Protein AF-0000000070963366 (afdb_homodimer)

Foldseek 3Di:
DDDADDPVLDADFDPPDPLLVVLSVLLCVLVVVLVVLVVCCQPVQEPVSVLLNVLLVVLLVVQQVVQVVVVAPFQDDDPRCNPGRPAAPSSLLNLLLVLLLLLCCCVPQQVVQDPPDPVSVVVSVVVNVVSVVSSVSNLVSCVNSRGHPNVNSVRSNVSSNVSSVVSNCCCVPPVLVCVVVVCPDPVNVVSVHDYCRVPNDPVVVVVVVVVVVVVVVVVVVVVVVVD/DDDADDPVLDADFDPPDPLLVVLSVLLCVLVVVLVVLVVCCQPVQEPVSVLLNVLLVVLLVVQQVVQVVVVAPFQDDDPRCNPGRPAAPSSLLNLLLVLLLLLCCCVPQQVVQDPPDPVSVVVSVVVNVVSVVSSVSNLVSCVNSRGHPNVNSVRSNVNSNVSSVVSNCCCVPPVLVCVVVVCPDPVNVVSVHDYCRVPNDPPVVVVVVVVVVVVVVVVVVVVVVVD

Secondary structure (DSSP, 8-state):
--EEE-GGG--EEETT-HHHHHHHHHTTHHHHHHHHHHHHHHHT-BHHHHHHHHHHHHHHHHHHHHHHHH-PPPSS--TT-TT---SS-HHHHHHHHHHHHHHHIIIIIIHHHS---HHHHHHHHHHHHHHHHHHHHHHHHHHHTTSS-HHHHHHHHHHHHHHHHHHHHHIIIIIHHHHHHHHHSHHHHHTT-B--TT-S-HHHHHHHHHHHHHHHHHHHHHHHHH-/--EEE-GGG--EEETT-HHHHHHHHHTTHHHHHHHHHHHHHHHT-BHHHHHHHHHHHHHHHHHHHHHHHH-PPPSS--TT-TT---SS-HHHHHHHHHHHHHHHIIIIIITTTS---HHHHHHHHHHHHHHHHHHHHHHHHHHHTTSS-HHHHHHHHHHHHHHHHHHHHHIIIIIHHHHHHHHHSHHHHHTT-B--TT-S-HHHHHHHHHHHHHHHHHHHHHHHHH-

InterPro domains:
  IPR000326 Phosphatidic acid phosphatase type 2/haloperoxidase [PF01569] (50-170)
  IPR000326 Phosphatidic acid phosphatase type 2/haloperoxidase [SM00014] (49-168)
  IPR036938 Phosphatidic acid phosphatase type 2/haloperoxidase superfamily [SSF48317] (13-173)
  IPR039667 Dolichyldiphosphatase, PAP2 domain [cd03382] (6-168)

Radius of gyration: 23.88 Å; Cα contacts (8 Å, |Δi|>4): 614; chains: 2; bounding box: 53×69×52 Å

Structure (mmCIF, N/CA/C/O backbone):
data_AF-0000000070963366-model_v1
#
loop_
_entity.id
_entity.type
_entity.pdbx_description
1 polymer Dolichyldiphosphatase
#
loop_
_atom_site.group_PDB
_atom_site.id
_atom_site.type_symbol
_atom_site.label_atom_id
_atom_site.label_alt_id
_atom_site.label_comp_id
_atom_site.label_asym_id
_atom_site.label_entity_id
_atom_site.label_seq_id
_atom_site.pdbx_PDB_ins_code
_atom_site.Cartn_x
_atom_site.Cartn_y
_atom_site.Cartn_z
_atom_site.occupancy
_atom_site.B_iso_or_equiv
_atom_site.auth_seq_id
_atom_site.auth_comp_id
_atom_site.auth_asym_id
_atom_site.auth_atom_id
_atom_site.pdbx_PDB_model_num
ATOM 1 N N . MET A 1 1 ? 7.301 -35.5 -2.924 1 63.5 1 MET A N 1
ATOM 2 C CA . MET A 1 1 ? 6.277 -34.625 -2.35 1 63.5 1 MET A CA 1
ATOM 3 C C . MET A 1 1 ? 5.629 -33.781 -3.428 1 63.5 1 MET A C 1
ATOM 5 O O . MET A 1 1 ? 6.297 -33.344 -4.371 1 63.5 1 MET A O 1
ATOM 9 N N . ASP A 1 2 ? 4.336 -33.812 -3.506 1 85.75 2 ASP A N 1
ATOM 10 C CA . ASP A 1 2 ? 3.619 -33.094 -4.539 1 85.75 2 ASP A CA 1
ATOM 11 C C . ASP A 1 2 ? 3.621 -31.578 -4.25 1 85.75 2 ASP A C 1
ATOM 13 O O . ASP A 1 2 ? 3.379 -31.156 -3.115 1 85.75 2 ASP A O 1
ATOM 17 N N . TRP A 1 3 ? 4.203 -30.812 -5.086 1 88 3 TRP A N 1
ATOM 18 C CA . TRP A 1 3 ? 4.219 -29.359 -4.977 1 88 3 TRP A CA 1
ATOM 19 C C . TRP A 1 3 ? 2.945 -28.766 -5.562 1 88 3 TRP A C 1
ATOM 21 O O . TRP A 1 3 ? 2.506 -29.156 -6.645 1 88 3 TRP A O 1
ATOM 31 N N . VAL A 1 4 ? 2.33 -27.906 -4.793 1 87.94 4 VAL A N 1
ATOM 32 C CA . VAL A 1 4 ? 1.105 -27.266 -5.25 1 87.94 4 VAL A CA 1
ATOM 33 C C . VAL A 1 4 ? 1.281 -25.75 -5.219 1 87.94 4 VAL A C 1
ATOM 35 O O . VAL A 1 4 ? 1.989 -25.219 -4.359 1 87.94 4 VAL A O 1
ATOM 38 N N . PRO A 1 5 ? 0.656 -25.062 -6.141 1 88.81 5 PRO A N 1
ATOM 39 C CA . PRO A 1 5 ? 0.739 -23.594 -6.137 1 88.81 5 PRO A CA 1
ATOM 40 C C . PRO A 1 5 ? -0.104 -22.969 -5.035 1 88.81 5 PRO A C 1
ATOM 42 O O . PRO A 1 5 ? -1.105 -23.547 -4.605 1 88.81 5 PRO A O 1
ATOM 45 N N . LEU A 1 6 ? 0.429 -21.891 -4.586 1 88.44 6 LEU A N 1
ATOM 46 C CA . LEU A 1 6 ? -0.371 -21.078 -3.672 1 88.44 6 LEU A CA 1
ATOM 47 C C . LEU A 1 6 ? -1.602 -20.516 -4.375 1 88.44 6 LEU A C 1
ATOM 49 O O . LEU A 1 6 ? -1.479 -19.734 -5.32 1 88.44 6 LEU A O 1
ATOM 53 N N . SER A 1 7 ? -2.752 -20.812 -3.896 1 84.62 7 SER A N 1
ATOM 54 C CA . SER A 1 7 ? -4.012 -20.484 -4.559 1 84.62 7 SER A CA 1
ATOM 55 C C . SER A 1 7 ? -4.277 -18.984 -4.516 1 84.62 7 SER A C 1
ATOM 57 O O . SER A 1 7 ? -4.902 -18.438 -5.426 1 84.62 7 SER A O 1
ATOM 59 N N . LEU A 1 8 ? -3.795 -18.328 -3.586 1 83.31 8 LEU A N 1
ATOM 60 C CA . LEU A 1 8 ? -4.055 -16.922 -3.33 1 83.31 8 LEU A CA 1
ATOM 61 C C . LEU A 1 8 ? -3.607 -16.062 -4.512 1 83.31 8 LEU A C 1
ATOM 63 O O . LEU A 1 8 ? -4.258 -15.062 -4.844 1 83.31 8 LEU A O 1
ATOM 67 N N . THR A 1 9 ? -2.553 -16.516 -5.184 1 88.44 9 THR A N 1
ATOM 68 C CA . THR A 1 9 ? -1.991 -15.656 -6.219 1 88.44 9 THR A CA 1
ATOM 69 C C . THR A 1 9 ? -1.853 -16.422 -7.535 1 88.44 9 THR A C 1
ATOM 71 O O . THR A 1 9 ? -1.181 -15.953 -8.461 1 88.44 9 THR A O 1
ATOM 74 N N . LEU A 1 10 ? -2.441 -17.516 -7.586 1 87.69 10 LEU A N 1
ATOM 75 C CA . LEU A 1 10 ? -2.357 -18.297 -8.812 1 87.69 10 LEU A CA 1
ATOM 76 C C . LEU A 1 10 ? -3.283 -17.75 -9.883 1 87.69 10 LEU A C 1
ATOM 78 O O . LEU A 1 10 ? -4.496 -17.656 -9.68 1 87.69 10 LEU A O 1
ATOM 82 N N . VAL A 1 11 ? -2.707 -17.297 -10.93 1 90.5 11 VAL A N 1
ATOM 83 C CA . VAL A 1 11 ? -3.471 -16.844 -12.086 1 90.5 11 VAL A CA 1
ATOM 84 C C . VAL A 1 11 ? -2.828 -17.375 -13.367 1 90.5 11 VAL A C 1
ATOM 86 O O . VAL A 1 11 ? -1.633 -17.188 -13.594 1 90.5 11 VAL A O 1
ATOM 89 N N . GLU A 1 12 ? -3.604 -18.031 -14.156 1 91.69 12 GLU A N 1
ATOM 90 C CA . GLU A 1 12 ? -3.123 -18.609 -15.406 1 91.69 12 GLU A CA 1
ATOM 91 C C . GLU A 1 12 ? -3.686 -17.859 -16.609 1 91.69 12 GLU A C 1
ATOM 93 O O . GLU A 1 12 ? -4.758 -17.25 -16.531 1 91.69 12 GLU A O 1
ATOM 98 N N . TYR A 1 13 ? -2.922 -17.828 -17.641 1 91.94 13 TYR A N 1
ATOM 99 C CA . TYR A 1 13 ? -3.328 -17.219 -18.906 1 91.94 13 TYR A CA 1
ATOM 100 C C . TYR A 1 13 ? -2.816 -18.047 -20.094 1 91.94 13 TYR A C 1
ATOM 102 O O . TYR A 1 13 ? -1.893 -18.844 -19.938 1 91.94 13 TYR A O 1
ATOM 110 N N . PRO A 1 14 ? -3.502 -17.953 -21.25 1 90.69 14 PRO A N 1
ATOM 111 C CA . PRO A 1 14 ? -3.033 -18.703 -22.422 1 90.69 14 PRO A CA 1
ATOM 112 C C . PRO A 1 14 ? -1.645 -18.281 -22.875 1 90.69 14 PRO A C 1
ATOM 114 O O . PRO A 1 14 ? -1.366 -17.078 -22.969 1 90.69 14 PRO A O 1
ATOM 117 N N . GLN A 1 15 ? -0.875 -19.25 -23.156 1 90.88 15 GLN A N 1
ATOM 118 C CA . GLN A 1 15 ? 0.496 -18.984 -23.578 1 90.88 15 GLN A CA 1
ATOM 119 C C . GLN A 1 15 ? 0.525 -18.125 -24.844 1 90.88 15 GLN A C 1
ATOM 121 O O . GLN A 1 15 ? -0.202 -18.406 -25.797 1 90.88 15 GLN A O 1
ATOM 126 N N . GLY A 1 16 ? 1.321 -17.078 -24.812 1 91.56 16 GLY A N 1
ATOM 127 C CA . GLY A 1 16 ? 1.478 -16.234 -25.984 1 91.56 16 GLY A CA 1
ATOM 128 C C . GLY A 1 16 ? 0.436 -15.133 -26.062 1 91.56 16 GLY A C 1
ATOM 129 O O . GLY A 1 16 ? 0.505 -14.266 -26.938 1 91.56 16 GLY A O 1
ATOM 130 N N . ASP A 1 17 ? -0.573 -15.133 -25.25 1 94.62 17 ASP A N 1
ATOM 131 C CA . ASP A 1 17 ? -1.642 -14.133 -25.234 1 94.62 17 ASP A CA 1
ATOM 132 C C . ASP A 1 17 ? -1.254 -12.922 -24.391 1 94.62 17 ASP A C 1
ATOM 134 O O . ASP A 1 17 ? -1.397 -12.938 -23.156 1 94.62 17 ASP A O 1
ATOM 138 N N . TRP A 1 18 ? -0.921 -11.891 -25.047 1 95.5 18 TRP A N 1
ATOM 139 C CA . TRP A 1 18 ? -0.463 -10.703 -24.328 1 95.5 18 TRP A CA 1
ATOM 140 C C . TRP A 1 18 ? -1.617 -10.031 -23.594 1 95.5 18 TRP A C 1
ATOM 142 O O . TRP A 1 18 ? -1.427 -9.477 -22.516 1 95.5 18 TRP A O 1
ATOM 152 N N . ILE A 1 19 ? -2.748 -10.062 -24.156 1 96.56 19 ILE A N 1
ATOM 153 C CA . ILE A 1 19 ? -3.918 -9.492 -23.5 1 96.56 19 ILE A CA 1
ATOM 154 C C . ILE A 1 19 ? -4.234 -10.297 -22.234 1 96.56 19 ILE A C 1
ATOM 156 O O . ILE A 1 19 ? -4.496 -9.719 -21.172 1 96.56 19 ILE A O 1
ATOM 160 N N . GLY A 1 20 ? -4.133 -11.594 -22.375 1 96.12 20 GLY A N 1
ATOM 161 C CA . GLY A 1 20 ? -4.336 -12.445 -21.219 1 96.12 20 GLY A CA 1
ATOM 162 C C . GLY A 1 20 ? -3.346 -12.188 -20.109 1 96.12 20 GLY A C 1
ATOM 163 O O . GLY A 1 20 ? -3.711 -12.203 -18.922 1 96.12 20 GLY A O 1
ATOM 164 N N . LYS A 1 21 ? -2.191 -12.008 -20.531 1 95.81 21 LYS A N 1
ATOM 165 C CA . LYS A 1 21 ? -1.158 -11.719 -19.547 1 95.81 21 LYS A CA 1
ATOM 166 C C . LYS A 1 21 ? -1.458 -10.422 -18.797 1 95.81 21 LYS A C 1
ATOM 168 O O . LYS A 1 21 ? -1.336 -10.359 -17.578 1 95.81 21 LYS A O 1
ATOM 173 N N . LEU A 1 22 ? -1.857 -9.414 -19.5 1 96.69 22 LEU A N 1
ATOM 174 C CA . LEU A 1 22 ? -2.203 -8.133 -18.891 1 96.69 22 LEU A CA 1
ATOM 175 C C . LEU A 1 22 ? -3.41 -8.281 -17.969 1 96.69 22 LEU A C 1
ATOM 177 O O . LEU A 1 22 ? -3.441 -7.691 -16.891 1 96.69 22 LEU A O 1
ATOM 181 N N . LEU A 1 23 ? -4.301 -9.023 -18.391 1 97.38 23 LEU A N 1
ATOM 182 C CA . LEU A 1 23 ? -5.5 -9.242 -17.578 1 97.38 23 LEU A CA 1
ATOM 183 C C . LEU A 1 23 ? -5.18 -10.062 -16.344 1 97.38 23 LEU A C 1
ATOM 185 O O . LEU A 1 23 ? -5.781 -9.852 -15.281 1 97.38 23 LEU A O 1
ATOM 189 N N . ALA A 1 24 ? -4.254 -10.961 -16.484 1 96.12 24 ALA A N 1
ATOM 190 C CA . ALA A 1 24 ? -3.797 -11.719 -15.328 1 96.12 24 ALA A CA 1
ATOM 191 C C . ALA A 1 24 ? -3.158 -10.797 -14.289 1 96.12 24 ALA A C 1
ATOM 193 O O . ALA A 1 24 ? -3.41 -10.938 -13.086 1 96.12 24 ALA A O 1
ATOM 194 N N . ILE A 1 25 ? -2.457 -9.867 -14.742 1 96.19 25 ILE A N 1
ATOM 195 C CA . ILE A 1 25 ? -1.84 -8.891 -13.852 1 96.19 25 ILE A CA 1
ATOM 196 C C . ILE A 1 25 ? -2.922 -8.039 -13.195 1 96.19 25 ILE A C 1
ATOM 198 O O . ILE A 1 25 ? -2.869 -7.781 -11.984 1 96.19 25 ILE A O 1
ATOM 202 N N . ALA A 1 26 ? -3.875 -7.699 -13.945 1 96.81 26 ALA A N 1
ATOM 203 C CA . ALA A 1 26 ? -4.965 -6.879 -13.43 1 96.81 26 ALA A CA 1
ATOM 204 C C . ALA A 1 26 ? -5.742 -7.621 -12.344 1 96.81 26 ALA A C 1
ATOM 206 O O . ALA A 1 26 ? -6.273 -7 -11.422 1 96.81 26 ALA A O 1
ATOM 207 N N . SER A 1 27 ? -5.715 -8.898 -12.43 1 95.75 27 SER A N 1
ATOM 208 C CA . SER A 1 27 ? -6.453 -9.703 -11.461 1 95.75 27 SER A CA 1
ATOM 209 C C . SER A 1 27 ? -5.793 -9.656 -10.094 1 95.75 27 SER A C 1
ATOM 211 O O . SER A 1 27 ? -6.391 -10.07 -9.094 1 95.75 27 SER A O 1
ATOM 213 N N . LEU A 1 28 ? -4.602 -9.102 -10.016 1 96.19 28 LEU A N 1
ATOM 214 C CA . LEU A 1 28 ? -3.885 -9.016 -8.75 1 96.19 28 LEU A CA 1
ATOM 215 C C . LEU A 1 28 ? -4.203 -7.707 -8.031 1 96.19 28 LEU A C 1
ATOM 217 O O . LEU A 1 28 ? -3.754 -7.484 -6.902 1 96.19 28 LEU A O 1
ATOM 221 N N . LEU A 1 29 ? -5.066 -6.906 -8.586 1 97.31 29 LEU A N 1
ATOM 222 C CA . LEU A 1 29 ? -5.363 -5.574 -8.07 1 97.31 29 LEU A CA 1
ATOM 223 C C . LEU A 1 29 ? -5.969 -5.652 -6.672 1 97.31 29 LEU A C 1
ATOM 225 O O . LEU A 1 29 ? -5.629 -4.852 -5.793 1 97.31 29 LEU A O 1
ATOM 229 N N . PRO A 1 30 ? -6.824 -6.641 -6.367 1 97.38 30 PRO A N 1
ATOM 230 C CA . PRO A 1 30 ? -7.352 -6.719 -5 1 97.38 30 PRO A CA 1
ATOM 231 C C . PRO A 1 30 ? -6.254 -6.883 -3.953 1 97.38 30 PRO A C 1
ATOM 233 O O . PRO A 1 30 ? -6.289 -6.223 -2.91 1 97.38 30 PRO A O 1
ATOM 236 N N . LEU A 1 31 ? -5.301 -7.684 -4.281 1 96.31 31 LEU A N 1
ATOM 237 C CA . LEU A 1 31 ? -4.18 -7.863 -3.365 1 96.31 31 LEU A CA 1
ATOM 238 C C . LEU A 1 31 ? -3.385 -6.57 -3.217 1 96.31 31 LEU A C 1
ATOM 240 O O . LEU A 1 31 ? -2.969 -6.215 -2.113 1 96.31 31 LEU A O 1
ATOM 244 N N . GLY A 1 32 ? -3.189 -5.902 -4.309 1 97.19 32 GLY A N 1
ATOM 245 C CA . GLY A 1 32 ? -2.527 -4.605 -4.27 1 97.19 32 GLY A CA 1
ATOM 246 C C . GLY A 1 32 ? -3.268 -3.584 -3.426 1 97.19 32 GLY A C 1
ATOM 247 O O . GLY A 1 32 ? -2.652 -2.85 -2.65 1 97.19 32 GLY A O 1
ATOM 248 N N . ILE A 1 33 ? -4.531 -3.576 -3.537 1 98 33 ILE A N 1
ATOM 249 C CA . ILE A 1 33 ? -5.355 -2.619 -2.807 1 98 33 ILE A CA 1
ATOM 250 C C . ILE A 1 33 ? -5.305 -2.93 -1.312 1 98 33 ILE A C 1
ATOM 252 O O . ILE A 1 33 ? -5.172 -2.021 -0.489 1 98 33 ILE A O 1
ATOM 256 N N . ILE A 1 34 ? -5.34 -4.172 -0.972 1 97.94 34 ILE A N 1
ATOM 257 C CA . ILE A 1 34 ? -5.277 -4.574 0.429 1 97.94 34 ILE A CA 1
ATOM 258 C C . ILE A 1 34 ? -3.941 -4.141 1.031 1 97.94 34 ILE A C 1
ATOM 260 O O . ILE A 1 34 ? -3.9 -3.592 2.135 1 97.94 34 ILE A O 1
ATOM 264 N N . SER A 1 35 ? -2.891 -4.387 0.312 1 97.44 35 SER A N 1
ATOM 265 C CA . SER A 1 35 ? -1.571 -3.961 0.77 1 97.44 35 SER A CA 1
ATOM 266 C C . SER A 1 35 ? -1.498 -2.445 0.913 1 97.44 35 SER A C 1
ATOM 268 O O . SER A 1 35 ? -0.88 -1.934 1.85 1 97.44 35 SER A O 1
ATOM 270 N N . GLY A 1 36 ? -2.096 -1.78 -0.022 1 97.88 36 GLY A N 1
ATOM 271 C CA . GLY A 1 36 ? -2.18 -0.332 0.077 1 97.88 36 GLY A CA 1
ATOM 272 C C . GLY A 1 36 ? -2.912 0.14 1.318 1 97.88 36 GLY A C 1
ATOM 273 O O . GLY A 1 36 ? -2.482 1.091 1.976 1 97.88 36 GLY A O 1
ATOM 274 N N . PHE A 1 37 ? -3.965 -0.547 1.66 1 98.31 37 PHE A N 1
ATOM 275 C CA . PHE A 1 37 ? -4.707 -0.23 2.875 1 98.31 37 PHE A CA 1
ATOM 276 C C . PHE A 1 37 ? -3.824 -0.382 4.105 1 98.31 37 PHE A C 1
ATOM 278 O O . PHE A 1 37 ? -3.822 0.482 4.984 1 98.31 37 PHE A O 1
ATOM 285 N N . VAL A 1 38 ? -3.115 -1.435 4.113 1 97.44 38 VAL A N 1
ATOM 286 C CA . VAL A 1 38 ? -2.264 -1.7 5.266 1 97.44 38 VAL A CA 1
ATOM 287 C C . VAL A 1 38 ? -1.22 -0.594 5.406 1 97.44 38 VAL A C 1
ATOM 289 O O . VAL A 1 38 ? -0.999 -0.074 6.504 1 97.44 38 VAL A O 1
ATOM 292 N N . ALA A 1 39 ? -0.668 -0.222 4.305 1 97.5 39 ALA A N 1
ATOM 293 C CA . ALA A 1 39 ? 0.324 0.85 4.32 1 97.5 39 ALA A CA 1
ATOM 294 C C . ALA A 1 39 ? -0.293 2.164 4.793 1 97.5 39 ALA A C 1
ATOM 296 O O . ALA A 1 39 ? 0.287 2.865 5.621 1 97.5 39 ALA A O 1
ATOM 297 N N . LEU A 1 40 ? -1.443 2.459 4.316 1 97.56 40 LEU A N 1
ATOM 298 C CA . LEU A 1 40 ? -2.086 3.719 4.668 1 97.56 40 LEU A CA 1
ATOM 299 C C . LEU A 1 40 ? -2.494 3.729 6.141 1 97.56 40 LEU A C 1
ATOM 301 O O . LEU A 1 40 ? -2.414 4.766 6.805 1 97.56 40 LEU A O 1
ATOM 305 N N . ILE A 1 41 ? -2.916 2.611 6.59 1 97.5 41 ILE A N 1
ATOM 306 C CA . ILE A 1 41 ? -3.301 2.523 7.996 1 97.5 41 ILE A CA 1
ATOM 307 C C . ILE A 1 41 ? -2.072 2.729 8.883 1 97.5 41 ILE A C 1
ATOM 309 O O . ILE A 1 41 ? -2.143 3.422 9.898 1 97.5 41 ILE A O 1
ATOM 313 N N . LEU A 1 42 ? -0.974 2.223 8.477 1 93.75 42 LEU A N 1
ATOM 314 C CA . LEU A 1 42 ? 0.244 2.311 9.273 1 93.75 42 LEU A CA 1
ATOM 315 C C . LEU A 1 42 ? 0.82 3.723 9.227 1 93.75 42 LEU A C 1
ATOM 317 O O . LEU A 1 42 ? 1.379 4.199 10.219 1 93.75 42 LEU A O 1
ATOM 321 N N . PHE A 1 43 ? 0.545 4.445 8.109 1 94.19 43 PHE A N 1
ATOM 322 C CA . PHE A 1 43 ? 1.337 5.656 7.938 1 94.19 43 PHE A CA 1
ATOM 323 C C . PHE A 1 43 ? 0.444 6.891 7.945 1 94.19 43 PHE A C 1
ATOM 325 O O . PHE A 1 43 ? 0.93 8.016 8.094 1 94.19 43 PHE A O 1
ATOM 332 N N . ARG A 1 44 ? -0.833 6.699 7.695 1 94.62 44 ARG A N 1
ATOM 333 C CA . ARG A 1 44 ? -1.748 7.832 7.789 1 94.62 44 ARG A CA 1
ATOM 334 C C . ARG A 1 44 ? -2.604 7.742 9.047 1 94.62 44 ARG A C 1
ATOM 336 O O . ARG A 1 44 ? -2.959 8.766 9.633 1 94.62 44 ARG A O 1
ATOM 343 N N . ARG A 1 45 ? -3.008 6.539 9.422 1 96.31 45 ARG A N 1
ATOM 344 C CA . ARG A 1 45 ? -3.732 6.242 10.656 1 96.31 45 ARG A CA 1
ATOM 345 C C . ARG A 1 45 ? -5.016 7.062 10.742 1 96.31 45 ARG A C 1
ATOM 347 O O . ARG A 1 45 ? -5.312 7.648 11.789 1 96.31 45 ARG A O 1
ATOM 354 N N . ASP A 1 46 ? -5.75 7.148 9.695 1 96.44 46 ASP A N 1
ATOM 355 C CA . ASP A 1 46 ? -7.031 7.84 9.586 1 96.44 46 ASP A CA 1
ATOM 356 C C . ASP A 1 46 ? -8.195 6.883 9.82 1 96.44 46 ASP A C 1
ATOM 358 O O . ASP A 1 46 ? -8.203 5.766 9.297 1 96.44 46 ASP A O 1
ATOM 362 N N . LEU A 1 47 ? -9.156 7.316 10.531 1 97.62 47 LEU A N 1
ATOM 363 C CA . LEU A 1 47 ? -10.266 6.461 10.93 1 97.62 47 LEU A CA 1
ATOM 364 C C . LEU A 1 47 ? -11.125 6.09 9.727 1 97.62 47 LEU A C 1
ATOM 366 O O . LEU A 1 47 ? -11.68 4.988 9.664 1 97.62 47 LEU A O 1
ATOM 370 N N . HIS A 1 48 ? -11.266 6.988 8.797 1 96.69 48 HIS A N 1
ATOM 371 C CA . HIS A 1 48 ? -12.031 6.68 7.598 1 96.69 48 HIS A CA 1
ATOM 372 C C . HIS A 1 48 ? -11.398 5.535 6.816 1 96.69 48 HIS A C 1
ATOM 374 O O . HIS A 1 48 ? -12.102 4.645 6.328 1 96.69 48 HIS A O 1
ATOM 380 N N . THR A 1 49 ? -10.07 5.547 6.684 1 97.62 49 THR A N 1
ATOM 381 C CA . THR A 1 49 ? -9.352 4.48 5.996 1 97.62 49 THR A CA 1
ATOM 382 C C . THR A 1 49 ? -9.5 3.156 6.746 1 97.62 49 THR A C 1
ATOM 384 O O . THR A 1 49 ? -9.695 2.107 6.129 1 97.62 49 THR A O 1
ATOM 387 N N . ILE A 1 50 ? -9.453 3.229 8.008 1 98.31 50 ILE A N 1
ATOM 388 C CA . ILE A 1 50 ? -9.586 2.033 8.828 1 98.31 50 ILE A CA 1
ATOM 389 C C . ILE A 1 50 ? -10.992 1.449 8.664 1 98.31 50 ILE A C 1
ATOM 391 O O . ILE A 1 50 ? -11.148 0.238 8.5 1 98.31 50 ILE A O 1
ATOM 395 N N . SER A 1 51 ? -11.992 2.295 8.727 1 98.25 51 SER A N 1
ATOM 396 C CA . SER A 1 51 ? -13.359 1.841 8.516 1 98.25 51 SER A CA 1
ATOM 397 C C . SER A 1 51 ? -13.531 1.218 7.133 1 98.25 51 SER A C 1
ATOM 399 O O . SER A 1 51 ? -14.188 0.182 6.988 1 98.25 51 SER A O 1
ATOM 401 N N . PHE A 1 52 ? -12.953 1.87 6.16 1 98.38 52 PHE A N 1
ATOM 402 C CA . PHE A 1 52 ? -13.008 1.37 4.793 1 98.38 52 PHE A CA 1
ATOM 403 C C . PHE A 1 52 ? -12.383 -0.017 4.695 1 98.38 52 PHE A C 1
ATOM 405 O O . PHE A 1 52 ? -12.945 -0.915 4.066 1 98.38 52 PHE A O 1
ATOM 412 N N . PHE A 1 53 ? -11.289 -0.222 5.332 1 98.75 53 PHE A N 1
ATOM 413 C CA . PHE A 1 53 ? -10.594 -1.507 5.336 1 98.75 53 PHE A CA 1
ATOM 414 C C . PHE A 1 53 ? -11.438 -2.57 6.027 1 98.75 53 PHE A C 1
ATOM 416 O O . PHE A 1 53 ? -11.539 -3.703 5.551 1 98.75 53 PHE A O 1
ATOM 423 N N . PHE A 1 54 ? -11.977 -2.197 7.105 1 98.44 54 PHE A N 1
ATOM 424 C CA . PHE A 1 54 ? -12.844 -3.127 7.812 1 98.44 54 PHE A CA 1
ATOM 425 C C . PHE A 1 54 ? -14.031 -3.525 6.945 1 98.44 54 PHE A C 1
ATOM 427 O O . PHE A 1 54 ? -14.43 -4.691 6.93 1 98.44 54 PHE A O 1
ATOM 434 N N . GLY A 1 55 ? -14.594 -2.568 6.25 1 98.62 55 GLY A N 1
ATOM 435 C CA . GLY A 1 55 ? -15.664 -2.869 5.309 1 98.62 55 GLY A CA 1
ATOM 436 C C . GLY A 1 55 ? -15.242 -3.842 4.223 1 98.62 55 GLY A C 1
ATOM 437 O O . GLY A 1 55 ? -16.016 -4.723 3.836 1 98.62 55 GLY A O 1
ATOM 438 N N . THR A 1 56 ? -14.047 -3.654 3.748 1 98.31 56 THR A N 1
ATOM 439 C CA . THR A 1 56 ? -13.508 -4.551 2.732 1 98.31 56 THR A CA 1
ATOM 440 C C . THR A 1 56 ? -13.398 -5.977 3.27 1 98.31 56 THR A C 1
ATOM 442 O O . THR A 1 56 ? -13.727 -6.934 2.568 1 98.31 56 THR A O 1
ATOM 445 N N . THR A 1 57 ? -12.977 -6.117 4.527 1 97.88 57 THR A N 1
ATOM 446 C CA . THR A 1 57 ? -12.844 -7.426 5.164 1 97.88 57 THR A CA 1
ATOM 447 C C . THR A 1 57 ? -14.211 -8.07 5.363 1 97.88 57 THR A C 1
ATOM 449 O O . THR A 1 57 ? -14.383 -9.266 5.109 1 97.88 57 THR A O 1
ATOM 452 N N . MET A 1 58 ? -15.156 -7.281 5.73 1 98.31 58 MET A N 1
ATOM 453 C CA . MET A 1 58 ? -16.516 -7.781 5.887 1 98.31 58 MET A CA 1
ATOM 454 C C . MET A 1 58 ? -17.094 -8.211 4.543 1 98.31 58 MET A C 1
ATOM 456 O O . MET A 1 58 ? -17.859 -9.172 4.473 1 98.31 58 MET A O 1
ATOM 460 N N . ASN A 1 59 ? -16.766 -7.434 3.541 1 98.31 59 ASN A N 1
ATOM 461 C CA . ASN A 1 59 ? -17.203 -7.785 2.193 1 98.31 59 ASN A CA 1
ATOM 462 C C . ASN A 1 59 ? -16.656 -9.141 1.765 1 98.31 59 ASN A C 1
ATOM 464 O O . ASN A 1 59 ? -17.359 -9.93 1.139 1 98.31 59 ASN A O 1
ATOM 468 N N . GLU A 1 60 ? -15.414 -9.438 2.088 1 96.56 60 GLU A N 1
ATOM 469 C CA . GLU A 1 60 ? -14.82 -10.734 1.791 1 96.56 60 GLU A CA 1
ATOM 470 C C . GLU A 1 60 ? -15.492 -11.852 2.582 1 96.56 60 GLU A C 1
ATOM 472 O O . GLU A 1 60 ? -15.711 -12.953 2.059 1 96.56 60 GLU A O 1
ATOM 477 N N . LEU A 1 61 ? -15.805 -11.555 3.789 1 96.31 61 LEU A N 1
ATOM 478 C CA . LEU A 1 61 ? -16.5 -12.523 4.617 1 96.31 61 LEU A CA 1
ATOM 479 C C . LEU A 1 61 ? -17.891 -12.836 4.035 1 96.31 61 LEU A C 1
ATOM 481 O O . LEU A 1 61 ? -18.297 -14 3.99 1 96.31 61 LEU A O 1
ATOM 485 N N . LEU A 1 62 ? -18.531 -11.805 3.633 1 97.06 62 LEU A N 1
ATOM 486 C CA . LEU A 1 62 ? -19.828 -11.984 2.99 1 97.06 62 LEU A CA 1
ATOM 487 C C . LEU A 1 62 ? -19.703 -12.875 1.758 1 97.06 62 LEU A C 1
ATOM 489 O O . LEU A 1 62 ? -20.547 -13.742 1.522 1 97.06 62 LEU A O 1
ATOM 493 N N . ASN A 1 63 ? -18.672 -12.703 0.972 1 96.25 63 ASN A N 1
ATOM 494 C CA . ASN A 1 63 ? -18.453 -13.516 -0.217 1 96.25 63 ASN A CA 1
ATOM 495 C C . ASN A 1 63 ? -18.281 -14.992 0.14 1 96.25 63 ASN A C 1
ATOM 497 O O . ASN A 1 63 ? -18.844 -15.867 -0.526 1 96.25 63 ASN A O 1
ATOM 501 N N . VAL A 1 64 ? -17.531 -15.258 1.18 1 93.5 64 VAL A N 1
ATOM 502 C CA . VAL A 1 64 ? -17.297 -16.625 1.621 1 93.5 64 VAL A CA 1
ATOM 503 C C . VAL A 1 64 ? -18.625 -17.281 2.01 1 93.5 64 VAL A C 1
ATOM 505 O O . VAL A 1 64 ? -18.891 -18.422 1.639 1 93.5 64 VAL A O 1
ATOM 508 N N . ILE A 1 65 ? -19.406 -16.547 2.668 1 94.38 65 ILE A N 1
ATOM 509 C CA . ILE A 1 65 ? -20.703 -17.047 3.113 1 94.38 65 ILE A CA 1
ATOM 510 C C . ILE A 1 65 ? -21.594 -17.328 1.904 1 94.38 65 ILE A C 1
ATOM 512 O O . ILE A 1 65 ? -22.219 -18.406 1.813 1 94.38 65 ILE A O 1
ATOM 516 N N . LEU A 1 66 ? -21.625 -16.422 0.949 1 93.12 66 LEU A N 1
ATOM 517 C CA . LEU A 1 66 ? -22.484 -16.562 -0.228 1 93.12 66 LEU A CA 1
ATOM 518 C C . LEU A 1 66 ? -22.016 -17.719 -1.102 1 93.12 66 LEU A C 1
ATOM 520 O O . LEU A 1 66 ? -22.844 -18.453 -1.644 1 93.12 66 LEU A O 1
ATOM 524 N N . LYS A 1 67 ? -20.734 -17.906 -1.224 1 89.5 67 LYS A N 1
ATOM 525 C CA . LYS A 1 67 ? -20.203 -19 -2.031 1 89.5 67 LYS A CA 1
ATOM 526 C C . LYS A 1 67 ? -20.594 -20.344 -1.449 1 89.5 67 LYS A C 1
ATOM 528 O O . LYS A 1 67 ? -20.828 -21.297 -2.191 1 89.5 67 LYS A O 1
ATOM 533 N N . HIS A 1 68 ? -20.672 -20.359 -0.182 1 89.56 68 HIS A N 1
ATOM 534 C CA . HIS A 1 68 ? -21.016 -21.609 0.474 1 89.56 68 HIS A CA 1
ATOM 535 C C . HIS A 1 68 ? -22.531 -21.812 0.514 1 89.56 68 HIS A C 1
ATOM 537 O O . HIS A 1 68 ? -23.016 -22.891 0.857 1 89.56 68 HIS A O 1
ATOM 543 N N . THR A 1 69 ? -23.25 -20.844 0.176 1 86.75 69 THR A N 1
ATOM 544 C CA . THR A 1 69 ? -24.703 -20.953 0.098 1 86.75 69 THR A CA 1
ATOM 545 C C . THR A 1 69 ? -25.141 -21.344 -1.306 1 86.75 69 THR A C 1
ATOM 547 O O . THR A 1 69 ? -26 -22.219 -1.465 1 86.75 69 THR A O 1
ATOM 550 N N . PHE A 1 70 ? -24.516 -20.766 -2.338 1 84.44 70 PHE A N 1
ATOM 551 C CA . PHE A 1 70 ? -24.922 -21.016 -3.711 1 84.44 70 PHE A CA 1
ATOM 552 C C . PHE A 1 70 ? -24.234 -22.266 -4.258 1 84.44 70 PHE A C 1
ATOM 554 O O . PHE A 1 70 ? -24.828 -23 -5.051 1 84.44 70 PHE A O 1
ATOM 561 N N . CYS A 1 71 ? -22.922 -22.516 -3.898 1 79.19 71 CYS A N 1
ATOM 562 C CA . CYS A 1 71 ? -22.125 -23.688 -4.211 1 79.19 71 CYS A CA 1
ATOM 563 C C . CYS A 1 71 ? -22.078 -23.938 -5.715 1 79.19 71 CYS A C 1
ATOM 565 O O . CYS A 1 71 ? -22.203 -25.078 -6.168 1 79.19 71 CYS A O 1
ATOM 567 N N . GLU A 1 72 ? -22.078 -22.812 -6.43 1 81 72 GLU A N 1
ATOM 568 C CA . GLU A 1 72 ? -21.969 -22.953 -7.879 1 81 72 GLU A CA 1
ATOM 569 C C . GLU A 1 72 ? -20.516 -23.219 -8.297 1 81 72 GLU A C 1
ATOM 571 O O . GLU A 1 72 ? -19.594 -22.594 -7.766 1 81 72 GLU A O 1
ATOM 576 N N . ALA A 1 73 ? -20.375 -24.125 -9.242 1 79.94 73 ALA A N 1
ATOM 577 C CA . ALA A 1 73 ? -19.047 -24.5 -9.711 1 79.94 73 ALA A CA 1
ATOM 578 C C . ALA A 1 73 ? -18.484 -23.453 -10.656 1 79.94 73 ALA A C 1
ATOM 580 O O . ALA A 1 73 ? -19.219 -22.688 -11.266 1 79.94 73 ALA A O 1
ATOM 581 N N . ARG A 1 74 ? -17.141 -23.484 -10.805 1 82.94 74 ARG A N 1
ATOM 582 C CA . ARG A 1 74 ? -16.438 -22.641 -11.766 1 82.94 74 ARG A CA 1
ATOM 583 C C . ARG A 1 74 ? -16.516 -23.234 -13.172 1 82.94 74 ARG A C 1
ATOM 585 O O . ARG A 1 74 ? -16.7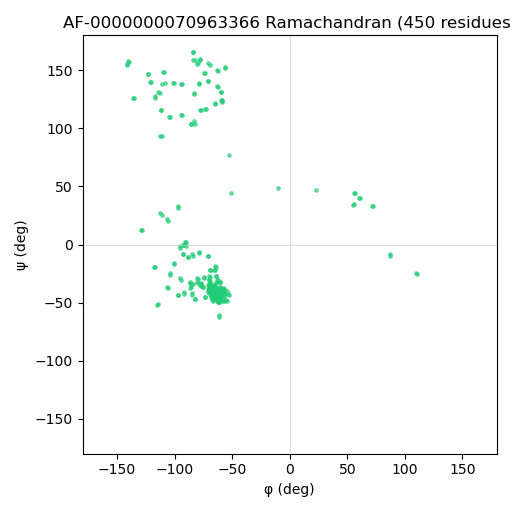66 -24.422 -13.328 1 82.94 74 ARG A O 1
ATOM 592 N N . PRO A 1 75 ? -16.391 -22.406 -14.141 1 78.88 75 PRO A N 1
ATOM 593 C CA . PRO A 1 75 ? -16.453 -22.938 -15.508 1 78.88 75 PRO A CA 1
ATOM 594 C C . PRO A 1 75 ? -15.32 -23.906 -15.82 1 78.88 75 PRO A C 1
ATOM 596 O O . PRO A 1 75 ? -15.547 -24.938 -16.469 1 78.88 75 PRO A O 1
ATOM 599 N N . MET A 1 76 ? -14.125 -23.5 -15.477 1 71.75 76 MET A N 1
ATOM 600 C CA . MET A 1 76 ? -12.977 -24.359 -15.727 1 71.75 76 MET A CA 1
ATOM 601 C C . MET A 1 76 ? -12.367 -24.859 -14.422 1 71.75 76 MET A C 1
ATOM 603 O O . MET A 1 76 ? -12.141 -24.062 -13.5 1 71.75 76 MET A O 1
ATOM 607 N N . GLN A 1 77 ? -12.195 -26.188 -14.484 1 66.44 77 GLN A N 1
ATOM 608 C CA . GLN A 1 77 ? -11.531 -26.766 -13.32 1 66.44 77 GLN A CA 1
ATOM 609 C C . GLN A 1 77 ? -10.016 -26.641 -13.43 1 66.44 77 GLN A C 1
ATOM 611 O O . GLN A 1 77 ? -9.438 -26.969 -14.469 1 66.44 77 GLN A O 1
ATOM 616 N N . ARG A 1 78 ? -9.531 -25.797 -12.695 1 66.88 78 ARG A N 1
ATOM 617 C CA . ARG A 1 78 ? -8.078 -25.641 -12.695 1 66.88 78 ARG A CA 1
ATOM 618 C C . ARG A 1 78 ? -7.453 -26.312 -11.484 1 66.88 78 ARG A C 1
ATOM 620 O O . ARG A 1 78 ? -8.062 -26.359 -10.414 1 66.88 78 ARG A O 1
ATOM 627 N N . ALA A 1 79 ? -6.359 -26.922 -11.812 1 60.56 79 ALA A N 1
ATOM 628 C CA . ALA A 1 79 ? -5.617 -27.594 -10.75 1 60.56 79 ALA A CA 1
ATOM 629 C C . ALA A 1 79 ? -5.203 -26.609 -9.656 1 60.56 79 ALA A C 1
ATOM 631 O O . ALA A 1 79 ? -4.871 -25.453 -9.945 1 60.56 79 ALA A O 1
ATOM 632 N N . GLY A 1 80 ? -5.59 -26.859 -8.438 1 57.41 80 GLY A N 1
ATOM 633 C CA . GLY A 1 80 ? -5.148 -26.047 -7.316 1 57.41 80 GLY A CA 1
ATOM 634 C C . GLY A 1 80 ? -6.254 -25.203 -6.723 1 57.41 80 GLY A C 1
ATOM 635 O O . GLY A 1 80 ? -6.094 -24.641 -5.637 1 57.41 80 GLY A O 1
ATOM 636 N N . LEU A 1 81 ? -7.301 -24.922 -7.688 1 56.5 81 LEU A N 1
ATOM 637 C CA . LEU A 1 81 ? -8.453 -24.188 -7.176 1 56.5 81 LEU A CA 1
ATOM 638 C C . LEU A 1 81 ? -9.586 -25.141 -6.824 1 56.5 81 LEU A C 1
ATOM 640 O O . LEU A 1 81 ? -10.766 -24.812 -6.988 1 56.5 81 LEU A O 1
ATOM 644 N N . TYR A 1 82 ? -9.289 -26.312 -6.422 1 52.56 82 TYR A N 1
ATOM 645 C CA . TYR A 1 82 ? -10.242 -27.422 -6.352 1 52.56 82 TYR A CA 1
ATOM 646 C C . TYR A 1 82 ? -11.461 -27.031 -5.523 1 52.56 82 TYR A C 1
ATOM 648 O O . TYR A 1 82 ? -12.594 -27.406 -5.855 1 52.56 82 TYR A O 1
ATOM 656 N N . THR A 1 83 ? -11.25 -26.312 -4.43 1 56.59 83 THR A N 1
ATOM 657 C CA . THR A 1 83 ? -12.375 -26.328 -3.502 1 56.59 83 THR A CA 1
ATOM 658 C C . THR A 1 83 ? -13.055 -24.969 -3.43 1 56.59 83 THR A C 1
ATOM 660 O O . THR A 1 83 ? -13.883 -24.719 -2.555 1 56.59 83 THR A O 1
ATOM 663 N N . GLU A 1 84 ? -12.867 -24.234 -4.598 1 69.5 84 GLU A N 1
ATOM 664 C CA . GLU A 1 84 ? -13.477 -22.922 -4.359 1 69.5 84 GLU A CA 1
ATOM 665 C C . GLU A 1 84 ? -14.719 -22.719 -5.227 1 69.5 84 GLU A C 1
ATOM 667 O O . GLU A 1 84 ? -14.695 -23.016 -6.426 1 69.5 84 GLU A O 1
ATOM 672 N N . TYR A 1 85 ? -15.961 -22.578 -4.531 1 79.88 85 TYR A N 1
ATOM 673 C CA . TYR A 1 85 ? -17.188 -22.234 -5.25 1 79.88 85 TYR A CA 1
ATOM 674 C C . TYR A 1 85 ? -17.016 -20.938 -6.023 1 79.88 85 TYR A C 1
ATOM 676 O O . TYR A 1 85 ? -16.219 -20.078 -5.641 1 79.88 85 TYR A O 1
ATOM 684 N N . GLY A 1 86 ? -17.781 -20.844 -7.078 1 82.25 86 GLY A N 1
ATOM 685 C CA . GLY A 1 86 ? -17.5 -19.781 -8.031 1 82.25 86 GLY A CA 1
ATOM 686 C C . GLY A 1 86 ? -18.422 -18.594 -7.883 1 82.25 86 GLY A C 1
ATOM 687 O O . GLY A 1 86 ? -18.141 -17.516 -8.406 1 82.25 86 GLY A O 1
ATOM 688 N N . MET A 1 87 ? -19.562 -18.734 -7.203 1 84.62 87 MET A N 1
ATOM 689 C CA . MET A 1 87 ? -20.562 -17.656 -7.191 1 84.62 87 MET A CA 1
ATOM 690 C C . MET A 1 87 ? -20.766 -17.109 -5.781 1 84.62 87 MET A C 1
ATOM 692 O O . MET A 1 87 ? -21.078 -17.875 -4.859 1 84.62 87 MET A O 1
ATOM 696 N N . PRO A 1 88 ? -20.656 -15.82 -5.633 1 92.75 88 PRO A N 1
ATOM 697 C CA . PRO A 1 88 ? -20.25 -14.789 -6.59 1 92.75 88 PRO A CA 1
ATOM 698 C C . PRO A 1 88 ? -18.734 -14.664 -6.715 1 92.75 88 PRO A C 1
ATOM 700 O O . PRO A 1 88 ? -18 -15.133 -5.848 1 92.75 88 PRO A O 1
ATOM 703 N N . SER A 1 89 ? -18.328 -14.102 -7.82 1 94.06 89 SER A N 1
ATOM 704 C CA . SER A 1 89 ? -16.891 -13.828 -8 1 94.06 89 SER A CA 1
ATOM 705 C C . SER A 1 89 ? -16.375 -12.906 -6.91 1 94.06 89 SER A C 1
ATOM 707 O O . SER A 1 89 ? -16.875 -11.789 -6.73 1 94.06 89 SER A O 1
ATOM 709 N N . SER A 1 90 ? -15.367 -13.305 -6.203 1 95.06 90 SER A N 1
ATOM 710 C CA . SER A 1 90 ? -14.797 -12.516 -5.113 1 95.06 90 SER A CA 1
ATOM 711 C C . SER A 1 90 ? -14.078 -11.281 -5.637 1 95.06 90 SER A C 1
ATOM 713 O O . SER A 1 90 ? -14.18 -10.203 -5.055 1 95.06 90 SER A O 1
ATOM 715 N N . HIS A 1 91 ? -13.367 -11.406 -6.766 1 96.94 91 HIS A N 1
ATOM 716 C CA . HIS A 1 91 ? -12.641 -10.281 -7.344 1 96.94 91 HIS A CA 1
ATOM 717 C C . HIS A 1 91 ? -13.602 -9.188 -7.809 1 96.94 91 HIS A C 1
ATOM 719 O O . HIS A 1 91 ? -13.383 -8.008 -7.523 1 96.94 91 HIS A O 1
ATOM 725 N N . SER A 1 92 ? -14.609 -9.68 -8.461 1 97.5 92 SER A N 1
ATOM 726 C CA . SER A 1 92 ? -15.594 -8.711 -8.914 1 97.5 92 SER A CA 1
ATOM 727 C C . SER A 1 92 ? -16.297 -8.031 -7.742 1 97.5 92 SER A C 1
ATOM 729 O O . SER A 1 92 ? -16.422 -6.809 -7.715 1 97.5 92 SER A O 1
ATOM 731 N N . GLN A 1 93 ? -16.688 -8.82 -6.809 1 98.38 93 GLN A N 1
ATOM 732 C CA . GLN A 1 93 ? -17.344 -8.273 -5.617 1 98.38 93 GLN A CA 1
ATOM 733 C C . GLN A 1 93 ? -16.438 -7.273 -4.906 1 98.38 93 GLN A C 1
ATOM 735 O O . GLN A 1 93 ? -16.875 -6.191 -4.523 1 98.38 93 GLN A O 1
ATOM 740 N N . PHE A 1 94 ? -15.203 -7.602 -4.777 1 98.62 94 PHE A N 1
ATOM 741 C CA . PHE A 1 94 ? -14.219 -6.758 -4.109 1 98.62 94 PHE A CA 1
ATOM 742 C C . PHE A 1 94 ? -14.07 -5.426 -4.836 1 98.62 94 PHE A C 1
ATOM 744 O O . PHE A 1 94 ? -14.164 -4.363 -4.223 1 98.62 94 PHE A O 1
ATOM 751 N N . MET A 1 95 ? -13.898 -5.473 -6.121 1 98.81 95 MET A N 1
ATOM 752 C CA . MET A 1 95 ? -13.586 -4.277 -6.902 1 98.81 95 MET A CA 1
ATOM 753 C C . MET A 1 95 ? -14.789 -3.344 -6.961 1 98.81 95 MET A C 1
ATOM 755 O O . MET A 1 95 ? -14.641 -2.123 -6.906 1 98.81 95 MET A O 1
ATOM 759 N N . TRP A 1 96 ? -15.906 -3.92 -7.031 1 98.81 96 TRP A N 1
ATOM 760 C CA . TRP A 1 96 ? -17.094 -3.074 -7.129 1 98.81 96 TRP A CA 1
ATOM 761 C C . TRP A 1 96 ? -17.5 -2.543 -5.758 1 98.81 96 TRP A C 1
ATOM 763 O O . TRP A 1 96 ? -18.047 -1.448 -5.648 1 98.81 96 TRP A O 1
ATOM 773 N N . PHE A 1 97 ? -17.266 -3.311 -4.711 1 98.88 97 PHE A N 1
ATOM 774 C CA . PHE A 1 97 ? -17.375 -2.748 -3.371 1 98.88 97 PHE A CA 1
ATOM 775 C C . PHE A 1 97 ? -16.484 -1.528 -3.215 1 98.88 97 PHE A C 1
ATOM 777 O O . PHE A 1 97 ? -16.938 -0.469 -2.773 1 98.88 97 PHE A O 1
ATOM 784 N N . PHE A 1 98 ? -15.25 -1.691 -3.639 1 98.88 98 PHE A N 1
ATOM 785 C CA . PHE A 1 98 ? -14.25 -0.642 -3.523 1 98.88 98 PHE A CA 1
ATOM 786 C C . PHE A 1 98 ? -14.648 0.584 -4.336 1 98.88 98 PHE A C 1
ATOM 788 O O . PHE A 1 98 ? -14.656 1.704 -3.816 1 98.88 98 PHE A O 1
ATOM 795 N N . ALA A 1 99 ? -15.008 0.362 -5.566 1 98.69 99 ALA A N 1
ATOM 796 C CA . ALA A 1 99 ? -15.383 1.458 -6.457 1 98.69 99 ALA A CA 1
ATOM 797 C C . ALA A 1 99 ? -16.609 2.203 -5.926 1 98.69 99 ALA A C 1
ATOM 799 O O . ALA A 1 99 ? -16.625 3.436 -5.895 1 98.69 99 ALA A O 1
ATOM 800 N N . THR A 1 100 ? -17.578 1.471 -5.496 1 98.56 100 THR A N 1
ATOM 801 C CA . THR A 1 100 ? -18.812 2.068 -4.988 1 98.56 100 THR A CA 1
ATOM 802 C C . THR A 1 100 ? -18.531 2.936 -3.766 1 98.56 100 THR A C 1
ATOM 804 O O . THR A 1 100 ? -18.984 4.074 -3.688 1 98.56 100 THR A O 1
ATOM 807 N N . TYR A 1 101 ? -17.75 2.395 -2.922 1 98.38 101 TYR A N 1
ATOM 808 C CA . TYR A 1 101 ? -17.422 3.131 -1.708 1 98.38 101 TYR A CA 1
ATOM 809 C C . TYR A 1 101 ? -16.688 4.422 -2.039 1 98.38 101 TYR A C 1
ATOM 811 O O . TYR A 1 101 ? -17.016 5.488 -1.512 1 98.38 101 TYR A O 1
ATOM 819 N N . VAL A 1 102 ? -15.734 4.363 -2.932 1 97.25 102 VAL A N 1
ATOM 820 C CA . VAL A 1 102 ? -14.93 5.527 -3.291 1 97.25 102 VAL A CA 1
ATOM 821 C C . VAL A 1 102 ? -15.812 6.574 -3.965 1 97.25 102 VAL A C 1
ATOM 823 O O . VAL A 1 102 ? -15.68 7.773 -3.703 1 97.25 102 VAL A O 1
ATOM 826 N N . ILE A 1 103 ? -16.688 6.105 -4.781 1 96.44 103 ILE A N 1
ATOM 827 C CA . ILE A 1 103 ? -17.594 7.02 -5.469 1 96.44 103 ILE A CA 1
ATOM 828 C C . ILE A 1 103 ? -18.422 7.793 -4.449 1 96.44 103 ILE A C 1
ATOM 830 O O . ILE A 1 103 ? -18.5 9.023 -4.508 1 96.44 103 ILE A O 1
ATOM 834 N N . TYR A 1 104 ? -18.984 7.09 -3.48 1 96 104 TYR A N 1
ATOM 835 C CA . TYR A 1 104 ? -19.781 7.738 -2.439 1 96 104 TYR A CA 1
ATOM 836 C C . TYR A 1 104 ? -18.906 8.672 -1.602 1 96 104 TYR A C 1
ATOM 838 O O . TYR A 1 104 ? -19.328 9.773 -1.257 1 96 104 TYR A O 1
ATOM 846 N N . PHE A 1 105 ? -17.766 8.25 -1.334 1 93.69 105 PHE A N 1
ATOM 847 C CA . PHE A 1 105 ? -16.859 9.039 -0.51 1 93.69 105 PHE A CA 1
ATOM 848 C C . PHE A 1 105 ? -16.5 10.352 -1.199 1 93.69 105 PHE A C 1
ATOM 850 O O . PHE A 1 105 ? -16.547 11.422 -0.577 1 93.69 105 PHE A O 1
ATOM 857 N N . VAL A 1 106 ? -16.203 10.281 -2.453 1 90.31 106 VAL A N 1
ATOM 858 C CA . VAL A 1 106 ? -15.805 11.461 -3.215 1 90.31 106 VAL A CA 1
ATOM 859 C C . VAL A 1 106 ? -17 12.398 -3.389 1 90.31 106 VAL A C 1
ATOM 861 O O . VAL A 1 106 ? -16.875 13.609 -3.195 1 90.31 106 VAL A O 1
ATOM 864 N N . PHE A 1 107 ? -18.156 11.93 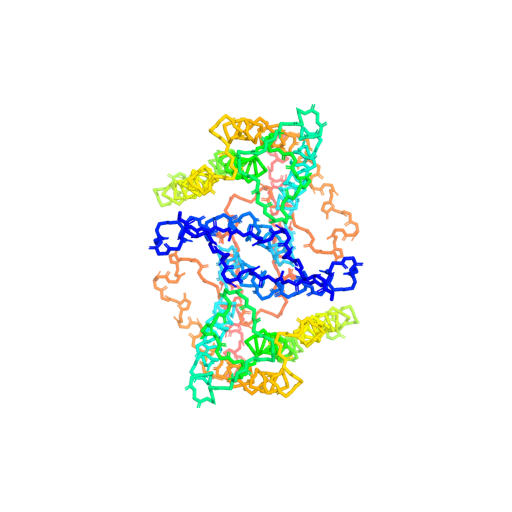-3.631 1 87.69 107 PHE A N 1
ATOM 865 C CA . PHE A 1 107 ? -19.312 12.75 -3.922 1 87.69 107 PHE A CA 1
ATOM 866 C C . PHE A 1 107 ? -19.891 13.352 -2.641 1 87.69 107 PHE A C 1
ATOM 868 O O . PHE A 1 107 ? -20.359 14.492 -2.635 1 87.69 107 PHE A O 1
ATOM 875 N N . ILE A 1 108 ? -19.828 12.648 -1.641 1 86.31 108 ILE A N 1
ATOM 876 C CA . ILE A 1 108 ? -20.516 13.102 -0.435 1 86.31 108 ILE A CA 1
ATOM 877 C C . ILE A 1 108 ? -19.516 13.812 0.485 1 86.31 108 ILE A C 1
ATOM 879 O O . ILE A 1 108 ? -19.797 14.914 0.969 1 86.31 108 ILE A O 1
ATOM 883 N N . ARG A 1 109 ? -18.422 13.289 0.631 1 77.75 109 ARG A N 1
ATOM 884 C CA . ARG A 1 109 ? -17.484 13.859 1.585 1 77.75 109 ARG A CA 1
ATOM 885 C C . ARG A 1 109 ? -16.688 15 0.955 1 77.75 109 ARG A C 1
ATOM 887 O O . ARG A 1 109 ? -16.516 16.062 1.566 1 77.75 109 ARG A O 1
ATOM 894 N N . LEU A 1 110 ? -16.219 14.844 -0.256 1 71.88 110 LEU A N 1
ATOM 895 C CA . LEU A 1 110 ? -15.359 15.852 -0.859 1 71.88 110 LEU A CA 1
ATOM 896 C C . LEU A 1 110 ? -16.188 16.969 -1.496 1 71.88 110 LEU A C 1
ATOM 898 O O . LEU A 1 110 ? -15.727 18.094 -1.628 1 71.88 110 LEU A O 1
ATOM 902 N N . HIS A 1 111 ? -17.328 16.734 -2.055 1 61.59 111 HIS A N 1
ATOM 903 C CA . HIS A 1 111 ? -18.172 17.734 -2.689 1 61.59 111 HIS A CA 1
ATOM 904 C C . HIS A 1 111 ? -18.688 18.75 -1.669 1 61.59 111 HIS A C 1
ATOM 906 O O . HIS A 1 111 ? -18.797 19.938 -1.966 1 61.59 111 HIS A O 1
ATOM 912 N N . HIS A 1 112 ? -18.969 18.281 -0.58 1 54.53 112 HIS A N 1
ATOM 913 C CA . HIS A 1 112 ? -19.531 19.203 0.401 1 54.53 112 HIS A CA 1
ATOM 914 C C . HIS A 1 112 ? -18.484 20.203 0.868 1 54.53 112 HIS A C 1
ATOM 916 O O . HIS A 1 112 ? -18.828 21.312 1.285 1 54.53 112 HIS A O 1
ATOM 922 N N . MET A 1 113 ? -17.203 19.859 0.724 1 50.84 113 MET A N 1
ATOM 923 C CA . MET A 1 113 ? -16.25 20.688 1.477 1 50.84 113 MET A CA 1
ATOM 924 C C . MET A 1 113 ? -15.523 21.656 0.559 1 50.84 113 MET A C 1
ATOM 926 O O . MET A 1 113 ? -14.938 22.641 1.024 1 50.84 113 MET A O 1
ATOM 930 N N . ASN A 1 114 ? -15.383 21.281 -0.812 1 56.81 114 ASN A N 1
ATOM 931 C CA . ASN A 1 114 ? -14.414 22.062 -1.57 1 56.81 114 ASN A CA 1
ATOM 932 C C . ASN A 1 114 ? -15.117 22.984 -2.568 1 56.81 114 ASN A C 1
ATOM 934 O O . ASN A 1 114 ? -16.25 22.719 -2.979 1 56.81 114 ASN A O 1
ATOM 938 N N . ASN A 1 115 ? -14.57 24.188 -2.637 1 57.47 115 ASN A N 1
ATOM 939 C CA . ASN A 1 115 ? -14.922 25.188 -3.625 1 57.47 115 ASN A CA 1
ATOM 940 C C . ASN A 1 115 ? -14.828 24.641 -5.047 1 57.47 115 ASN A C 1
ATOM 942 O O . ASN A 1 115 ? -13.828 24.031 -5.414 1 57.47 115 ASN A O 1
ATOM 946 N N . ASN A 1 116 ? -15.727 23.922 -5.441 1 63.62 116 ASN A N 1
ATOM 947 C CA . ASN A 1 116 ? -15.977 23.375 -6.77 1 63.62 116 ASN A CA 1
ATOM 948 C C . ASN A 1 116 ? -15.07 24 -7.82 1 63.62 116 ASN A C 1
ATOM 950 O O . ASN A 1 116 ? -15.547 24.594 -8.789 1 63.62 116 ASN A O 1
ATOM 954 N N . THR A 1 117 ? -13.664 24.062 -7.523 1 74.12 117 THR A N 1
ATOM 955 C CA . THR A 1 117 ? -12.781 24.531 -8.586 1 74.12 117 THR A CA 1
ATOM 956 C C . THR A 1 117 ? -12.664 23.484 -9.695 1 74.12 117 THR A C 1
ATOM 958 O O . THR A 1 117 ? -12.992 22.312 -9.484 1 74.12 117 THR A O 1
ATOM 961 N N . LEU A 1 118 ? -12.344 23.984 -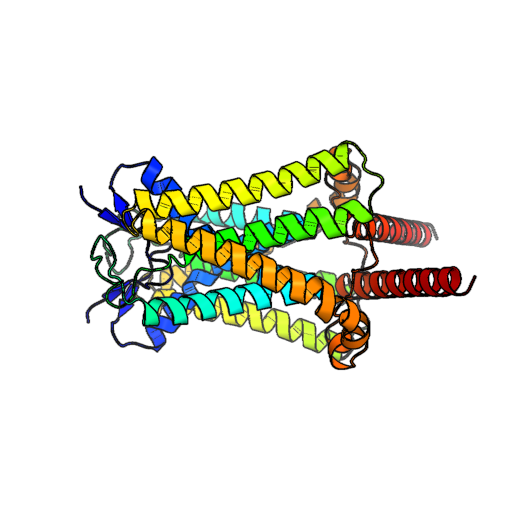10.797 1 79.5 118 LEU A N 1
ATOM 962 C CA . LEU A 1 118 ? -12.203 23.125 -11.969 1 79.5 118 LEU A CA 1
ATOM 963 C C . LEU A 1 118 ? -11.195 22.016 -11.703 1 79.5 118 LEU A C 1
ATOM 965 O O . LEU A 1 118 ? -11.43 20.859 -12.07 1 79.5 118 LEU A O 1
ATOM 969 N N . LEU A 1 119 ? -10.117 22.344 -11.094 1 78.56 119 LEU A N 1
ATOM 970 C CA . LEU A 1 119 ? -9.062 21.375 -10.828 1 78.56 119 LEU A CA 1
ATOM 971 C C . LEU A 1 119 ? -9.531 20.312 -9.844 1 78.56 119 LEU A C 1
ATOM 973 O O . LEU A 1 119 ? -9.211 19.125 -9.992 1 78.56 119 LEU A O 1
ATOM 977 N N . GLU A 1 120 ? -10.227 20.672 -8.898 1 80.38 120 GLU A N 1
ATOM 978 C CA . GLU A 1 120 ? -10.766 19.75 -7.914 1 80.38 120 GLU A CA 1
ATOM 979 C C . GLU A 1 120 ? -11.75 18.766 -8.555 1 80.38 120 GLU A C 1
ATOM 981 O O . GLU A 1 120 ? -11.742 17.578 -8.234 1 80.38 120 GLU A O 1
ATOM 986 N N . ASN A 1 121 ? -12.492 19.312 -9.461 1 84.31 121 ASN A N 1
ATOM 987 C CA . ASN A 1 121 ? -13.453 18.469 -10.156 1 84.31 121 ASN A CA 1
ATOM 988 C C . ASN A 1 121 ? -12.75 17.484 -11.086 1 84.31 121 ASN A C 1
ATOM 990 O O . ASN A 1 121 ? -13.195 16.344 -11.242 1 84.31 121 ASN A O 1
ATOM 994 N N . LEU A 1 122 ? -11.742 17.953 -11.641 1 86.75 122 LEU A N 1
ATOM 995 C CA . LEU A 1 122 ? -10.969 17.094 -12.516 1 86.75 122 LEU A CA 1
ATOM 996 C C . LEU A 1 122 ? -10.359 15.93 -11.734 1 86.75 122 LEU A C 1
ATOM 998 O O . LEU A 1 122 ? -10.375 14.789 -12.195 1 86.75 122 LEU A O 1
ATOM 1002 N N . TRP A 1 123 ? -9.875 16.266 -10.562 1 85.25 123 TRP A N 1
ATOM 1003 C CA . TRP A 1 123 ? -9.281 15.227 -9.734 1 85.25 123 TRP A CA 1
ATOM 1004 C C . TRP A 1 123 ? -10.336 14.234 -9.258 1 85.25 123 TRP A C 1
ATOM 1006 O O . TRP A 1 123 ? -10.086 13.023 -9.211 1 85.25 123 TRP A O 1
ATOM 1016 N N . LYS A 1 124 ? -11.461 14.688 -8.914 1 88.5 124 LYS A N 1
ATOM 1017 C CA . LYS A 1 124 ? -12.555 13.828 -8.484 1 88.5 124 LYS A CA 1
ATOM 1018 C C . LYS A 1 124 ? -12.984 12.875 -9.602 1 88.5 124 LYS A C 1
ATOM 1020 O O . LYS A 1 124 ? -13.164 11.68 -9.359 1 88.5 124 LYS A O 1
ATOM 1025 N N . THR A 1 125 ? -13.047 13.438 -10.797 1 91.94 125 THR A N 1
ATOM 1026 C CA . THR A 1 125 ? -13.438 12.633 -11.953 1 91.94 125 THR A CA 1
ATOM 1027 C C . THR A 1 125 ? -12.375 11.586 -12.258 1 91.94 125 THR A C 1
ATOM 1029 O O . THR A 1 125 ? -12.695 10.445 -12.602 1 91.94 125 THR A O 1
ATOM 1032 N N . ALA A 1 126 ? -11.156 11.984 -12.094 1 92.62 126 ALA A N 1
ATOM 1033 C CA . ALA A 1 126 ? -10.055 11.062 -12.367 1 92.62 126 ALA A CA 1
ATOM 1034 C C . ALA A 1 126 ? -10.062 9.891 -11.383 1 92.62 126 ALA A C 1
ATOM 1036 O O . ALA A 1 126 ? -9.867 8.742 -11.781 1 92.62 126 ALA A O 1
ATOM 1037 N N . ILE A 1 127 ? -10.352 10.195 -10.125 1 93.31 127 ILE A N 1
ATOM 1038 C CA . ILE A 1 127 ? -10.391 9.164 -9.094 1 93.31 127 ILE A CA 1
ATOM 1039 C C . ILE A 1 127 ? -11.531 8.195 -9.383 1 93.31 127 ILE A C 1
ATOM 1041 O O . ILE A 1 127 ? -11.328 6.977 -9.398 1 93.31 127 ILE A O 1
ATOM 1045 N N . ILE A 1 128 ? -12.648 8.703 -9.711 1 95.12 128 ILE A N 1
ATOM 1046 C CA . ILE A 1 128 ? -13.836 7.895 -9.945 1 95.12 128 ILE A CA 1
ATOM 1047 C C . ILE A 1 128 ? -13.648 7.051 -11.203 1 95.12 128 ILE A C 1
ATOM 1049 O O . ILE A 1 128 ? -13.883 5.844 -11.188 1 95.12 128 ILE A O 1
ATOM 1053 N N . SER A 1 129 ? -13.148 7.676 -12.25 1 97.25 129 SER A N 1
ATOM 1054 C CA . SER A 1 129 ? -12.953 6.973 -13.516 1 97.25 129 SER A CA 1
ATOM 1055 C C . SER A 1 129 ? -11.922 5.855 -13.375 1 97.25 129 SER A C 1
ATOM 1057 O O . SER A 1 129 ? -12.094 4.773 -13.938 1 97.25 129 SER A O 1
ATOM 1059 N N . SER A 1 130 ? -10.922 6.121 -12.633 1 97.12 130 SER A N 1
ATOM 1060 C CA . SER A 1 130 ? -9.891 5.105 -12.422 1 97.12 130 SER A CA 1
ATOM 1061 C C . SER A 1 130 ? -10.445 3.908 -11.656 1 97.12 130 SER A C 1
ATOM 1063 O O . SER A 1 130 ? -10.125 2.76 -11.984 1 97.12 130 SER A O 1
ATOM 1065 N N . CYS A 1 131 ? -11.25 4.145 -10.68 1 97.44 131 CYS A N 1
ATOM 1066 C CA . CYS A 1 131 ? -11.828 3.064 -9.891 1 97.44 131 CYS A CA 1
ATOM 1067 C C . CYS A 1 131 ? -12.789 2.229 -10.727 1 97.44 131 CYS A C 1
ATOM 1069 O O . CYS A 1 131 ? -12.773 0.999 -10.656 1 97.44 131 CYS A O 1
ATOM 1071 N N . ILE A 1 132 ? -13.578 2.904 -11.547 1 98.12 132 ILE A N 1
ATOM 1072 C CA . ILE A 1 132 ? -14.531 2.205 -12.406 1 98.12 132 ILE A CA 1
ATOM 1073 C C . ILE A 1 132 ? -13.773 1.392 -13.453 1 98.12 132 ILE A C 1
ATOM 1075 O O . ILE A 1 132 ? -14.109 0.235 -13.719 1 98.12 132 ILE A O 1
ATOM 1079 N N . LEU A 1 133 ? -12.766 1.989 -13.953 1 98.31 133 LEU A N 1
ATOM 1080 C CA . LEU A 1 133 ? -11.953 1.308 -14.953 1 98.31 133 LEU A CA 1
ATOM 1081 C C . LEU A 1 133 ? -11.297 0.063 -14.367 1 98.31 133 LEU A C 1
ATOM 1083 O O . LEU A 1 133 ? -11.344 -1.012 -14.969 1 98.31 133 LEU A O 1
ATOM 1087 N N . MET A 1 134 ? -10.75 0.187 -13.234 1 98.25 134 MET A N 1
ATOM 1088 C CA . MET A 1 134 ? -10.086 -0.943 -12.586 1 98.25 134 MET A CA 1
ATOM 1089 C C . MET A 1 134 ? -11.086 -2.053 -12.273 1 98.25 134 MET A C 1
ATOM 1091 O O . MET A 1 134 ? -10.797 -3.232 -12.484 1 98.25 134 MET A O 1
ATOM 1095 N N . ALA A 1 135 ? -12.227 -1.623 -11.789 1 98.62 135 ALA A N 1
ATOM 1096 C CA . ALA A 1 135 ? -13.25 -2.611 -11.477 1 98.62 135 ALA A CA 1
ATOM 1097 C C . ALA A 1 135 ? -13.703 -3.348 -12.734 1 98.62 135 ALA A C 1
ATOM 1099 O O . ALA A 1 135 ? -13.852 -4.574 -12.727 1 98.62 135 ALA A O 1
ATOM 1100 N N . THR A 1 136 ? -13.852 -2.656 -13.805 1 98.5 136 THR A N 1
ATOM 1101 C CA . THR A 1 136 ? -14.297 -3.232 -15.07 1 98.5 136 THR A CA 1
ATOM 1102 C C . THR A 1 136 ? -13.242 -4.168 -15.641 1 98.5 136 THR A C 1
ATOM 1104 O O . THR A 1 136 ? -13.547 -5.289 -16.047 1 98.5 136 THR A O 1
ATOM 1107 N N . VAL A 1 137 ? -12.023 -3.736 -15.586 1 98.5 137 VAL A N 1
ATOM 1108 C CA . VAL A 1 137 ? -10.922 -4.52 -16.141 1 98.5 137 VAL A CA 1
ATOM 1109 C C . VAL A 1 137 ? -10.781 -5.832 -15.383 1 98.5 137 VAL A C 1
ATOM 1111 O O . VAL A 1 137 ? -10.617 -6.895 -15.977 1 98.5 137 VAL A O 1
ATOM 1114 N N . VAL A 1 138 ? -10.859 -5.785 -14.062 1 98.38 138 VAL A N 1
ATOM 1115 C CA . VAL A 1 138 ? -10.734 -6.988 -13.258 1 98.38 138 VAL A CA 1
ATOM 1116 C C . VAL A 1 138 ? -11.922 -7.914 -13.516 1 98.38 138 VAL A C 1
ATOM 1118 O O . VAL A 1 138 ? -11.758 -9.133 -13.633 1 98.38 138 VAL A O 1
ATOM 1121 N N . THR A 1 139 ? -13.102 -7.355 -13.648 1 98 139 THR A N 1
ATOM 1122 C CA . THR A 1 139 ? -14.297 -8.141 -13.945 1 98 139 THR A CA 1
ATOM 1123 C C . THR A 1 139 ? -14.148 -8.859 -15.289 1 98 139 THR A C 1
ATOM 1125 O O . THR A 1 139 ? -14.398 -10.062 -15.383 1 98 139 THR A O 1
ATOM 1128 N N . ILE A 1 140 ? -13.688 -8.188 -16.25 1 97.69 140 ILE A N 1
ATOM 1129 C CA . ILE A 1 140 ? -13.484 -8.75 -17.578 1 97.69 140 ILE A CA 1
ATOM 1130 C C . ILE A 1 140 ? -12.391 -9.82 -17.531 1 97.69 140 ILE A C 1
ATOM 1132 O O . ILE A 1 140 ? -12.484 -10.844 -18.203 1 97.69 140 ILE A O 1
ATOM 1136 N N . SER A 1 141 ? -11.406 -9.578 -16.734 1 97.12 141 SER A N 1
ATOM 1137 C CA . SER A 1 141 ? -10.289 -10.508 -16.625 1 97.12 141 SER A CA 1
ATOM 1138 C C . SER A 1 141 ? -10.75 -11.875 -16.141 1 97.12 141 SER A C 1
ATOM 1140 O O . SER A 1 141 ? -10.297 -12.906 -16.641 1 97.12 141 SER A O 1
ATOM 1142 N N . ARG A 1 142 ? -11.703 -11.883 -15.266 1 95.44 142 ARG A N 1
ATOM 1143 C CA . ARG A 1 142 ? -12.164 -13.133 -14.68 1 95.44 142 ARG A CA 1
ATOM 1144 C C . ARG A 1 142 ? -12.906 -13.984 -15.711 1 95.44 142 ARG A C 1
ATOM 1146 O O . ARG A 1 142 ? -12.852 -15.211 -15.672 1 95.44 142 ARG A O 1
ATOM 1153 N N . VAL A 1 143 ? -13.555 -13.344 -16.609 1 95.5 143 VAL A N 1
ATOM 1154 C CA . VAL A 1 143 ? -14.297 -14.047 -17.641 1 95.5 143 VAL A CA 1
ATOM 1155 C C . VAL A 1 143 ? -13.352 -14.453 -18.766 1 95.5 143 VAL A C 1
ATOM 1157 O O . VAL A 1 143 ? -13.359 -15.602 -19.203 1 95.5 143 VAL A O 1
ATOM 1160 N N . TYR A 1 144 ? -12.539 -13.477 -19.172 1 95.31 144 TYR A N 1
ATOM 1161 C CA . TYR A 1 144 ? -11.602 -13.719 -20.25 1 95.31 144 TYR A CA 1
ATOM 1162 C C . TYR A 1 144 ? -10.68 -14.891 -19.922 1 95.31 144 TYR A C 1
ATOM 1164 O O . TYR A 1 144 ? -10.391 -15.719 -20.797 1 95.31 144 TYR A O 1
ATOM 1172 N N . LEU A 1 145 ? -10.281 -15.008 -18.719 1 93.94 145 LEU A N 1
ATOM 1173 C CA . LEU A 1 145 ? -9.352 -16.062 -18.297 1 93.94 145 LEU A CA 1
ATOM 1174 C C . LEU A 1 145 ? -10.109 -17.297 -17.844 1 93.94 145 LEU A C 1
ATOM 1176 O O . LEU A 1 145 ? -9.5 -18.234 -17.312 1 93.94 145 LEU A O 1
ATOM 1180 N N . GLN A 1 146 ? -11.398 -17.297 -17.875 1 91.81 146 GLN A N 1
ATOM 1181 C CA . GLN A 1 146 ? -12.281 -18.453 -17.703 1 91.81 146 GLN A CA 1
ATOM 1182 C C . GLN A 1 146 ? -12.289 -18.922 -16.25 1 91.81 146 GLN A C 1
ATOM 1184 O O . GLN A 1 146 ? -12.383 -20.109 -15.977 1 91.81 146 GLN A O 1
ATOM 1189 N N . TYR A 1 147 ? -12.156 -17.969 -15.453 1 91.12 147 TYR A N 1
ATOM 1190 C CA . TYR A 1 147 ? -12.258 -18.312 -14.039 1 91.12 147 TYR A CA 1
ATOM 1191 C C . TYR A 1 147 ? -13.703 -18.281 -13.57 1 91.12 147 TYR A C 1
ATOM 1193 O O . TYR A 1 147 ? -14.078 -19 -12.648 1 91.12 147 TYR A O 1
ATOM 1201 N N . HIS A 1 148 ? -14.438 -17.391 -14.195 1 93.25 148 HIS A N 1
ATOM 1202 C CA . HIS A 1 148 ? -15.836 -17.219 -13.836 1 93.25 148 HIS A CA 1
ATOM 1203 C C . HIS A 1 148 ? -16.703 -17 -15.07 1 93.25 148 HIS A C 1
ATOM 1205 O O . HIS A 1 148 ? -16.188 -16.625 -16.125 1 93.25 148 HIS A O 1
ATOM 1211 N N . THR A 1 149 ? -17.953 -17.281 -14.906 1 93.94 149 THR A N 1
ATOM 1212 C CA . THR A 1 149 ? -18.922 -16.969 -15.938 1 93.94 149 THR A CA 1
ATOM 1213 C C . THR A 1 149 ? -19.391 -15.523 -15.82 1 93.94 149 THR A C 1
ATOM 1215 O O . THR A 1 149 ? -19.125 -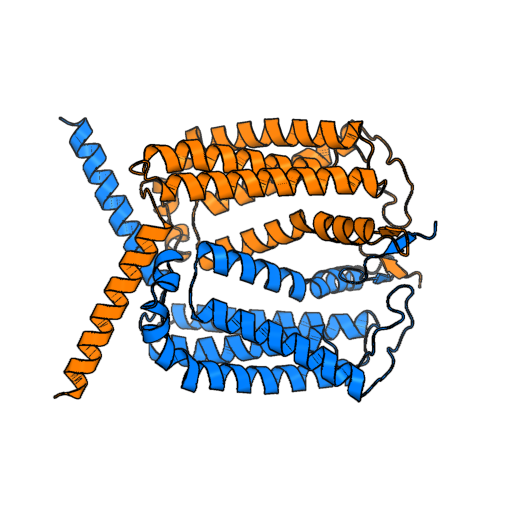14.859 -14.812 1 93.94 149 THR A O 1
ATOM 1218 N N . LEU A 1 150 ? -20.031 -15.102 -16.891 1 95.19 150 LEU A N 1
ATOM 1219 C CA . LEU A 1 150 ? -20.562 -13.75 -16.875 1 95.19 150 LEU A CA 1
ATOM 1220 C C . LEU A 1 150 ? -21.562 -13.562 -15.742 1 95.19 150 LEU A C 1
ATOM 1222 O O . LEU A 1 150 ? -21.562 -12.531 -15.062 1 95.19 150 LEU A O 1
ATOM 1226 N N . LYS A 1 151 ? -22.328 -14.531 -15.492 1 94.62 151 LYS A N 1
ATOM 1227 C CA . LYS A 1 151 ? -23.328 -14.477 -14.43 1 94.62 151 LYS A CA 1
ATOM 1228 C C . LYS A 1 151 ? -22.656 -14.352 -13.062 1 94.62 151 LYS A C 1
ATOM 1230 O O . LYS A 1 151 ? -23.125 -13.586 -12.211 1 94.62 151 LYS A O 1
ATOM 1235 N N . GLN A 1 152 ? -21.625 -15.016 -12.883 1 94.62 152 GLN A N 1
ATOM 1236 C CA . GLN A 1 152 ? -20.938 -15.031 -11.594 1 94.62 152 GLN A CA 1
ATOM 1237 C C . GLN A 1 152 ? -20.281 -13.68 -11.305 1 94.62 152 GLN A C 1
ATOM 1239 O O . GLN A 1 152 ? -20.281 -13.211 -10.172 1 94.62 152 GLN A O 1
ATOM 1244 N N . VAL A 1 153 ? -19.734 -13.047 -12.352 1 96.75 153 VAL A N 1
ATOM 1245 C CA . VAL A 1 153 ? -19.062 -11.773 -12.133 1 96.75 153 VAL A CA 1
ATOM 1246 C C . VAL A 1 153 ? -20.094 -10.664 -11.969 1 96.75 153 VAL A C 1
ATOM 1248 O O . VAL A 1 153 ? -19.906 -9.727 -11.195 1 96.75 153 VAL A O 1
ATOM 1251 N N . LEU A 1 154 ? -21.203 -10.789 -12.664 1 97.25 154 LEU A N 1
ATOM 1252 C CA . LEU A 1 154 ? -22.25 -9.797 -12.516 1 97.25 154 LEU A CA 1
ATOM 1253 C C . LEU A 1 154 ? -22.906 -9.898 -11.141 1 97.25 154 LEU A C 1
ATOM 1255 O O . LEU A 1 154 ? -23.266 -8.883 -10.539 1 97.25 154 LEU A O 1
ATOM 1259 N N . SER A 1 155 ? -23.062 -11.086 -10.719 1 96.75 155 SER A N 1
ATOM 1260 C CA . SER A 1 155 ? -23.562 -11.281 -9.359 1 96.75 155 SER A CA 1
ATOM 1261 C C . SER A 1 155 ? -22.609 -10.688 -8.328 1 96.75 155 SER A C 1
ATOM 1263 O O . SER A 1 155 ? -23.047 -10.047 -7.371 1 96.75 155 SER A O 1
ATOM 1265 N N . GLY A 1 156 ? -21.328 -10.844 -8.539 1 97.81 156 GLY A N 1
ATOM 1266 C CA . GLY A 1 156 ? -20.344 -10.227 -7.676 1 97.81 156 GLY A CA 1
ATOM 1267 C C . GLY A 1 156 ? -20.406 -8.711 -7.688 1 97.81 156 GLY A C 1
ATOM 1268 O O . GLY A 1 156 ? -20.344 -8.07 -6.633 1 97.81 156 GLY A O 1
ATOM 1269 N N . ALA A 1 157 ? -20.531 -8.234 -8.875 1 98.44 157 ALA A N 1
ATOM 1270 C CA . ALA A 1 157 ? -20.625 -6.785 -9.016 1 98.44 157 ALA A CA 1
ATOM 1271 C C . ALA A 1 157 ? -21.844 -6.242 -8.273 1 98.44 157 ALA A C 1
ATOM 1273 O O . ALA A 1 157 ? -21.766 -5.215 -7.598 1 98.44 157 ALA A O 1
ATOM 1274 N N . LEU A 1 158 ? -22.906 -6.965 -8.367 1 98.31 158 LEU A N 1
ATOM 1275 C CA . LEU A 1 158 ? -24.141 -6.547 -7.711 1 98.31 158 LEU A CA 1
ATOM 1276 C C . LEU A 1 158 ? -24 -6.605 -6.195 1 98.31 158 LEU A C 1
ATOM 1278 O O . LEU A 1 158 ? -24.359 -5.656 -5.5 1 98.31 158 LEU A O 1
ATOM 1282 N N . VAL A 1 159 ? -23.484 -7.672 -5.715 1 98.25 159 VAL A N 1
ATOM 1283 C CA . VAL A 1 159 ? -23.281 -7.816 -4.277 1 98.25 159 VAL A CA 1
ATOM 1284 C C . VAL A 1 159 ? -22.328 -6.738 -3.775 1 98.25 159 VAL A C 1
ATOM 1286 O O . VAL A 1 159 ? -22.562 -6.125 -2.732 1 98.25 159 VAL A O 1
ATOM 1289 N N . GLY A 1 160 ? -21.234 -6.512 -4.52 1 98.75 160 GLY A N 1
ATOM 1290 C CA . GLY A 1 160 ? -20.297 -5.461 -4.168 1 98.75 160 GLY A CA 1
ATOM 1291 C C . GLY A 1 160 ? -20.922 -4.082 -4.109 1 98.75 160 GLY A C 1
ATOM 1292 O O . GLY A 1 160 ? -20.656 -3.309 -3.188 1 98.75 160 GLY A O 1
ATOM 1293 N N . PHE A 1 161 ? -21.75 -3.861 -5.062 1 98.69 161 PHE A N 1
ATOM 1294 C CA . PHE A 1 161 ? -22.438 -2.574 -5.121 1 98.69 161 PHE A CA 1
ATOM 1295 C C . PHE A 1 161 ? -23.375 -2.398 -3.928 1 98.69 161 PHE A C 1
ATOM 1297 O O . PHE A 1 161 ? -23.344 -1.365 -3.256 1 98.69 161 PHE A O 1
ATOM 1304 N N . ILE A 1 162 ? -24.156 -3.387 -3.609 1 98.75 162 ILE A N 1
ATOM 1305 C CA . ILE A 1 162 ? -25.125 -3.32 -2.531 1 98.75 162 ILE A CA 1
ATOM 1306 C C . ILE A 1 162 ? -24.406 -3.207 -1.188 1 98.75 162 ILE A C 1
ATOM 1308 O O . ILE A 1 162 ? -24.734 -2.328 -0.381 1 98.75 162 ILE A O 1
ATOM 1312 N N . PHE A 1 163 ? -23.469 -4.035 -1.003 1 98.75 163 PHE A N 1
ATOM 1313 C CA . PHE A 1 163 ? -22.766 -4.027 0.277 1 98.75 163 PHE A CA 1
ATOM 1314 C C . PHE A 1 163 ? -21.922 -2.764 0.427 1 98.75 163 PHE A C 1
ATOM 1316 O O . PHE A 1 163 ? -21.781 -2.232 1.531 1 98.75 163 PHE A O 1
ATOM 1323 N N . GLY A 1 164 ? -21.266 -2.324 -0.71 1 98.69 164 GLY A N 1
ATOM 1324 C CA . GLY A 1 164 ? -20.562 -1.054 -0.67 1 98.69 164 GLY A CA 1
ATOM 1325 C C . GLY A 1 164 ? -21.453 0.113 -0.283 1 98.69 164 GLY A C 1
ATOM 1326 O O . GLY A 1 164 ? -21.031 0.98 0.493 1 98.69 164 GLY A O 1
ATOM 1327 N N . SER A 1 165 ? -22.641 0.087 -0.764 1 98.56 165 SER A N 1
ATOM 1328 C CA . SER A 1 165 ? -23.609 1.13 -0.434 1 98.56 165 SER A CA 1
ATOM 1329 C C . SER A 1 165 ? -24.031 1.053 1.03 1 98.56 165 SER A C 1
ATOM 1331 O O . SER A 1 165 ? -24.062 2.07 1.725 1 98.56 165 SER A O 1
ATOM 1333 N N . LEU A 1 166 ? -24.266 -0.128 1.488 1 98.69 166 LEU A N 1
ATOM 1334 C CA . LEU A 1 166 ? -24.688 -0.324 2.871 1 98.69 166 LEU A CA 1
ATOM 1335 C C . LEU A 1 166 ? -23.562 0.058 3.838 1 98.69 166 LEU A C 1
ATOM 1337 O O . LEU A 1 166 ? -23.812 0.73 4.844 1 98.69 166 LEU A O 1
ATOM 1341 N N . TRP A 1 167 ? -22.375 -0.382 3.51 1 98.69 167 TRP A N 1
ATOM 1342 C CA . TRP A 1 167 ? -21.25 -0.092 4.398 1 98.69 167 TRP A CA 1
ATOM 1343 C C . TRP A 1 167 ? -20.969 1.405 4.441 1 98.69 167 TRP A C 1
ATOM 1345 O O . TRP A 1 167 ? -20.641 1.955 5.496 1 98.69 167 TRP A O 1
ATOM 1355 N N . PHE A 1 168 ? -21.031 2.016 3.303 1 98.31 168 PHE A N 1
ATOM 1356 C CA . PHE A 1 168 ? -20.812 3.459 3.291 1 98.31 168 PHE A CA 1
ATOM 1357 C C . PHE A 1 168 ? -21.891 4.168 4.117 1 98.31 168 PHE A C 1
ATOM 1359 O O . PHE A 1 168 ? -21.578 5.086 4.883 1 98.31 168 PHE A O 1
ATOM 1366 N N . ALA A 1 169 ? -23.125 3.752 3.961 1 97.94 169 ALA A N 1
ATOM 1367 C CA . ALA A 1 169 ? -24.203 4.34 4.742 1 97.94 169 ALA A CA 1
ATOM 1368 C C . ALA A 1 169 ? -23.969 4.148 6.238 1 97.94 169 ALA A C 1
ATOM 1370 O O . ALA A 1 169 ? -24.156 5.078 7.027 1 97.94 169 ALA A O 1
ATOM 1371 N N . LEU A 1 170 ? -23.562 2.986 6.559 1 98.31 170 LEU A N 1
ATOM 1372 C CA . LEU A 1 170 ? -23.25 2.689 7.953 1 98.31 170 LEU A CA 1
ATOM 1373 C C . LEU A 1 170 ? -22.125 3.578 8.461 1 98.31 170 LEU A C 1
ATOM 1375 O O . LEU A 1 170 ? -22.219 4.148 9.547 1 98.31 170 LEU A O 1
ATOM 1379 N N . THR A 1 171 ? -21.062 3.721 7.664 1 97.62 171 THR A N 1
ATOM 1380 C CA . THR A 1 171 ? -19.922 4.547 8.039 1 97.62 171 THR A CA 1
ATOM 1381 C C . THR A 1 171 ? -20.328 6.016 8.141 1 97.62 171 THR A C 1
ATOM 1383 O O . THR A 1 171 ? -20 6.684 9.125 1 97.62 171 THR A O 1
ATOM 1386 N N . TYR A 1 172 ? -21.078 6.438 7.199 1 95.69 172 TYR A N 1
ATOM 1387 C CA . TYR A 1 172 ? -21.469 7.844 7.117 1 95.69 172 TYR A CA 1
ATOM 1388 C C . TYR A 1 172 ? -22.453 8.203 8.227 1 95.69 172 TYR A C 1
ATOM 1390 O O . TYR A 1 172 ? -22.312 9.242 8.875 1 95.69 172 TYR A O 1
ATOM 1398 N N . LEU A 1 173 ? -23.391 7.367 8.547 1 96.62 173 LEU A N 1
ATOM 1399 C CA . LEU A 1 173 ? -24.5 7.715 9.438 1 96.62 173 LEU A CA 1
ATOM 1400 C C . LEU A 1 173 ? -24.188 7.312 10.875 1 96.62 173 LEU A C 1
ATOM 1402 O O . LEU A 1 173 ? -24.656 7.957 11.812 1 96.62 173 LEU A O 1
ATOM 1406 N N . ILE A 1 174 ? -23.422 6.277 11.031 1 97.56 174 ILE A N 1
ATOM 1407 C CA . ILE A 1 174 ? -23.266 5.738 12.375 1 97.56 174 ILE A CA 1
ATOM 1408 C C . ILE A 1 174 ? -21.812 5.914 12.836 1 97.56 174 ILE A C 1
ATOM 1410 O O . ILE A 1 174 ? -21.562 6.52 13.875 1 97.56 174 ILE A O 1
ATOM 1414 N N . PHE A 1 175 ? -20.859 5.477 12.023 1 97.62 175 PHE A N 1
ATOM 1415 C CA . PHE A 1 175 ? -19.469 5.477 12.469 1 97.62 175 PHE A CA 1
ATOM 1416 C C . PHE A 1 175 ? -18.906 6.895 12.484 1 97.62 175 PHE A C 1
ATOM 1418 O O . PHE A 1 175 ? -18.219 7.285 13.438 1 97.62 175 PHE A O 1
ATOM 1425 N N . THR A 1 176 ? -19.141 7.633 11.484 1 95.75 176 THR A N 1
ATOM 1426 C CA . THR A 1 176 ? -18.547 8.961 11.344 1 95.75 176 THR A CA 1
ATOM 1427 C C . THR A 1 176 ? -18.922 9.836 12.539 1 95.75 176 THR A C 1
ATOM 1429 O O . THR A 1 176 ? -18.047 10.461 13.148 1 95.75 176 THR A O 1
ATOM 1432 N N . PRO A 1 177 ? -20.156 9.867 13.008 1 95.12 177 PRO A N 1
ATOM 1433 C CA . PRO A 1 177 ? -20.484 10.656 14.195 1 95.12 177 PRO A CA 1
ATOM 1434 C C . PRO A 1 177 ? -19.797 10.141 15.453 1 95.12 177 PRO A C 1
ATOM 1436 O O . PRO A 1 177 ? -19.656 10.875 16.438 1 95.12 177 PRO A O 1
ATOM 1439 N N . MET A 1 178 ? -19.344 8.938 15.43 1 97.06 178 MET A N 1
ATOM 1440 C CA . MET A 1 178 ? -18.688 8.336 16.594 1 97.06 178 MET A CA 1
ATOM 1441 C C . MET A 1 178 ? -17.172 8.531 16.531 1 97.06 178 MET A C 1
ATOM 1443 O O . MET A 1 178 ? -16.469 8.25 17.484 1 97.06 178 MET A O 1
ATOM 1447 N N . PHE A 1 179 ? -16.609 9.031 15.43 1 96.81 179 PHE A N 1
ATOM 1448 C CA . PHE A 1 179 ? -15.172 9.117 15.227 1 96.81 179 PHE A CA 1
ATOM 1449 C C . PHE A 1 179 ? -14.531 10.047 16.25 1 96.81 179 PHE A C 1
ATOM 1451 O O . PHE A 1 179 ? -13.445 9.758 16.766 1 96.81 179 PHE A O 1
ATOM 1458 N N . PRO A 1 180 ? -15.203 11.203 16.531 1 94.81 180 PRO A N 1
ATOM 1459 C CA . PRO A 1 180 ? -14.594 12.055 17.547 1 94.81 180 PRO A CA 1
ATOM 1460 C C . PRO A 1 180 ? -14.453 11.352 18.906 1 94.81 180 PRO A C 1
ATOM 1462 O O . PRO A 1 180 ? -13.438 11.516 19.578 1 94.81 180 PRO A O 1
ATOM 1465 N N . LEU A 1 181 ? -15.438 10.602 19.219 1 95.75 181 LEU A N 1
ATOM 1466 C CA . LEU A 1 181 ? -15.383 9.828 20.453 1 95.75 181 LEU A CA 1
ATOM 1467 C C . LEU A 1 181 ? -14.273 8.781 20.391 1 95.75 181 LEU A C 1
ATOM 1469 O O . LEU A 1 181 ? -13.492 8.633 21.328 1 95.75 181 LEU A O 1
ATOM 1473 N N . ILE A 1 182 ? -14.164 8.086 19.328 1 97 182 ILE A N 1
ATOM 1474 C CA . ILE A 1 182 ? -13.164 7.035 19.125 1 97 182 ILE A CA 1
ATOM 1475 C C . ILE A 1 182 ? -11.766 7.645 19.156 1 97 182 ILE A C 1
ATOM 1477 O O . ILE A 1 182 ? -10.844 7.082 19.75 1 97 182 ILE A O 1
ATOM 1481 N N . ALA A 1 183 ? -11.617 8.742 18.547 1 95.62 183 ALA A N 1
ATOM 1482 C CA . ALA A 1 183 ? -10.328 9.422 18.469 1 95.62 183 ALA A CA 1
ATOM 1483 C C . ALA A 1 183 ? -9.875 9.891 19.859 1 95.62 183 ALA A C 1
ATOM 1485 O O . ALA A 1 183 ? -8.68 10.102 20.078 1 95.62 183 ALA A O 1
ATOM 1486 N N . SER A 1 184 ? -10.781 10.047 20.797 1 94.38 184 SER A N 1
ATOM 1487 C CA . SER A 1 184 ? -10.469 10.57 22.125 1 94.38 184 SER A CA 1
ATOM 1488 C C . SER A 1 184 ? -10.055 9.453 23.078 1 94.38 184 SER A C 1
ATOM 1490 O O . SER A 1 184 ? -9.539 9.727 24.156 1 94.38 184 SER A O 1
ATOM 1492 N N . TRP A 1 185 ? -10.258 8.211 22.641 1 96.62 185 TRP A N 1
ATOM 1493 C CA . TRP A 1 185 ? -9.844 7.09 23.469 1 96.62 185 TRP A CA 1
ATOM 1494 C C . TRP A 1 185 ? -8.328 7.105 23.688 1 96.62 185 TRP A C 1
ATOM 1496 O O . TRP A 1 185 ? -7.578 7.52 22.812 1 96.62 185 TRP A O 1
ATOM 1506 N N . ARG A 1 186 ? -7.883 6.602 24.828 1 95.19 186 ARG A N 1
ATOM 1507 C CA . ARG A 1 186 ? -6.461 6.562 25.172 1 95.19 186 ARG A CA 1
ATOM 1508 C C . ARG A 1 186 ? -5.684 5.73 24.156 1 95.19 186 ARG A C 1
ATOM 1510 O O . ARG A 1 186 ? -4.59 6.117 23.734 1 95.19 186 ARG A O 1
ATOM 1517 N N . ILE A 1 187 ? -6.223 4.676 23.734 1 95 187 ILE A N 1
ATOM 1518 C CA . ILE A 1 187 ? -5.551 3.801 22.781 1 95 187 ILE A CA 1
ATOM 1519 C C . ILE A 1 187 ? -5.418 4.508 21.438 1 95 187 ILE A C 1
ATOM 1521 O O . ILE A 1 187 ? -4.418 4.34 20.734 1 95 187 ILE A O 1
ATOM 1525 N N . SER A 1 188 ? -6.406 5.27 21.062 1 95.94 188 SER A N 1
ATOM 1526 C CA . SER A 1 188 ? -6.355 6.012 19.797 1 95.94 188 SER A CA 1
ATOM 1527 C C . SER A 1 188 ? -5.262 7.074 19.828 1 95.94 188 SER A C 1
ATOM 1529 O O . SER A 1 188 ? -4.582 7.301 18.828 1 95.94 188 SER A O 1
ATOM 1531 N N . GLU A 1 189 ? -5.105 7.637 21 1 93.5 189 GLU A N 1
ATOM 1532 C CA . GLU A 1 189 ? -4.051 8.633 21.172 1 93.5 189 GLU A CA 1
ATOM 1533 C C . GLU A 1 189 ? -2.67 7.98 21.109 1 93.5 189 GLU A C 1
ATOM 1535 O O . GLU A 1 189 ? -1.752 8.516 20.484 1 93.5 189 GLU A O 1
ATOM 1540 N N . LEU A 1 190 ? -2.611 6.871 21.734 1 89.81 190 LEU A N 1
ATOM 1541 C CA . LEU A 1 190 ? -1.344 6.148 21.734 1 89.81 190 LEU A CA 1
ATOM 1542 C C . LEU A 1 190 ? -0.962 5.723 20.328 1 89.81 190 LEU A C 1
ATOM 1544 O O . LEU A 1 190 ? 0.219 5.715 19.969 1 89.81 190 LEU A O 1
ATOM 1548 N N . LEU A 1 191 ? -1.978 5.465 19.5 1 92.88 191 LEU A N 1
ATOM 1549 C CA . LEU A 1 191 ? -1.741 5.004 18.141 1 92.88 191 LEU A CA 1
ATOM 1550 C C . LEU A 1 191 ? -1.759 6.168 17.156 1 92.88 191 LEU A C 1
ATOM 1552 O O . LEU A 1 191 ? -1.571 5.977 15.953 1 92.88 191 LEU A O 1
ATOM 1556 N N . LEU A 1 192 ? -2.006 7.352 17.656 1 94.75 192 LEU A N 1
ATOM 1557 C CA . LEU A 1 192 ? -2.025 8.586 16.875 1 94.75 192 LEU A CA 1
ATOM 1558 C C . LEU A 1 192 ? -3.082 8.516 15.773 1 94.75 192 LEU A C 1
ATOM 1560 O O . LEU A 1 192 ? -2.826 8.914 14.633 1 94.75 192 LEU A O 1
ATOM 1564 N N . LEU A 1 193 ? -4.262 7.934 16.109 1 96.31 193 LEU A N 1
ATOM 1565 C CA . LEU A 1 193 ? -5.375 7.875 15.164 1 96.31 193 LEU A CA 1
ATOM 1566 C C . LEU A 1 193 ? -5.984 9.258 14.953 1 96.31 193 LEU A C 1
ATOM 1568 O O . LEU A 1 193 ? -6.141 10.023 15.914 1 96.31 193 LEU A O 1
ATOM 1572 N N . ARG A 1 194 ? -6.363 9.539 13.664 1 95.5 194 ARG A N 1
ATOM 1573 C CA . ARG A 1 194 ? -6.871 10.859 13.312 1 95.5 194 ARG A CA 1
ATOM 1574 C C . ARG A 1 194 ? -8.289 10.766 12.75 1 95.5 194 ARG A C 1
ATOM 1576 O O . ARG A 1 194 ? -8.609 9.828 12.016 1 95.5 194 ARG A O 1
ATOM 1583 N N . ASP A 1 195 ? -9.039 11.695 13.156 1 95.44 195 ASP A N 1
ATOM 1584 C CA . ASP A 1 195 ? -10.344 11.938 12.539 1 95.44 195 ASP A CA 1
ATOM 1585 C C . ASP A 1 195 ? -10.305 13.172 11.641 1 95.44 195 ASP A C 1
ATOM 1587 O O . ASP A 1 195 ? -10.266 14.305 12.125 1 95.44 195 ASP A O 1
ATOM 1591 N N . THR A 1 196 ? -10.391 12.961 10.367 1 92.19 196 THR A N 1
ATOM 1592 C CA . THR A 1 196 ? -10.266 14.062 9.414 1 92.19 196 THR A CA 1
ATOM 1593 C C . THR A 1 196 ? -11.625 14.422 8.82 1 92.19 196 THR A C 1
ATOM 1595 O O . THR A 1 196 ? -11.703 15.055 7.77 1 92.19 196 THR A O 1
ATOM 1598 N N . THR A 1 197 ? -12.68 14.07 9.453 1 92.12 197 THR A N 1
ATOM 1599 C CA . THR A 1 197 ? -14.039 14.242 8.945 1 92.12 197 THR A CA 1
ATOM 1600 C C . THR A 1 197 ? -14.312 15.703 8.617 1 92.12 197 THR A C 1
ATOM 1602 O O . THR A 1 197 ? -14.867 16.016 7.562 1 92.12 197 THR A O 1
ATOM 1605 N N . LEU A 1 198 ? -13.852 16.594 9.461 1 89.44 198 LEU A N 1
ATOM 1606 C CA . LEU A 1 198 ? -14.219 18 9.336 1 89.44 198 LEU A CA 1
ATOM 1607 C C . LEU A 1 198 ? -13.203 18.766 8.484 1 89.44 198 LEU A C 1
ATOM 1609 O O . LEU A 1 198 ? -13.375 19.953 8.219 1 89.44 198 LEU A O 1
ATOM 1613 N N . ILE A 1 199 ? -12.203 18.078 8.023 1 88 199 ILE A N 1
ATOM 1614 C CA . ILE A 1 199 ? -11.188 18.703 7.191 1 88 199 ILE A CA 1
ATOM 1615 C C . ILE A 1 199 ? -11.531 18.516 5.715 1 88 199 ILE A C 1
ATOM 1617 O O . ILE A 1 199 ? -11.492 17.391 5.207 1 88 199 ILE A O 1
ATOM 1621 N N . PRO A 1 200 ? -11.844 19.484 5.082 1 80.38 200 PRO A N 1
ATOM 1622 C CA . PRO A 1 200 ? -12.344 19.344 3.713 1 80.38 200 PRO A CA 1
ATOM 1623 C C . PRO A 1 200 ? -11.312 18.719 2.773 1 80.38 200 PRO A C 1
ATOM 1625 O O . PRO A 1 200 ? -11.617 17.734 2.078 1 80.38 200 PRO A O 1
ATOM 1628 N N . ASN A 1 201 ? -10.141 19.266 2.492 1 85.25 201 ASN A N 1
ATOM 1629 C CA . ASN A 1 201 ? -9.055 18.734 1.668 1 85.25 201 ASN A CA 1
ATOM 1630 C C . ASN A 1 201 ? -7.836 18.375 2.51 1 85.25 201 ASN A C 1
ATOM 1632 O O . ASN A 1 201 ? -6.941 19.203 2.699 1 85.25 201 ASN A O 1
ATOM 1636 N N . VAL A 1 202 ? -7.977 17.141 2.789 1 89.12 202 VAL A N 1
ATOM 1637 C CA . VAL A 1 202 ? -6.957 16.672 3.725 1 89.12 202 VAL A CA 1
ATOM 1638 C C . VAL A 1 202 ? -5.574 16.766 3.078 1 89.12 202 VAL A C 1
ATOM 1640 O O . VAL A 1 202 ? -4.609 17.188 3.725 1 89.12 202 VAL A O 1
ATOM 1643 N N . LEU A 1 203 ? -5.48 16.422 1.782 1 89.19 203 LEU A N 1
ATOM 1644 C CA . LEU A 1 203 ? -4.191 16.453 1.095 1 89.19 203 LEU A CA 1
ATOM 1645 C C . LEU A 1 203 ? -3.65 17.875 1.032 1 89.19 203 LEU A C 1
ATOM 1647 O O . LEU A 1 203 ? -2.463 18.109 1.277 1 89.19 203 LEU A O 1
ATOM 1651 N N . TRP A 1 204 ? -4.492 18.781 0.724 1 88.69 204 TRP A N 1
ATOM 1652 C CA . TRP A 1 204 ? -4.09 20.188 0.674 1 88.69 204 TRP A CA 1
ATOM 1653 C C . TRP A 1 204 ? -3.717 20.703 2.062 1 88.69 204 TRP A C 1
ATOM 1655 O O . TRP A 1 204 ? -2.719 21.406 2.223 1 88.69 204 TRP A O 1
ATOM 1665 N N . PHE A 1 205 ? -4.543 20.328 3.016 1 92.06 205 PHE A N 1
ATOM 1666 C CA . PHE A 1 205 ? -4.309 20.719 4.398 1 92.06 205 PHE A CA 1
ATOM 1667 C C . PHE A 1 205 ? -2.939 20.234 4.871 1 92.06 205 PHE A C 1
ATOM 1669 O O . PHE A 1 205 ? -2.17 21.016 5.445 1 92.06 205 PHE A O 1
ATOM 1676 N N . GLU A 1 206 ? -2.635 19.016 4.641 1 93.44 206 GLU A N 1
ATOM 1677 C CA . GLU A 1 206 ? -1.358 18.438 5.059 1 93.44 206 GLU A CA 1
ATOM 1678 C C . GLU A 1 206 ? -0.197 19.062 4.285 1 93.44 206 GLU A C 1
ATOM 1680 O O . GLU A 1 206 ? 0.865 19.328 4.855 1 93.44 206 GLU A O 1
ATOM 1685 N N . TYR A 1 207 ? -0.427 19.281 3.025 1 93.94 207 TYR A N 1
ATOM 1686 C CA . TYR A 1 207 ? 0.58 19.906 2.174 1 93.94 207 TYR A CA 1
ATOM 1687 C C . TYR A 1 207 ? 0.939 21.297 2.684 1 93.94 207 TYR A C 1
ATOM 1689 O O . TYR A 1 207 ? 2.117 21.609 2.869 1 93.94 207 TYR A O 1
ATOM 1697 N N . THR A 1 208 ? -0.039 22.109 2.984 1 94.12 208 THR A N 1
ATOM 1698 C CA . THR A 1 208 ? 0.191 23.484 3.404 1 94.12 208 THR A CA 1
ATOM 1699 C C . THR A 1 208 ? 0.852 23.531 4.781 1 94.12 208 THR A C 1
ATOM 1701 O O . THR A 1 208 ? 1.772 24.312 5.008 1 94.12 208 THR A O 1
ATOM 1704 N N . ASN A 1 209 ? 0.435 22.641 5.652 1 94.31 209 ASN A N 1
ATOM 1705 C CA . ASN A 1 209 ? 1.02 22.594 6.988 1 94.31 209 ASN A CA 1
ATOM 1706 C C . ASN A 1 209 ? 2.48 22.156 6.945 1 94.31 209 ASN A C 1
ATOM 1708 O O . ASN A 1 209 ? 3.322 22.719 7.652 1 94.31 209 ASN A O 1
ATOM 1712 N N . SER A 1 210 ? 2.727 21.188 6.16 1 94.06 210 SER A N 1
ATOM 1713 C CA . SER A 1 210 ? 4.094 20.703 6.047 1 94.06 210 SER A CA 1
ATOM 1714 C C . SER A 1 210 ? 5.008 21.75 5.418 1 94.06 210 SER A C 1
ATOM 1716 O O . SER A 1 210 ? 6.141 21.938 5.859 1 94.06 210 SER A O 1
ATOM 1718 N N . ARG A 1 211 ? 4.516 22.391 4.438 1 93.31 211 ARG A N 1
ATOM 1719 C CA . ARG A 1 211 ? 5.289 23.422 3.756 1 93.31 211 ARG A CA 1
ATOM 1720 C C . ARG A 1 211 ? 5.594 24.578 4.695 1 93.31 211 ARG A C 1
ATOM 1722 O O . ARG A 1 211 ? 6.719 25.094 4.723 1 93.31 211 ARG A O 1
ATOM 1729 N N . GLN A 1 212 ? 4.633 24.984 5.441 1 93.88 212 GLN A N 1
ATOM 1730 C CA . GLN A 1 212 ? 4.809 26.062 6.398 1 93.88 212 GLN A CA 1
ATOM 1731 C C . GLN A 1 212 ? 5.82 25.688 7.48 1 93.88 212 GLN A C 1
ATOM 1733 O O . GLN A 1 212 ? 6.695 26.484 7.824 1 93.88 212 GLN A O 1
ATOM 1738 N N . GLU A 1 213 ? 5.703 24.516 7.969 1 92.88 213 GLU A N 1
ATOM 1739 C CA . GLU A 1 213 ? 6.617 24.062 9.008 1 92.88 213 GLU A CA 1
ATOM 1740 C C . GLU A 1 213 ? 8.047 23.953 8.477 1 92.88 213 GLU A C 1
ATOM 1742 O O . GLU A 1 213 ? 8.992 24.359 9.156 1 92.88 213 GLU A O 1
ATOM 1747 N N . ALA A 1 214 ? 8.188 23.438 7.32 1 91.06 214 ALA A N 1
ATOM 1748 C CA . ALA A 1 214 ? 9.508 23.297 6.711 1 91.06 214 ALA A CA 1
ATOM 1749 C C . ALA A 1 214 ? 10.156 24.656 6.488 1 91.06 214 ALA A C 1
ATOM 1751 O O . ALA A 1 214 ? 11.352 24.828 6.738 1 91.06 214 ALA A O 1
ATOM 1752 N N . ARG A 1 215 ? 9.391 25.594 6.047 1 91.12 215 ARG A N 1
ATOM 1753 C CA . ARG A 1 215 ? 9.898 26.938 5.828 1 91.12 215 ARG A CA 1
ATOM 1754 C C . ARG A 1 215 ? 10.305 27.594 7.145 1 91.12 215 ARG A C 1
ATOM 1756 O O . ARG A 1 215 ? 11.336 28.266 7.219 1 91.12 215 ARG A O 1
ATOM 1763 N N . ALA A 1 216 ? 9.516 27.422 8.133 1 92.19 216 ALA A N 1
ATOM 1764 C CA . ALA A 1 216 ? 9.797 27.984 9.445 1 92.19 216 ALA A CA 1
ATOM 1765 C C . ALA A 1 216 ? 11.086 27.422 10.023 1 92.19 216 ALA A C 1
ATOM 1767 O O . ALA A 1 216 ? 11.906 28.172 10.57 1 92.19 216 ALA A O 1
ATOM 1768 N N . ARG A 1 217 ? 11.266 26.219 9.844 1 90.06 217 ARG A N 1
ATOM 1769 C CA . ARG A 1 217 ? 12.453 25.578 10.383 1 90.06 217 ARG A CA 1
ATOM 1770 C C . ARG A 1 217 ? 13.695 25.922 9.57 1 90.06 217 ARG A C 1
ATOM 1772 O O . ARG A 1 217 ? 14.797 26.031 10.117 1 90.06 217 ARG A O 1
ATOM 1779 N N . SER A 1 218 ? 13.523 26.031 8.312 1 88.5 218 SER A N 1
ATOM 1780 C CA . SER A 1 218 ? 14.625 26.453 7.449 1 88.5 218 SER A CA 1
ATOM 1781 C C . SER A 1 218 ? 15.102 27.844 7.809 1 88.5 218 SER A C 1
ATOM 1783 O O . SER A 1 218 ? 16.312 28.109 7.844 1 88.5 218 SER A O 1
ATOM 1785 N N . ARG A 1 219 ? 14.188 28.672 8.086 1 89.06 219 ARG A N 1
ATOM 1786 C CA . ARG A 1 219 ? 14.523 30.047 8.484 1 89.06 219 ARG A CA 1
ATOM 1787 C C . ARG A 1 219 ? 15.266 30.062 9.812 1 89.06 219 ARG A C 1
ATOM 1789 O O . ARG A 1 219 ? 16.219 30.828 9.992 1 89.06 219 ARG A O 1
ATOM 1796 N N . LYS A 1 220 ? 14.883 29.266 10.695 1 88.62 220 LYS A N 1
ATOM 1797 C CA . LYS A 1 220 ? 15.531 29.172 12 1 88.62 220 LYS A CA 1
ATOM 1798 C C . LYS A 1 220 ? 16.953 28.656 11.875 1 88.62 220 LYS A C 1
ATOM 1800 O O . LYS A 1 220 ? 17.859 29.109 12.57 1 88.62 220 LYS A O 1
ATOM 1805 N N . LEU A 1 221 ? 17.125 27.766 10.992 1 85.19 221 LEU A N 1
ATOM 1806 C CA . LEU A 1 221 ? 18.438 27.188 10.773 1 85.19 221 LEU A CA 1
ATOM 1807 C C . LEU A 1 221 ? 19.391 28.219 10.156 1 85.19 221 LEU A C 1
ATOM 1809 O O . LEU A 1 221 ? 20.562 28.297 10.531 1 85.19 221 LEU A O 1
ATOM 1813 N N . VAL A 1 222 ? 18.922 28.984 9.25 1 84.94 222 VAL A N 1
ATOM 1814 C CA . VAL A 1 222 ? 19.719 30 8.594 1 84.94 222 VAL A CA 1
ATOM 1815 C C . VAL A 1 222 ? 20.078 31.109 9.594 1 84.94 222 VAL A C 1
ATOM 1817 O O . VAL A 1 222 ? 21.203 31.609 9.602 1 84.94 222 VAL A O 1
ATOM 1820 N N . SER A 1 223 ? 19.156 31.375 10.453 1 87.62 223 SER A N 1
ATOM 1821 C CA . SER A 1 223 ? 19.391 32.406 11.469 1 87.62 223 SER A CA 1
ATOM 1822 C C . SER A 1 223 ? 20.422 31.938 12.492 1 87.62 223 SER A C 1
ATOM 1824 O O . SER A 1 223 ? 21.25 32.719 12.93 1 87.62 223 SER A O 1
ATOM 1826 N N . MET A 1 224 ? 20.422 30.797 12.82 1 85.94 224 MET A N 1
ATOM 1827 C CA . MET A 1 224 ? 21.359 30.25 13.789 1 85.94 224 MET A CA 1
ATOM 1828 C C . MET A 1 224 ? 22.766 30.203 13.211 1 85.94 224 MET A C 1
ATOM 1830 O O . MET A 1 224 ? 23.75 30.375 13.938 1 85.94 224 MET A O 1
ATOM 1834 N N . LYS A 1 225 ? 22.875 30.047 11.977 1 77.31 225 LYS A N 1
ATOM 1835 C CA . LYS A 1 225 ? 24.188 29.969 11.328 1 77.31 225 LYS A CA 1
ATOM 1836 C C . LYS A 1 225 ? 24.781 31.359 11.125 1 77.31 225 LYS A C 1
ATOM 1838 O O . LYS A 1 225 ? 26 31.5 11.07 1 77.31 225 LYS A O 1
ATOM 1843 N N . SER A 1 226 ? 23.969 32.25 10.992 1 78.38 226 SER A N 1
ATOM 1844 C CA . SER A 1 226 ? 24.438 33.625 10.797 1 78.38 226 SER A CA 1
ATOM 1845 C C . SER A 1 226 ? 24.859 34.25 12.117 1 78.38 226 SER A C 1
ATOM 1847 O O . SER A 1 226 ? 25.469 35.344 12.133 1 78.38 226 SER A O 1
ATOM 1849 N N . GLN A 1 227 ? 24.656 33.656 13.227 1 69.81 227 GLN A N 1
ATOM 1850 C CA . GLN A 1 227 ? 25.125 34.125 14.516 1 69.81 227 GLN A CA 1
ATOM 1851 C C . GLN A 1 227 ? 26.422 33.406 14.93 1 69.81 227 GLN A C 1
ATOM 1853 O O . GLN A 1 227 ? 26.609 32.25 14.617 1 69.81 227 GLN A O 1
ATOM 1858 N N . MET B 1 1 ? -5.246 -24.688 -26.094 1 63.78 1 MET B N 1
ATOM 1859 C CA . MET B 1 1 ? -4.285 -23.641 -25.75 1 63.78 1 MET B CA 1
ATOM 1860 C C . MET B 1 1 ? -3.65 -23.922 -24.391 1 63.78 1 MET B C 1
ATOM 1862 O O . MET B 1 1 ? -4.312 -24.438 -23.484 1 63.78 1 MET B O 1
ATOM 1866 N N . ASP B 1 2 ? -2.354 -23.953 -24.344 1 85.81 2 ASP B N 1
ATOM 1867 C CA . ASP B 1 2 ? -1.641 -24.266 -23.109 1 85.81 2 ASP B CA 1
ATOM 1868 C C . ASP B 1 2 ? -1.723 -23.109 -22.125 1 85.81 2 ASP B C 1
ATOM 1870 O O . ASP B 1 2 ? -1.522 -21.953 -22.484 1 85.81 2 ASP B O 1
ATOM 1874 N N . TRP B 1 3 ? -2.324 -23.312 -21.031 1 88.12 3 TRP B N 1
ATOM 1875 C CA . TRP B 1 3 ? -2.418 -22.328 -19.953 1 88.12 3 TRP B CA 1
ATOM 1876 C C . TRP B 1 3 ? -1.165 -22.359 -19.078 1 88.12 3 TRP B C 1
ATOM 1878 O O . TRP B 1 3 ? -0.685 -23.422 -18.703 1 88.12 3 TRP B O 1
ATOM 1888 N N . VAL B 1 4 ? -0.602 -21.188 -18.875 1 87.81 4 VAL B N 1
ATOM 1889 C CA . VAL B 1 4 ? 0.599 -21.094 -18.062 1 87.81 4 VAL B CA 1
ATOM 1890 C C . VAL B 1 4 ? 0.347 -20.125 -16.906 1 87.81 4 VAL B C 1
ATOM 1892 O O . VAL B 1 4 ? -0.403 -19.156 -17.031 1 87.81 4 VAL B O 1
ATOM 1895 N N . PRO B 1 5 ? 0.961 -20.406 -15.773 1 88.81 5 PRO B N 1
ATOM 1896 C CA . PRO B 1 5 ? 0.804 -19.5 -14.641 1 88.81 5 PRO B CA 1
ATOM 1897 C C . PRO B 1 5 ? 1.588 -18.188 -14.805 1 88.81 5 PRO B C 1
ATOM 1899 O O . PRO B 1 5 ? 2.605 -18.172 -15.5 1 88.81 5 PRO B O 1
ATOM 1902 N N . LEU B 1 6 ? 0.997 -17.203 -14.258 1 88.5 6 LEU B N 1
ATOM 1903 C CA . LEU B 1 6 ? 1.735 -15.945 -14.18 1 88.5 6 LEU B CA 1
ATOM 1904 C C . LEU B 1 6 ? 2.953 -16.094 -13.273 1 88.5 6 LEU B C 1
ATOM 1906 O O . LEU B 1 6 ? 2.814 -16.344 -12.07 1 88.5 6 LEU B O 1
ATOM 1910 N N . SER B 1 7 ? 4.105 -15.852 -13.789 1 84.75 7 SER B N 1
ATOM 1911 C CA . SER B 1 7 ? 5.359 -16.094 -13.086 1 84.75 7 SER B CA 1
ATOM 1912 C C . SER B 1 7 ? 5.551 -15.117 -11.93 1 84.75 7 SER B C 1
ATOM 1914 O O . SER B 1 7 ? 6.168 -15.453 -10.922 1 84.75 7 SER B O 1
ATOM 1916 N N . LEU B 1 8 ? 5.02 -14.008 -12.008 1 83.25 8 LEU B N 1
ATOM 1917 C CA . LEU B 1 8 ? 5.203 -12.914 -11.055 1 83.25 8 LEU B CA 1
ATOM 1918 C C . LEU B 1 8 ? 4.738 -13.328 -9.664 1 83.25 8 LEU B C 1
ATOM 1920 O O . LEU B 1 8 ? 5.344 -12.938 -8.664 1 83.25 8 LEU B O 1
ATOM 1924 N N . THR B 1 9 ? 3.729 -14.188 -9.625 1 88.5 9 THR B N 1
ATOM 1925 C CA . THR B 1 9 ? 3.143 -14.484 -8.32 1 88.5 9 THR B CA 1
ATOM 1926 C C . THR B 1 9 ? 3.07 -16 -8.102 1 88.5 9 THR B C 1
ATOM 1928 O O . THR B 1 9 ? 2.398 -16.469 -7.18 1 88.5 9 THR B O 1
ATOM 1931 N N . LEU B 1 10 ? 3.715 -16.688 -8.914 1 87.69 10 LEU B N 1
ATOM 1932 C CA . LEU B 1 10 ? 3.695 -18.141 -8.766 1 87.69 10 LEU B CA 1
ATOM 1933 C C . LEU B 1 10 ? 4.617 -18.594 -7.637 1 87.69 10 LEU B C 1
ATOM 1935 O O . LEU B 1 10 ? 5.82 -18.312 -7.664 1 87.69 10 LEU B O 1
ATOM 1939 N N . VAL B 1 11 ? 4.051 -19.156 -6.645 1 90.5 11 VAL B N 1
ATOM 1940 C CA . VAL B 1 11 ? 4.816 -19.75 -5.551 1 90.5 11 VAL B CA 1
ATOM 1941 C C . VAL B 1 11 ? 4.234 -21.109 -5.191 1 90.5 11 VAL B C 1
ATOM 1943 O O . VAL B 1 11 ? 3.035 -21.234 -4.926 1 90.5 11 VAL B O 1
ATOM 1946 N N . GLU B 1 12 ? 5.059 -22.094 -5.191 1 91.69 12 GLU B N 1
ATOM 1947 C CA . GLU B 1 12 ? 4.641 -23.453 -4.875 1 91.69 12 GLU B CA 1
ATOM 1948 C C . GLU B 1 12 ? 5.195 -23.906 -3.527 1 91.69 12 GLU B C 1
ATOM 1950 O O . GLU B 1 12 ? 6.238 -23.406 -3.084 1 91.69 12 GLU B O 1
ATOM 1955 N N . TYR B 1 13 ? 4.453 -24.734 -2.877 1 91.88 13 TYR B N 1
ATOM 1956 C CA . TYR B 1 13 ? 4.859 -25.328 -1.612 1 91.88 13 TYR B CA 1
ATOM 1957 C C . TYR B 1 13 ? 4.422 -26.781 -1.533 1 91.88 13 TYR B C 1
ATOM 1959 O O . TYR B 1 13 ? 3.533 -27.219 -2.275 1 91.88 13 TYR B O 1
ATOM 1967 N N . PRO B 1 14 ? 5.125 -27.609 -0.711 1 90.69 14 PRO B N 1
ATOM 1968 C CA . PRO B 1 14 ? 4.723 -29.016 -0.588 1 90.69 14 PRO B CA 1
ATOM 1969 C C . PRO B 1 14 ? 3.324 -29.172 0.004 1 90.69 14 PRO B C 1
ATOM 1971 O O . PRO B 1 14 ? 2.988 -28.516 0.992 1 90.69 14 PRO B O 1
ATOM 1974 N N . GLN B 1 15 ? 2.611 -30.047 -0.601 1 90.94 15 GLN B N 1
ATOM 1975 C CA . GLN B 1 15 ? 1.239 -30.281 -0.163 1 90.94 15 GLN B CA 1
ATOM 1976 C C . GLN B 1 15 ? 1.196 -30.734 1.291 1 90.94 15 GLN B C 1
ATOM 1978 O O . GLN B 1 15 ? 1.957 -31.625 1.69 1 90.94 15 GLN B O 1
ATOM 1983 N N . GLY B 1 16 ? 0.358 -30.109 2.061 1 91.62 16 GLY B N 1
ATOM 1984 C CA . GLY B 1 16 ? 0.188 -30.5 3.451 1 91.62 16 GLY B CA 1
ATOM 1985 C C . GLY B 1 16 ? 1.172 -29.828 4.387 1 91.62 16 GLY B C 1
ATOM 1986 O O . GLY B 1 16 ? 1.075 -29.969 5.605 1 91.62 16 GLY B O 1
ATOM 1987 N N . ASP B 1 17 ? 2.156 -29.125 3.906 1 94.69 17 ASP B N 1
ATOM 1988 C CA . ASP B 1 17 ? 3.17 -28.438 4.703 1 94.69 17 ASP B CA 1
ATOM 1989 C C . ASP B 1 17 ? 2.695 -27.047 5.117 1 94.69 17 ASP B C 1
ATOM 1991 O O . ASP B 1 17 ? 2.799 -26.094 4.344 1 94.69 17 ASP B O 1
ATOM 1995 N N . TRP B 1 18 ? 2.33 -26.953 6.328 1 95.5 18 TRP B N 1
ATOM 1996 C CA . TRP B 1 18 ? 1.794 -25.688 6.805 1 95.5 18 TRP B CA 1
ATOM 1997 C C . TRP B 1 18 ? 2.893 -24.625 6.895 1 95.5 18 TRP B C 1
ATOM 1999 O O . TRP B 1 18 ? 2.646 -23.453 6.648 1 95.5 18 TRP B O 1
ATOM 2009 N N . ILE B 1 19 ? 4.039 -25.016 7.258 1 96.62 19 ILE B N 1
ATOM 2010 C CA . ILE B 1 19 ? 5.164 -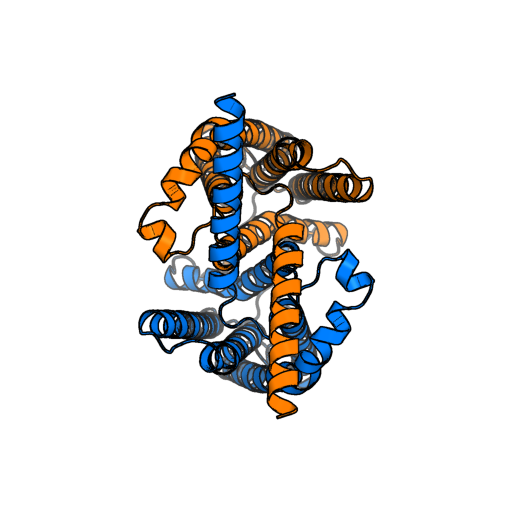24.078 7.316 1 96.62 19 ILE B CA 1
ATOM 2011 C C . ILE B 1 19 ? 5.488 -23.578 5.914 1 96.62 19 ILE B C 1
ATOM 2013 O O . ILE B 1 19 ? 5.699 -22.375 5.711 1 96.62 19 ILE B O 1
ATOM 2017 N N . GLY B 1 20 ? 5.457 -24.516 4.984 1 96.12 20 GLY B N 1
ATOM 2018 C CA . GLY B 1 20 ? 5.676 -24.125 3.598 1 96.12 20 GLY B CA 1
ATOM 2019 C C . GLY B 1 20 ? 4.645 -23.141 3.082 1 96.12 20 GLY B C 1
ATOM 2020 O O . GLY B 1 20 ? 4.98 -22.203 2.346 1 96.12 20 GLY B O 1
ATOM 2021 N N . LYS B 1 21 ? 3.492 -23.422 3.471 1 95.81 21 LYS B N 1
ATOM 2022 C CA . LYS B 1 21 ? 2.42 -22.531 3.055 1 95.81 21 LYS B CA 1
ATOM 2023 C C . LYS B 1 21 ? 2.637 -21.125 3.611 1 95.81 21 LYS B C 1
ATOM 2025 O O . LYS B 1 21 ? 2.48 -20.125 2.893 1 95.81 21 LYS B O 1
ATOM 2030 N N . LEU B 1 22 ? 3.002 -21.016 4.836 1 96.75 22 LEU B N 1
ATOM 2031 C CA . LEU B 1 22 ? 3.266 -19.734 5.469 1 96.75 22 LEU B CA 1
ATOM 2032 C C . LEU B 1 22 ? 4.457 -19.031 4.816 1 96.75 22 LEU B C 1
ATOM 2034 O O . LEU B 1 22 ? 4.43 -17.828 4.598 1 96.75 22 LEU B O 1
ATOM 2038 N N . LEU B 1 23 ? 5.395 -19.781 4.508 1 97.38 23 LEU B N 1
ATOM 2039 C CA . LEU B 1 23 ? 6.582 -19.219 3.865 1 97.38 23 LEU B CA 1
ATOM 2040 C C . LEU B 1 23 ? 6.273 -18.766 2.441 1 97.38 23 LEU B C 1
ATOM 2042 O O . LEU B 1 23 ? 6.84 -17.797 1.957 1 97.38 23 LEU B O 1
ATOM 2046 N N . ALA B 1 24 ? 5.398 -19.5 1.81 1 96.12 24 ALA B N 1
ATOM 2047 C CA . ALA B 1 24 ? 4.949 -19.078 0.482 1 96.12 24 ALA B CA 1
ATOM 2048 C C . ALA B 1 24 ? 4.242 -17.734 0.539 1 96.12 24 ALA B C 1
ATOM 2050 O O . ALA B 1 24 ? 4.469 -16.875 -0.311 1 96.12 24 ALA B O 1
ATOM 2051 N N . ILE B 1 25 ? 3.504 -17.547 1.536 1 96.19 25 ILE B N 1
ATOM 2052 C CA . ILE B 1 25 ? 2.814 -16.281 1.729 1 96.19 25 ILE B CA 1
ATOM 2053 C C . ILE B 1 25 ? 3.834 -15.18 2.012 1 96.19 25 ILE B C 1
ATOM 2055 O O . ILE B 1 25 ? 3.738 -14.078 1.459 1 96.19 25 ILE B O 1
ATOM 2059 N N . ALA B 1 26 ? 4.797 -15.508 2.771 1 96.69 26 ALA B N 1
ATOM 2060 C CA . ALA B 1 26 ? 5.832 -14.539 3.117 1 96.69 26 ALA B CA 1
ATOM 2061 C C . ALA B 1 26 ? 6.617 -14.109 1.881 1 96.69 26 ALA B C 1
ATOM 2063 O O . ALA B 1 26 ? 7.094 -12.977 1.802 1 96.69 26 ALA B O 1
ATOM 2064 N N . SER B 1 27 ? 6.652 -14.977 0.928 1 95.62 27 SER B N 1
ATOM 2065 C CA . SER B 1 27 ? 7.406 -14.68 -0.286 1 95.62 27 SER B CA 1
ATOM 2066 C C . SER B 1 27 ? 6.715 -13.609 -1.12 1 95.62 27 SER B C 1
ATOM 2068 O O . SER B 1 27 ? 7.309 -13.055 -2.045 1 95.62 27 SER B O 1
ATOM 2070 N N . LEU B 1 28 ? 5.488 -13.266 -0.767 1 96.06 28 LEU B N 1
ATOM 2071 C CA . LEU B 1 28 ? 4.734 -12.25 -1.504 1 96.06 28 LEU B CA 1
ATOM 2072 C C . LEU B 1 28 ? 4.973 -10.867 -0.918 1 96.06 28 LEU B C 1
ATOM 2074 O O . LEU B 1 28 ? 4.488 -9.867 -1.459 1 96.06 28 LEU B O 1
ATOM 2078 N N . LEU B 1 29 ? 5.805 -10.758 0.075 1 97.31 29 LEU B N 1
ATOM 2079 C CA . LEU B 1 29 ? 6.02 -9.516 0.804 1 97.31 29 LEU B CA 1
ATOM 2080 C C . LEU B 1 29 ? 6.598 -8.445 -0.111 1 97.31 29 LEU B C 1
ATOM 2082 O O . LEU B 1 29 ? 6.199 -7.277 -0.038 1 97.31 29 LEU B O 1
ATOM 2086 N N . PRO B 1 30 ? 7.496 -8.773 -1.048 1 97.38 30 PRO B N 1
ATOM 2087 C CA . PRO B 1 30 ? 7.992 -7.723 -1.943 1 97.38 30 PRO B CA 1
ATOM 2088 C C . PRO B 1 30 ? 6.879 -7.059 -2.75 1 97.38 30 PRO B C 1
ATOM 2090 O O . PRO B 1 30 ? 6.855 -5.832 -2.883 1 97.38 30 PRO B O 1
ATOM 2093 N N . LEU B 1 31 ? 5.977 -7.855 -3.211 1 96.31 31 LEU B N 1
ATOM 2094 C CA . LEU B 1 31 ? 4.844 -7.305 -3.949 1 96.31 31 LEU B CA 1
ATOM 2095 C C . LEU B 1 31 ? 3.98 -6.43 -3.047 1 96.31 31 LEU B C 1
ATOM 2097 O O . LEU B 1 31 ? 3.52 -5.363 -3.467 1 96.31 31 LEU B O 1
ATOM 2101 N N . GLY B 1 32 ? 3.779 -6.879 -1.845 1 97.12 32 GLY B N 1
ATOM 2102 C CA . GLY B 1 32 ? 3.055 -6.078 -0.871 1 97.12 32 GLY B CA 1
ATOM 2103 C C . GLY B 1 32 ? 3.721 -4.746 -0.577 1 97.12 32 GLY B C 1
ATOM 2104 O O . GLY B 1 32 ? 3.051 -3.717 -0.496 1 97.12 32 GLY B O 1
ATOM 2105 N N . ILE B 1 33 ? 4.98 -4.766 -0.474 1 97.94 33 ILE B N 1
ATOM 2106 C CA . ILE B 1 33 ? 5.738 -3.559 -0.161 1 97.94 33 ILE B CA 1
ATOM 2107 C C . ILE B 1 33 ? 5.664 -2.584 -1.334 1 97.94 33 ILE B C 1
ATOM 2109 O O . ILE B 1 33 ? 5.465 -1.383 -1.139 1 97.94 33 ILE B O 1
ATOM 2113 N N . ILE B 1 34 ? 5.75 -3.084 -2.514 1 97.94 34 ILE B N 1
ATOM 2114 C CA . ILE B 1 34 ? 5.672 -2.238 -3.701 1 97.94 34 ILE B CA 1
ATOM 2115 C C . ILE B 1 34 ? 4.305 -1.568 -3.77 1 97.94 34 ILE B C 1
ATOM 2117 O O . ILE B 1 34 ? 4.207 -0.366 -4.023 1 97.94 34 ILE B O 1
ATOM 2121 N N . SER B 1 35 ? 3.283 -2.336 -3.533 1 97.44 35 SER B N 1
ATOM 2122 C CA . SER B 1 35 ? 1.934 -1.779 -3.514 1 97.44 35 SER B CA 1
ATOM 2123 C C . SER B 1 35 ? 1.784 -0.731 -2.416 1 97.44 35 SER B C 1
ATOM 2125 O O . SER B 1 35 ? 1.121 0.289 -2.611 1 97.44 35 SER B O 1
ATOM 2127 N N . GLY B 1 36 ? 2.371 -1.02 -1.303 1 97.88 36 GLY B N 1
ATOM 2128 C CA . GLY B 1 36 ? 2.381 -0.041 -0.227 1 97.88 36 GLY B CA 1
ATOM 2129 C C . GLY B 1 36 ? 3.059 1.261 -0.612 1 97.88 36 GLY B C 1
ATOM 2130 O O . GLY B 1 36 ? 2.566 2.344 -0.284 1 97.88 36 GLY B O 1
ATOM 2131 N N . PHE B 1 37 ? 4.133 1.157 -1.34 1 98.31 37 PHE B N 1
ATOM 2132 C CA . PHE B 1 37 ? 4.828 2.342 -1.83 1 98.31 37 PHE B CA 1
ATOM 2133 C C . PHE B 1 37 ? 3.92 3.166 -2.736 1 98.31 37 PHE B C 1
ATOM 2135 O O . PHE B 1 37 ? 3.852 4.391 -2.605 1 98.31 37 PHE B O 1
ATOM 2142 N N . VAL B 1 38 ? 3.262 2.479 -3.58 1 97.5 38 VAL B N 1
ATOM 2143 C CA . VAL B 1 38 ? 2.395 3.172 -4.527 1 97.5 38 VAL B CA 1
ATOM 2144 C C . VAL B 1 38 ? 1.293 3.912 -3.771 1 97.5 38 VAL B C 1
ATOM 2146 O O . VAL B 1 38 ? 1.017 5.082 -4.055 1 97.5 38 VAL B O 1
ATOM 2149 N N . ALA B 1 39 ? 0.755 3.256 -2.807 1 97.5 39 ALA B N 1
ATOM 2150 C CA . ALA B 1 39 ? -0.292 3.881 -2 1 97.5 39 ALA B CA 1
ATOM 2151 C C . ALA B 1 39 ? 0.246 5.094 -1.249 1 97.5 39 ALA B C 1
ATOM 2153 O O . ALA B 1 39 ? -0.391 6.152 -1.229 1 97.5 39 ALA B O 1
ATOM 2154 N N . LEU B 1 40 ? 1.393 4.965 -0.698 1 97.56 40 LEU B N 1
ATOM 2155 C CA . LEU B 1 40 ? 1.96 6.059 0.085 1 97.56 40 LEU B CA 1
ATOM 2156 C C . LEU B 1 40 ? 2.33 7.234 -0.812 1 97.56 40 LEU B C 1
ATOM 2158 O O . LEU B 1 40 ? 2.184 8.391 -0.416 1 97.56 40 LEU B O 1
ATOM 2162 N N . ILE B 1 41 ? 2.791 6.922 -1.96 1 97.5 41 ILE B N 1
ATOM 2163 C CA . ILE B 1 41 ? 3.141 7.984 -2.893 1 97.5 41 ILE B CA 1
ATOM 2164 C C . ILE B 1 41 ? 1.881 8.742 -3.311 1 97.5 41 ILE B C 1
ATOM 2166 O O . ILE B 1 41 ? 1.889 9.969 -3.4 1 97.5 41 ILE B O 1
ATOM 2170 N N . LEU B 1 42 ? 0.821 8.055 -3.479 1 93.81 42 LEU B N 1
ATOM 2171 C CA . LEU B 1 42 ? -0.422 8.664 -3.934 1 93.81 42 LEU B CA 1
ATOM 2172 C C . LEU B 1 42 ? -1.068 9.477 -2.814 1 93.81 42 LEU B C 1
ATOM 2174 O O . LEU B 1 42 ? -1.676 10.516 -3.068 1 93.81 42 LEU B O 1
ATOM 2178 N N . PHE B 1 43 ? -0.802 9.055 -1.542 1 94.19 43 PHE B N 1
ATOM 2179 C CA . PHE B 1 43 ? -1.648 9.633 -0.504 1 94.19 43 PHE B CA 1
ATOM 2180 C C . PHE B 1 43 ? -0.819 10.453 0.477 1 94.19 43 PHE B C 1
ATOM 2182 O O . PHE B 1 43 ? -1.365 11.242 1.255 1 94.19 43 PHE B O 1
ATOM 2189 N N . ARG B 1 44 ? 0.476 10.211 0.505 1 94.62 44 ARG B N 1
ATOM 2190 C CA . ARG B 1 44 ? 1.329 11.031 1.358 1 94.62 44 ARG B CA 1
ATOM 2191 C C . ARG B 1 44 ? 2.158 12.008 0.528 1 94.62 44 ARG B C 1
ATOM 2193 O O . ARG B 1 44 ? 2.457 13.117 0.978 1 94.62 44 ARG B O 1
ATOM 2200 N N . ARG B 1 45 ? 2.605 11.578 -0.645 1 96.31 45 ARG B N 1
ATOM 2201 C CA . ARG B 1 45 ? 3.314 12.398 -1.622 1 96.31 45 ARG B CA 1
ATOM 2202 C C . ARG B 1 45 ? 4.551 13.039 -1.006 1 96.31 45 ARG B C 1
ATOM 2204 O O . ARG B 1 45 ? 4.797 14.234 -1.187 1 96.31 45 ARG B O 1
ATOM 2211 N N . ASP B 1 46 ? 5.305 12.312 -0.263 1 96.38 46 ASP B N 1
ATOM 2212 C CA . ASP B 1 46 ? 6.551 12.719 0.381 1 96.38 46 ASP B CA 1
ATOM 2213 C C . ASP B 1 46 ? 7.758 12.367 -0.485 1 96.38 46 ASP B C 1
ATOM 2215 O O . ASP B 1 46 ? 7.832 11.266 -1.036 1 96.38 46 ASP B O 1
ATOM 2219 N N . LEU B 1 47 ? 8.68 13.242 -0.567 1 97.69 47 LEU B N 1
ATOM 2220 C CA . LEU B 1 47 ? 9.82 13.078 -1.46 1 97.69 47 LEU B CA 1
ATOM 2221 C C . LEU B 1 47 ? 10.727 11.945 -0.979 1 97.69 47 LEU B C 1
ATOM 2223 O O . LEU B 1 47 ? 11.344 11.25 -1.791 1 97.69 47 LEU B O 1
ATOM 2227 N N . HIS B 1 48 ? 10.852 11.781 0.312 1 96.75 48 HIS B N 1
ATOM 2228 C CA . HIS B 1 48 ? 11.664 10.688 0.835 1 96.75 48 HIS B CA 1
ATOM 2229 C C . HIS B 1 48 ? 11.109 9.336 0.403 1 96.75 48 HIS B C 1
ATOM 2231 O O . HIS B 1 48 ? 11.867 8.438 0.024 1 96.75 48 HIS B O 1
ATOM 2237 N N . THR B 1 49 ? 9.789 9.164 0.457 1 97.62 49 THR B N 1
ATOM 2238 C CA . THR B 1 49 ? 9.141 7.93 0.03 1 97.62 49 THR B CA 1
ATOM 2239 C C . THR B 1 49 ? 9.336 7.707 -1.466 1 97.62 49 THR B C 1
ATOM 2241 O O . THR B 1 49 ? 9.602 6.582 -1.899 1 97.62 49 THR B O 1
ATOM 2244 N N . ILE B 1 50 ? 9.25 8.734 -2.193 1 98.31 50 ILE B N 1
ATOM 2245 C CA . ILE B 1 50 ? 9.43 8.648 -3.639 1 98.31 50 ILE B CA 1
ATOM 2246 C C . ILE B 1 50 ? 10.867 8.234 -3.959 1 98.31 50 ILE B C 1
ATOM 2248 O O . ILE B 1 50 ? 11.094 7.355 -4.801 1 98.31 50 ILE B O 1
ATOM 2252 N N . SER B 1 51 ? 11.812 8.852 -3.309 1 98.25 51 SER B N 1
ATOM 2253 C CA . SER B 1 51 ? 13.211 8.477 -3.502 1 98.25 51 SER B CA 1
ATOM 2254 C C . SER B 1 51 ? 13.453 7.02 -3.127 1 98.25 51 SER B C 1
ATOM 2256 O O . SER B 1 51 ? 14.164 6.301 -3.832 1 98.25 51 SER B O 1
ATOM 2258 N N . PHE B 1 52 ? 12.859 6.633 -2.021 1 98.38 52 PHE B N 1
ATOM 2259 C CA . PHE B 1 52 ? 12.977 5.254 -1.562 1 98.38 52 PHE B CA 1
ATOM 2260 C C . PHE B 1 52 ? 12.422 4.289 -2.605 1 98.38 52 PHE B C 1
ATOM 2262 O O . PHE B 1 52 ? 13.047 3.268 -2.902 1 98.38 52 PHE B O 1
ATOM 2269 N N . PHE B 1 53 ? 11.328 4.602 -3.189 1 98.75 53 PHE B N 1
ATOM 2270 C CA . PHE B 1 53 ? 10.703 3.771 -4.215 1 98.75 53 PHE B CA 1
ATOM 2271 C C . PHE B 1 53 ? 11.586 3.699 -5.457 1 98.75 53 PHE B C 1
ATOM 2273 O O . PHE B 1 53 ? 11.75 2.629 -6.047 1 98.75 53 PHE B O 1
ATOM 2280 N N . PHE B 1 54 ? 12.07 4.797 -5.82 1 98.44 54 PHE B N 1
ATOM 2281 C CA . PHE B 1 54 ? 12.977 4.824 -6.965 1 98.44 54 PHE B CA 1
ATOM 2282 C C . PHE B 1 54 ? 14.203 3.957 -6.707 1 98.44 54 PHE B C 1
ATOM 2284 O O . PHE B 1 54 ? 14.664 3.242 -7.602 1 98.44 54 PHE B O 1
ATOM 2291 N N . GLY B 1 55 ? 14.734 4.031 -5.512 1 98.62 55 GLY B N 1
ATOM 2292 C CA . GLY B 1 55 ? 15.836 3.16 -5.137 1 98.62 55 GLY B CA 1
ATOM 2293 C C . GLY B 1 55 ? 15.492 1.686 -5.23 1 98.62 55 GLY B C 1
ATOM 2294 O O . GLY B 1 55 ? 16.312 0.877 -5.664 1 98.62 55 GLY B O 1
ATOM 2295 N N . THR B 1 56 ? 14.297 1.374 -4.824 1 98.31 56 THR B N 1
ATOM 2296 C CA . THR B 1 56 ? 13.828 -0.005 -4.91 1 98.31 56 THR B CA 1
ATOM 2297 C C . THR B 1 56 ? 13.781 -0.474 -6.359 1 98.31 56 THR B C 1
ATOM 2299 O O . THR B 1 56 ? 14.172 -1.603 -6.668 1 98.31 56 THR B O 1
ATOM 2302 N N . THR B 1 57 ? 13.344 0.403 -7.262 1 97.94 57 THR B N 1
ATOM 2303 C CA . THR B 1 57 ? 13.266 0.083 -8.68 1 97.94 57 THR B CA 1
ATOM 2304 C C . THR B 1 57 ? 14.656 -0.095 -9.273 1 97.94 57 THR B C 1
ATOM 2306 O O . THR B 1 57 ? 14.898 -1.025 -10.047 1 97.94 57 THR B O 1
ATOM 2309 N N . MET B 1 58 ? 15.547 0.732 -8.867 1 98.31 58 MET B N 1
ATOM 2310 C CA . MET B 1 58 ? 16.938 0.614 -9.32 1 98.31 58 MET B CA 1
ATOM 2311 C C . MET B 1 58 ? 17.562 -0.671 -8.805 1 98.31 58 MET B C 1
ATOM 2313 O O . MET B 1 58 ? 18.375 -1.289 -9.492 1 98.31 58 MET B O 1
ATOM 2317 N N . ASN B 1 59 ? 17.203 -0.997 -7.578 1 98.25 59 ASN B N 1
ATOM 2318 C CA . ASN B 1 59 ? 17.688 -2.248 -7.008 1 98.25 59 ASN B CA 1
ATOM 2319 C C . ASN B 1 59 ? 17.234 -3.453 -7.816 1 98.25 59 ASN B C 1
ATOM 2321 O O . ASN B 1 59 ? 17.984 -4.398 -8.031 1 98.25 59 ASN B O 1
ATOM 2325 N N . GLU B 1 60 ? 16.016 -3.449 -8.289 1 96.5 60 GLU B N 1
ATOM 2326 C CA . GLU B 1 60 ? 15.484 -4.516 -9.133 1 96.5 60 GLU B CA 1
ATOM 2327 C C . GLU B 1 60 ? 16.203 -4.555 -10.484 1 96.5 60 GLU B C 1
ATOM 2329 O O . GLU B 1 60 ? 16.484 -5.629 -11.008 1 96.5 60 GLU B O 1
ATOM 2334 N N . LEU B 1 61 ? 16.453 -3.402 -10.992 1 96.12 61 LEU B N 1
ATOM 2335 C CA . LEU B 1 61 ? 17.203 -3.322 -12.25 1 96.12 61 LEU B CA 1
ATOM 2336 C C . LEU B 1 61 ? 18.594 -3.898 -12.094 1 96.12 61 LEU B C 1
ATOM 2338 O O . LEU B 1 61 ? 19.078 -4.633 -12.961 1 96.12 61 LEU B O 1
ATOM 2342 N N . LEU B 1 62 ? 19.203 -3.537 -11.023 1 96.94 62 LEU B N 1
ATOM 2343 C CA . LEU B 1 62 ? 20.531 -4.09 -10.727 1 96.94 62 LEU B CA 1
ATOM 2344 C C . LEU B 1 62 ? 20.469 -5.613 -10.664 1 96.94 62 LEU B C 1
ATOM 2346 O O . LEU B 1 62 ? 21.375 -6.289 -11.172 1 96.94 62 LEU B O 1
ATOM 2350 N N . ASN B 1 63 ? 19.469 -6.176 -10.062 1 96.12 63 ASN B N 1
ATOM 2351 C CA . ASN B 1 63 ? 19.312 -7.621 -9.969 1 96.12 63 ASN B CA 1
ATOM 2352 C C . ASN B 1 63 ? 19.203 -8.266 -11.352 1 96.12 63 ASN B C 1
ATOM 2354 O O . ASN B 1 63 ? 19.828 -9.305 -11.609 1 96.12 63 ASN B O 1
ATOM 2358 N N . VAL B 1 64 ? 18.438 -7.648 -12.219 1 93.25 64 VAL B N 1
ATOM 2359 C CA . VAL B 1 64 ? 18.266 -8.172 -13.57 1 93.25 64 VAL B CA 1
ATOM 2360 C C . VAL B 1 64 ? 19.609 -8.195 -14.289 1 93.25 64 VAL B C 1
ATOM 2362 O O . VAL B 1 64 ? 19.953 -9.18 -14.953 1 93.25 64 VAL B O 1
ATOM 2365 N N . ILE B 1 65 ? 20.359 -7.195 -14.117 1 94.06 65 ILE B N 1
ATOM 2366 C CA . ILE B 1 65 ? 21.672 -7.09 -14.758 1 94.06 65 ILE B CA 1
ATOM 2367 C C . ILE B 1 65 ? 22.594 -8.164 -14.203 1 94.06 65 ILE B C 1
ATOM 2369 O O . ILE B 1 65 ? 23.266 -8.867 -14.961 1 94.06 65 ILE B O 1
ATOM 2373 N N . LEU B 1 66 ? 22.594 -8.344 -12.891 1 92.81 66 LEU B N 1
ATOM 2374 C CA . LEU B 1 66 ? 23.484 -9.312 -12.25 1 92.81 66 LEU B CA 1
ATOM 2375 C C . LEU B 1 66 ? 23.094 -10.734 -12.625 1 92.81 66 LEU B C 1
ATOM 2377 O O . LEU B 1 66 ? 23.969 -11.578 -12.852 1 92.81 66 LEU B O 1
ATOM 2381 N N . LYS B 1 67 ? 21.828 -11.008 -12.727 1 88.94 67 LYS B N 1
ATOM 2382 C CA . LYS B 1 67 ? 21.375 -12.344 -13.094 1 88.94 67 LYS B CA 1
ATOM 2383 C C . LYS B 1 67 ? 21.812 -12.711 -14.508 1 88.94 67 LYS B C 1
ATOM 2385 O O . LYS B 1 67 ? 22.125 -13.875 -14.789 1 88.94 67 LYS B O 1
ATOM 2390 N N . HIS B 1 68 ? 21.859 -11.727 -15.305 1 89.19 68 HIS B N 1
ATOM 2391 C CA . HIS B 1 68 ? 22.25 -11.977 -16.688 1 89.19 68 HIS B CA 1
ATOM 2392 C C . HIS B 1 68 ? 23.781 -11.984 -16.828 1 89.19 68 HIS B C 1
ATOM 2394 O O . HIS B 1 68 ? 24.297 -12.359 -17.875 1 89.19 68 HIS B O 1
ATOM 2400 N N . THR B 1 69 ? 24.453 -11.625 -15.836 1 86.12 69 THR B N 1
ATOM 2401 C CA . THR B 1 69 ? 25.906 -11.672 -15.828 1 86.12 69 THR B CA 1
ATOM 2402 C C . THR B 1 69 ? 26.406 -13 -15.266 1 86.12 69 THR B C 1
ATOM 2404 O O . THR B 1 69 ? 27.312 -13.617 -15.82 1 86.12 69 THR B O 1
ATOM 2407 N N . PHE B 1 70 ? 25.766 -13.477 -14.172 1 84.19 70 PHE B N 1
ATOM 2408 C CA . PHE B 1 70 ? 26.219 -14.688 -13.516 1 84.19 70 PHE B CA 1
ATOM 2409 C C . PHE B 1 70 ? 25.609 -15.922 -14.164 1 84.19 70 PHE B C 1
ATOM 2411 O O . PHE B 1 70 ? 26.25 -16.984 -14.234 1 84.19 70 PHE B O 1
ATOM 2418 N N . CYS B 1 71 ? 24.312 -15.852 -14.625 1 78.56 71 CYS B N 1
ATOM 2419 C CA . CYS B 1 71 ? 23.594 -16.875 -15.375 1 78.56 71 CYS B CA 1
ATOM 2420 C C . CYS B 1 71 ? 23.594 -18.203 -14.633 1 78.56 71 CYS B C 1
ATOM 2422 O O . CYS B 1 71 ? 23.797 -19.25 -15.234 1 78.56 71 CYS B O 1
ATOM 2424 N N . GLU B 1 72 ? 23.547 -18.062 -13.312 1 80.62 72 GLU B N 1
ATOM 2425 C CA . GLU B 1 72 ? 23.469 -19.297 -12.516 1 80.62 72 GLU B CA 1
ATOM 2426 C C . GLU B 1 72 ? 22.062 -19.859 -12.5 1 80.62 72 GLU B C 1
ATOM 2428 O O . GLU B 1 72 ? 21.094 -19.109 -12.375 1 80.62 72 GLU B O 1
ATOM 2433 N N . ALA B 1 73 ? 21.984 -21.172 -12.625 1 79.5 73 ALA B N 1
ATOM 2434 C CA . ALA B 1 73 ? 20.688 -21.844 -12.664 1 79.5 73 ALA B CA 1
ATOM 2435 C C . ALA B 1 73 ? 20.094 -21.969 -11.273 1 79.5 73 ALA B C 1
ATOM 2437 O O . ALA B 1 73 ? 20.812 -21.922 -10.273 1 79.5 73 ALA B O 1
ATOM 2438 N N . ARG B 1 74 ? 18.766 -22.156 -11.242 1 82.56 74 ARG B N 1
ATOM 2439 C CA . ARG B 1 74 ? 18.047 -22.422 -9.992 1 82.56 74 ARG B CA 1
ATOM 2440 C C . ARG B 1 74 ? 18.188 -23.891 -9.586 1 82.56 74 ARG B C 1
ATOM 2442 O O . ARG B 1 74 ? 18.516 -24.75 -10.414 1 82.56 74 ARG B O 1
ATOM 2449 N N . PRO B 1 75 ? 18.031 -24.156 -8.328 1 78.06 75 PRO B N 1
ATOM 2450 C CA . PRO B 1 75 ? 18.172 -25.547 -7.891 1 78.06 75 PRO B CA 1
ATOM 2451 C C . PRO B 1 75 ? 17.094 -26.453 -8.492 1 78.06 75 PRO B C 1
ATOM 2453 O O . PRO B 1 75 ? 17.391 -27.594 -8.875 1 78.06 75 PRO B O 1
ATOM 2456 N N . MET B 1 76 ? 15.859 -25.984 -8.438 1 71.5 76 MET B N 1
ATOM 2457 C CA . MET B 1 76 ? 14.766 -26.781 -8.984 1 71.5 76 MET B CA 1
ATOM 2458 C C . MET B 1 76 ? 14.148 -26.094 -10.195 1 71.5 76 MET B C 1
ATOM 2460 O O . MET B 1 76 ? 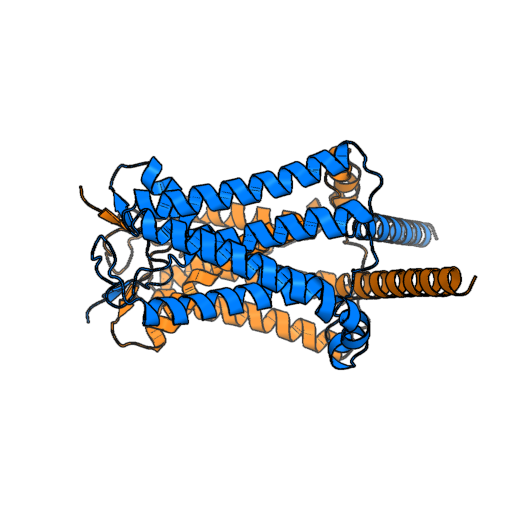13.875 -24.891 -10.156 1 71.5 76 MET B O 1
ATOM 2464 N N . GLN B 1 77 ? 14.039 -26.953 -11.195 1 65.69 77 GLN B N 1
ATOM 2465 C CA . GLN B 1 77 ? 13.375 -26.453 -12.391 1 65.69 77 GLN B CA 1
ATOM 2466 C C . GLN B 1 77 ? 11.859 -26.531 -12.25 1 65.69 77 GLN B C 1
ATOM 2468 O O . GLN B 1 77 ? 11.32 -27.578 -11.883 1 65.69 77 GLN B O 1
ATOM 2473 N N . ARG B 1 78 ? 11.32 -25.438 -12.016 1 66.81 78 ARG B N 1
ATOM 2474 C CA . ARG B 1 78 ? 9.867 -25.422 -11.906 1 66.81 78 ARG B CA 1
ATOM 2475 C C . ARG B 1 78 ? 9.234 -24.922 -13.203 1 66.81 78 ARG B C 1
ATOM 2477 O O . ARG B 1 78 ? 9.812 -24.094 -13.914 1 66.81 78 ARG B O 1
ATOM 2484 N N . ALA B 1 79 ? 8.18 -25.625 -13.492 1 60.25 79 ALA B N 1
ATOM 2485 C CA . ALA B 1 79 ? 7.43 -25.25 -14.688 1 60.25 79 ALA B CA 1
ATOM 2486 C C . ALA B 1 79 ? 6.945 -23.812 -14.602 1 60.25 79 ALA B C 1
ATOM 2488 O O . ALA B 1 79 ? 6.559 -23.344 -13.531 1 60.25 79 ALA B O 1
ATOM 2489 N N . GLY B 1 80 ? 7.297 -23 -15.547 1 57.5 80 GLY B N 1
ATOM 2490 C CA . GLY B 1 80 ? 6.785 -21.641 -15.625 1 57.5 80 GLY B CA 1
ATOM 2491 C C . GLY B 1 80 ? 7.832 -20.594 -15.312 1 57.5 80 GLY B C 1
ATOM 2492 O O . GLY B 1 80 ? 7.613 -19.391 -15.547 1 57.5 80 GLY B O 1
ATOM 2493 N N . LEU B 1 81 ? 8.906 -21.109 -14.484 1 56.69 81 LEU B N 1
ATOM 2494 C CA . LEU B 1 81 ? 10.016 -20.203 -14.227 1 56.69 81 L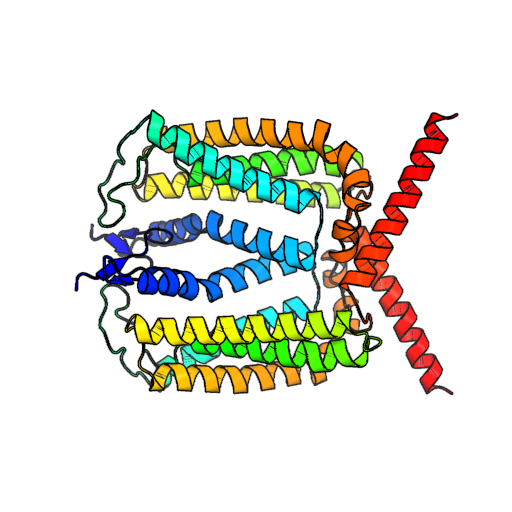EU B CA 1
ATOM 2495 C C . LEU B 1 81 ? 11.172 -20.453 -15.18 1 56.69 81 LEU B C 1
ATOM 2497 O O . LEU B 1 81 ? 12.336 -20.406 -14.789 1 56.69 81 LEU B O 1
ATOM 2501 N N . TYR B 1 82 ? 10.891 -20.844 -16.359 1 52.12 82 TYR B N 1
ATOM 2502 C CA . TYR B 1 82 ? 11.867 -21.406 -17.281 1 52.12 82 TYR B CA 1
ATOM 2503 C C . TYR B 1 82 ? 13.07 -20.484 -17.422 1 52.12 82 TYR B C 1
ATOM 2505 O O . TYR B 1 82 ? 14.211 -20.953 -17.516 1 52.12 82 TYR B O 1
ATOM 2513 N N . THR B 1 83 ? 12.852 -19.172 -17.547 1 56.28 83 THR B N 1
ATOM 2514 C CA . THR B 1 83 ? 13.977 -18.438 -18.109 1 56.28 83 THR B CA 1
ATOM 2515 C C . THR B 1 83 ? 14.586 -17.5 -17.078 1 56.28 83 THR B C 1
ATOM 2517 O O . THR B 1 83 ? 15.383 -16.625 -17.406 1 56.28 83 THR B O 1
ATOM 2520 N N . GLU B 1 84 ? 14.375 -17.969 -15.781 1 69.06 84 GLU B N 1
ATOM 2521 C CA . GLU B 1 84 ? 14.914 -16.938 -14.898 1 69.06 84 GLU B CA 1
ATOM 2522 C C . GLU B 1 84 ? 16.156 -17.422 -14.172 1 69.06 84 GLU B C 1
ATOM 2524 O O . GLU B 1 84 ? 16.188 -18.531 -13.648 1 69.06 84 GLU B O 1
ATOM 2529 N N . TYR B 1 85 ? 17.391 -16.734 -14.469 1 79.12 85 TYR B N 1
ATOM 2530 C CA . TYR B 1 85 ? 18.609 -17.016 -13.719 1 79.12 85 TYR B CA 1
ATOM 2531 C C . TYR B 1 85 ? 18.391 -16.812 -12.227 1 79.12 85 TYR B C 1
ATOM 2533 O O . TYR B 1 85 ? 17.531 -16.031 -11.812 1 79.12 85 TYR B O 1
ATOM 2541 N N . GLY B 1 86 ? 19.172 -17.562 -11.477 1 81.88 86 GLY B N 1
ATOM 2542 C CA . GLY B 1 86 ? 18.859 -17.656 -10.062 1 81.88 86 GLY B CA 1
ATOM 2543 C C . GLY B 1 86 ? 19.719 -16.766 -9.195 1 81.88 86 GLY B C 1
ATOM 2544 O O . GLY B 1 86 ? 19.391 -16.516 -8.031 1 81.88 86 GLY B O 1
ATOM 2545 N N . MET B 1 87 ? 20.859 -16.25 -9.695 1 84.25 87 MET B N 1
ATOM 2546 C CA . MET B 1 87 ? 21.797 -15.539 -8.836 1 84.25 87 MET B CA 1
ATOM 2547 C C . MET B 1 87 ? 21.938 -14.086 -9.281 1 84.25 87 MET B C 1
ATOM 2549 O O . MET B 1 87 ? 22.266 -13.812 -10.438 1 84.25 87 MET B O 1
ATOM 2553 N N . PRO B 1 88 ? 21.734 -13.164 -8.359 1 92.38 88 PRO B N 1
ATOM 2554 C CA . PRO B 1 88 ? 21.312 -13.305 -6.969 1 92.38 88 PRO B CA 1
ATOM 2555 C C . PRO B 1 88 ? 19.797 -13.398 -6.828 1 92.38 88 PRO B C 1
ATOM 2557 O O . PRO B 1 88 ? 19.062 -13.047 -7.754 1 92.38 88 PRO B O 1
ATOM 2560 N N . SER B 1 89 ? 19.391 -13.945 -5.711 1 93.81 89 SER B N 1
ATOM 2561 C CA . SER B 1 89 ? 17.953 -13.992 -5.422 1 93.81 89 SER B CA 1
ATOM 2562 C C . SER B 1 89 ? 17.359 -12.586 -5.387 1 93.81 89 SER B C 1
ATOM 2564 O O . SER B 1 89 ? 17.797 -11.734 -4.621 1 93.81 89 SER B O 1
ATOM 2566 N N . SER B 1 90 ? 16.359 -12.328 -6.16 1 94.94 90 SER B N 1
ATOM 2567 C CA . SER B 1 90 ? 15.727 -11.016 -6.238 1 94.94 90 SER B CA 1
ATOM 2568 C C . SER B 1 90 ? 14.953 -10.695 -4.965 1 94.94 90 SER B C 1
ATOM 2570 O O . SER B 1 90 ? 14.984 -9.562 -4.48 1 94.94 90 SER B O 1
ATOM 2572 N N . HIS B 1 91 ? 14.281 -11.703 -4.383 1 96.88 91 HIS B N 1
ATOM 2573 C CA . HIS B 1 91 ? 13.516 -11.492 -3.162 1 96.88 91 HIS B CA 1
ATOM 2574 C C . HIS B 1 91 ? 14.422 -11.125 -1.994 1 96.88 91 HIS B C 1
ATOM 2576 O O . HIS B 1 91 ? 14.148 -10.188 -1.253 1 96.88 91 HIS B O 1
ATOM 2582 N N . SER B 1 92 ? 15.469 -11.898 -1.94 1 97.44 92 SER B N 1
ATOM 2583 C CA . SER B 1 92 ? 16.422 -11.602 -0.87 1 97.44 92 SER B CA 1
ATOM 2584 C C . SER B 1 92 ? 17.047 -10.227 -1.055 1 97.44 92 SER B C 1
ATOM 2586 O O . SER B 1 92 ? 17.125 -9.438 -0.109 1 97.44 92 SER B O 1
ATOM 2588 N N . GLN B 1 93 ? 17.469 -9.953 -2.244 1 98.31 93 GLN B N 1
ATOM 2589 C CA . GLN B 1 93 ? 18.062 -8.656 -2.543 1 98.31 93 GLN B CA 1
ATOM 2590 C C . GLN B 1 93 ? 17.078 -7.523 -2.223 1 98.31 93 GLN B C 1
ATOM 2592 O O . GLN B 1 93 ? 17.469 -6.527 -1.604 1 98.31 93 GLN B O 1
ATOM 2597 N N . PHE B 1 94 ? 15.875 -7.688 -2.59 1 98.62 94 PHE B N 1
ATOM 2598 C CA . PHE B 1 94 ? 14.828 -6.691 -2.369 1 98.62 94 PHE B CA 1
ATOM 2599 C C . PHE B 1 94 ? 14.625 -6.441 -0.88 1 98.62 94 PHE B C 1
ATOM 2601 O O . PHE B 1 94 ? 14.648 -5.297 -0.428 1 98.62 94 PHE B O 1
ATOM 2608 N N . MET B 1 95 ? 14.484 -7.488 -0.126 1 98.81 95 MET B N 1
ATOM 2609 C CA . MET B 1 95 ? 14.133 -7.371 1.287 1 98.81 95 MET B CA 1
ATOM 2610 C C . MET B 1 95 ? 15.289 -6.777 2.086 1 98.81 95 MET B C 1
ATOM 2612 O O . MET B 1 95 ? 15.07 -5.984 3.004 1 98.81 95 MET B O 1
ATOM 2616 N N . TRP B 1 96 ? 16.422 -7.137 1.711 1 98.81 96 TRP B N 1
ATOM 2617 C CA . TRP B 1 96 ? 17.562 -6.629 2.463 1 98.81 96 TRP B CA 1
ATOM 2618 C C . TRP B 1 96 ? 17.906 -5.203 2.037 1 98.81 96 TRP B C 1
ATOM 2620 O O . TRP B 1 96 ? 18.406 -4.41 2.844 1 98.81 96 TRP B O 1
ATOM 2630 N N . PHE B 1 97 ? 17.703 -4.875 0.781 1 98.88 97 PHE B N 1
ATOM 2631 C CA . PHE B 1 97 ? 17.75 -3.471 0.393 1 98.88 97 PHE B CA 1
ATOM 2632 C C . PHE B 1 97 ? 16.797 -2.637 1.228 1 98.88 97 PHE B C 1
ATOM 2634 O O . PHE B 1 97 ? 17.172 -1.612 1.793 1 98.88 97 PHE B O 1
ATOM 2641 N N . PHE B 1 98 ? 15.586 -3.133 1.33 1 98.88 98 PHE B N 1
ATOM 2642 C CA . PHE B 1 98 ? 14.523 -2.441 2.055 1 98.88 98 PHE B CA 1
ATOM 2643 C C . PHE B 1 98 ? 14.883 -2.297 3.529 1 98.88 98 PHE B C 1
ATOM 2645 O O . PHE B 1 98 ? 14.812 -1.198 4.086 1 98.88 98 PHE B O 1
ATOM 2652 N N . ALA B 1 99 ? 15.281 -3.381 4.129 1 98.62 99 ALA B N 1
ATOM 2653 C CA . ALA B 1 99 ? 15.617 -3.379 5.551 1 98.62 99 ALA B CA 1
ATOM 2654 C C . ALA B 1 99 ? 16.781 -2.441 5.836 1 98.62 99 ALA B C 1
ATOM 2656 O O . ALA B 1 99 ? 16.734 -1.65 6.781 1 98.62 99 ALA B O 1
ATOM 2657 N N . THR B 1 100 ? 17.797 -2.506 5.02 1 98.56 100 THR B N 1
ATOM 2658 C CA . THR B 1 100 ? 18.969 -1.675 5.207 1 98.56 100 THR B CA 1
ATOM 2659 C C . THR B 1 100 ? 18.625 -0.194 5.117 1 98.56 100 THR B C 1
ATOM 2661 O O . THR B 1 100 ? 19.016 0.598 5.973 1 98.56 100 THR B O 1
ATOM 2664 N N . TYR B 1 101 ? 17.859 0.094 4.152 1 98.38 101 TYR B N 1
ATOM 2665 C CA . TYR B 1 101 ? 17.453 1.484 3.967 1 98.38 101 TYR B CA 1
ATOM 2666 C C . TYR B 1 101 ? 16.656 1.985 5.164 1 98.38 101 TYR B C 1
ATOM 2668 O O . TYR B 1 101 ? 16.922 3.076 5.68 1 98.38 101 TYR B O 1
ATOM 2676 N N . VAL B 1 102 ? 15.734 1.203 5.648 1 97.19 102 VAL B N 1
ATOM 2677 C CA . VAL B 1 102 ? 14.883 1.603 6.766 1 97.19 102 VAL B CA 1
ATOM 2678 C C . VAL B 1 102 ? 15.734 1.768 8.023 1 97.19 102 VAL B C 1
ATOM 2680 O O . VAL B 1 102 ? 15.531 2.707 8.797 1 97.19 102 VAL B O 1
ATOM 2683 N N . ILE B 1 103 ? 16.641 0.886 8.18 1 96.44 103 ILE B N 1
ATOM 2684 C CA . ILE B 1 103 ? 17.516 0.957 9.344 1 96.44 103 ILE B CA 1
ATOM 2685 C C . ILE B 1 103 ? 18.281 2.279 9.344 1 96.44 103 ILE B C 1
ATOM 2687 O O . ILE B 1 103 ? 18.297 2.998 10.344 1 96.44 103 ILE B O 1
ATOM 2691 N N . TYR B 1 104 ? 18.859 2.621 8.203 1 95.94 104 TYR B N 1
ATOM 2692 C CA . TYR B 1 104 ? 19.594 3.879 8.086 1 95.94 104 TYR B CA 1
ATOM 2693 C C . TYR B 1 104 ? 18.656 5.07 8.273 1 95.94 104 TYR B C 1
ATOM 2695 O O . TYR B 1 104 ? 19 6.043 8.938 1 95.94 104 TYR B O 1
ATOM 2703 N N . PHE B 1 105 ? 17.516 4.965 7.75 1 93.69 105 PHE B N 1
ATOM 2704 C CA . PHE B 1 105 ? 16.562 6.051 7.836 1 93.69 105 PHE B CA 1
ATOM 2705 C C . PHE B 1 105 ? 16.156 6.309 9.281 1 93.69 105 PHE B C 1
ATOM 2707 O O . PHE B 1 105 ? 16.125 7.457 9.727 1 93.69 105 PHE B O 1
ATOM 2714 N N . VAL B 1 106 ? 15.898 5.27 9.992 1 90.31 106 VAL B N 1
ATOM 2715 C CA . VAL B 1 106 ? 15.445 5.383 11.375 1 90.31 106 VAL B CA 1
ATOM 2716 C C . VAL B 1 106 ? 16.594 5.887 12.25 1 90.31 106 VAL B C 1
ATOM 2718 O O . VAL B 1 106 ? 16.406 6.785 13.078 1 90.31 106 VAL B O 1
ATOM 2721 N N . PHE B 1 107 ? 17.766 5.457 12.062 1 87.62 107 PHE B N 1
ATOM 2722 C CA . PHE B 1 107 ? 18.906 5.797 12.914 1 87.62 107 PHE B CA 1
ATOM 2723 C C . PHE B 1 107 ? 19.406 7.203 12.602 1 87.62 107 PHE B C 1
ATOM 2725 O O . PHE B 1 107 ? 19.797 7.941 13.508 1 87.62 107 PHE B O 1
ATOM 2732 N N . ILE B 1 108 ? 19.359 7.551 11.438 1 86.44 108 ILE B N 1
ATOM 2733 C CA . ILE B 1 108 ? 20 8.812 11.062 1 86.44 108 ILE B CA 1
ATOM 2734 C C . ILE B 1 108 ? 18.953 9.922 11.023 1 86.44 108 ILE B C 1
ATOM 2736 O O . ILE B 1 108 ? 19.156 11 11.594 1 86.44 108 ILE B O 1
ATOM 2740 N N . ARG B 1 109 ? 17.859 9.656 10.492 1 77.75 109 ARG B N 1
ATOM 2741 C CA . ARG B 1 109 ? 16.875 10.711 10.328 1 77.75 109 ARG B CA 1
ATOM 2742 C C . ARG B 1 109 ? 16.031 10.883 11.594 1 77.75 109 ARG B C 1
ATOM 2744 O O . ARG B 1 109 ? 15.797 12.008 12.039 1 77.75 109 ARG B O 1
ATOM 2751 N N . LEU B 1 110 ? 15.625 9.805 12.211 1 71.75 110 LEU B N 1
ATOM 2752 C CA . LEU B 1 110 ? 14.734 9.914 13.359 1 71.75 110 LEU B CA 1
ATOM 2753 C C . LEU B 1 110 ? 15.516 10.141 14.648 1 71.75 110 LEU B C 1
ATOM 2755 O O . LEU B 1 110 ? 14.992 10.703 15.609 1 71.75 110 LEU B O 1
ATOM 2759 N N . HIS B 1 111 ? 16.672 9.625 14.852 1 61.5 111 HIS B N 1
ATOM 2760 C CA . HIS B 1 111 ? 17.484 9.789 16.047 1 61.5 111 HIS B CA 1
ATOM 2761 C C . HIS B 1 111 ? 17.922 11.242 16.219 1 61.5 111 HIS B C 1
ATOM 2763 O O . HIS B 1 111 ? 17.953 11.75 17.344 1 61.5 111 HIS B O 1
ATOM 2769 N N . HIS B 1 112 ? 18.188 11.82 15.195 1 54.38 112 HIS B N 1
ATOM 2770 C CA . HIS B 1 112 ? 18.672 13.188 15.328 1 54.38 112 HIS B CA 1
ATOM 2771 C C . HIS B 1 112 ? 17.578 14.125 15.797 1 54.38 112 HIS B C 1
ATOM 2773 O O . HIS B 1 112 ? 17.844 15.156 16.422 1 54.38 112 HIS B O 1
ATOM 2779 N N . MET B 1 113 ? 16.312 13.727 15.594 1 51.03 113 MET B N 1
ATOM 2780 C CA . MET B 1 113 ? 15.305 14.773 15.742 1 51.03 113 MET B CA 1
ATOM 2781 C C . MET B 1 113 ? 14.555 14.625 17.062 1 51.03 113 MET B C 1
ATOM 2783 O O . MET B 1 113 ? 13.922 15.578 17.531 1 51.03 113 MET B O 1
ATOM 2787 N N . ASN B 1 114 ? 14.531 13.305 17.641 1 57.12 114 ASN B N 1
ATOM 2788 C CA . ASN B 1 114 ? 13.555 13.156 18.703 1 57.12 114 ASN B CA 1
ATOM 2789 C C . ASN B 1 114 ? 14.234 12.977 20.062 1 57.12 114 ASN B C 1
ATOM 2791 O O . ASN B 1 114 ? 15.383 12.547 20.141 1 57.12 114 ASN B O 1
ATOM 2795 N N . ASN B 1 115 ? 13.695 13.648 21.078 1 56.94 115 ASN B N 1
ATOM 2796 C CA . ASN B 1 115 ? 14.062 13.617 22.5 1 56.94 115 ASN B CA 1
ATOM 2797 C C . ASN B 1 115 ? 14.133 12.188 23.031 1 56.94 115 ASN B C 1
ATOM 2799 O O . ASN B 1 115 ? 14.391 11.977 24.219 1 56.94 115 ASN B O 1
ATOM 2803 N N . ASN B 1 116 ? 14.68 11.367 22.359 1 63.72 116 ASN B N 1
ATOM 2804 C CA . ASN B 1 116 ? 15.008 10 22.75 1 63.72 116 ASN B CA 1
ATOM 2805 C C . ASN B 1 116 ? 14.109 9.516 23.891 1 63.72 116 ASN B C 1
ATOM 2807 O O . ASN B 1 116 ? 14.609 9.117 24.953 1 63.72 116 ASN B O 1
ATOM 2811 N N . THR B 1 117 ? 12.719 9.719 23.828 1 74.5 117 THR B N 1
ATOM 2812 C CA . THR B 1 117 ? 11.844 9.133 24.844 1 74.5 117 THR B CA 1
ATOM 2813 C C . THR B 1 117 ? 11.805 7.617 24.703 1 74.5 117 THR B C 1
ATOM 2815 O O . THR B 1 117 ? 12.188 7.066 23.672 1 74.5 117 THR B O 1
ATOM 2818 N N . LEU B 1 118 ? 11.516 7.035 25.812 1 79.56 118 LEU B N 1
ATOM 2819 C CA . LEU B 1 118 ? 11.445 5.578 25.859 1 79.56 118 LEU B CA 1
ATOM 2820 C C . LEU B 1 118 ? 10.492 5.039 24.797 1 79.56 118 LEU B C 1
ATOM 2822 O O . LEU B 1 118 ? 10.797 4.051 24.125 1 79.56 118 LEU B O 1
ATOM 2826 N N . LEU B 1 119 ? 9.391 5.668 24.656 1 78.62 119 LEU B N 1
ATOM 2827 C CA . LEU B 1 119 ? 8.383 5.219 23.703 1 78.62 119 LEU B CA 1
ATOM 2828 C C . LEU B 1 119 ? 8.883 5.363 22.281 1 78.62 119 LEU B C 1
ATOM 2830 O O . LEU B 1 119 ? 8.633 4.496 21.438 1 78.62 119 LEU B O 1
ATOM 2834 N N . GLU B 1 120 ? 9.539 6.367 22 1 80.44 120 GLU B N 1
ATOM 2835 C CA . GLU B 1 120 ? 10.102 6.59 20.672 1 80.44 120 GLU B CA 1
ATOM 2836 C C . GLU B 1 120 ? 11.141 5.531 20.328 1 80.44 120 GLU B C 1
ATOM 2838 O O . GLU B 1 120 ? 11.188 5.043 19.203 1 80.44 120 GLU B O 1
ATOM 2843 N N . ASN B 1 121 ? 11.883 5.195 21.328 1 84.31 121 ASN B N 1
ATOM 2844 C CA . ASN B 1 121 ? 12.906 4.172 21.125 1 84.31 121 ASN B CA 1
ATOM 2845 C C . ASN B 1 121 ? 12.289 2.793 20.906 1 84.31 121 ASN B C 1
ATOM 2847 O O . ASN B 1 121 ? 12.797 1.994 20.125 1 84.31 121 ASN B O 1
ATOM 2851 N N . LEU B 1 122 ? 11.266 2.609 21.594 1 86.69 122 LEU B N 1
ATOM 2852 C CA . LEU B 1 122 ? 10.555 1.344 21.438 1 86.69 122 LEU B CA 1
ATOM 2853 C C . LEU B 1 122 ? 9.992 1.209 20.031 1 86.69 122 LEU B C 1
ATOM 2855 O O . LEU B 1 122 ? 10.086 0.142 19.422 1 86.69 122 LEU B O 1
ATOM 2859 N N . TRP B 1 123 ? 9.461 2.305 19.547 1 85.38 123 TRP B N 1
ATOM 2860 C CA . TRP B 1 123 ? 8.898 2.281 18.203 1 85.38 123 TRP B CA 1
ATOM 2861 C C . TRP B 1 123 ? 9.992 2.098 17.156 1 85.38 123 TRP B C 1
ATOM 2863 O O . TRP B 1 123 ? 9.805 1.37 16.188 1 85.38 123 TRP B O 1
ATOM 2873 N N . LYS B 1 124 ? 11.086 2.705 17.344 1 88.44 124 LYS B N 1
ATOM 2874 C CA . LYS B 1 124 ? 12.211 2.57 16.422 1 88.44 124 LYS B CA 1
ATOM 2875 C C . LYS B 1 124 ? 12.711 1.129 16.375 1 88.44 124 LYS B C 1
ATOM 2877 O O . LYS B 1 124 ? 12.961 0.583 15.305 1 88.44 124 LYS B O 1
ATOM 2882 N N . THR B 1 125 ? 12.789 0.538 17.562 1 91.88 125 THR B N 1
ATOM 2883 C CA . THR B 1 125 ? 13.242 -0.844 17.656 1 91.88 125 THR B CA 1
ATOM 2884 C C . THR B 1 125 ? 12.242 -1.793 17.016 1 91.88 125 THR B C 1
ATOM 2886 O O . THR B 1 125 ? 12.633 -2.748 16.328 1 91.88 125 THR B O 1
ATOM 2889 N N . ALA B 1 126 ? 11 -1.476 17.188 1 92.62 126 ALA B N 1
ATOM 2890 C CA . ALA B 1 126 ? 9.953 -2.314 16.609 1 92.62 126 ALA B CA 1
ATOM 2891 C C . ALA B 1 126 ? 10 -2.273 15.086 1 92.62 126 ALA B C 1
ATOM 2893 O O . ALA B 1 126 ? 9.875 -3.307 14.43 1 92.62 126 ALA B O 1
ATOM 2894 N N . ILE B 1 127 ? 10.242 -1.083 14.547 1 93.25 127 ILE B N 1
ATOM 2895 C CA . ILE B 1 127 ? 10.305 -0.914 13.102 1 93.25 127 ILE B CA 1
ATOM 2896 C C . ILE B 1 127 ? 11.5 -1.683 12.547 1 93.25 127 ILE B C 1
ATOM 2898 O O . ILE B 1 127 ? 11.359 -2.465 11.602 1 93.25 127 ILE B O 1
ATOM 2902 N N . ILE B 1 128 ? 12.602 -1.566 13.18 1 95.06 128 ILE B N 1
ATOM 2903 C CA . ILE B 1 128 ? 13.836 -2.189 12.719 1 95.06 128 ILE B CA 1
ATOM 2904 C C . ILE B 1 128 ? 13.727 -3.707 12.836 1 95.06 128 ILE B C 1
ATOM 2906 O O . ILE B 1 128 ? 14.023 -4.434 11.891 1 95.06 128 ILE B O 1
ATOM 2910 N N . SER B 1 129 ? 13.219 -4.168 13.961 1 97.19 129 SER B N 1
ATOM 2911 C CA . SER B 1 129 ? 13.094 -5.605 14.188 1 97.19 129 SER B CA 1
ATOM 2912 C C . SER B 1 129 ? 12.125 -6.238 13.203 1 97.19 129 SER B C 1
ATOM 2914 O O . SER B 1 129 ? 12.359 -7.34 12.703 1 97.19 129 SER B O 1
ATOM 2916 N N . SER B 1 130 ? 11.078 -5.543 12.93 1 97.06 130 SER B N 1
ATOM 2917 C CA . SER B 1 130 ? 10.102 -6.062 11.984 1 97.06 130 SER B CA 1
ATOM 2918 C C . SER B 1 130 ? 10.695 -6.18 10.586 1 97.06 130 SER B C 1
ATOM 2920 O O . SER B 1 130 ? 10.445 -7.16 9.883 1 97.06 130 SER B O 1
ATOM 2922 N N . CYS B 1 131 ? 11.461 -5.223 10.188 1 97.38 131 CYS B N 1
ATOM 2923 C CA . CYS B 1 131 ? 12.07 -5.242 8.859 1 97.38 131 CYS B CA 1
ATOM 2924 C C . CYS B 1 131 ? 13.086 -6.367 8.75 1 97.38 131 CYS B C 1
ATOM 2926 O O . CYS B 1 131 ? 13.133 -7.074 7.738 1 97.38 131 CYS B O 1
ATOM 2928 N N . ILE B 1 132 ? 13.875 -6.551 9.805 1 98.12 132 ILE B N 1
ATOM 2929 C CA . ILE B 1 132 ? 14.875 -7.605 9.812 1 98.12 132 ILE B CA 1
ATOM 2930 C C . ILE B 1 132 ? 14.195 -8.969 9.805 1 98.12 132 ILE B C 1
ATOM 2932 O O . ILE B 1 132 ? 14.594 -9.875 9.07 1 98.12 132 ILE B O 1
ATOM 2936 N N . LEU B 1 133 ? 13.164 -9.039 10.562 1 98.31 133 LEU B N 1
ATOM 2937 C CA . LEU B 1 133 ? 12.414 -10.289 10.633 1 98.31 133 LEU B CA 1
ATOM 2938 C C . LEU B 1 133 ? 11.812 -10.633 9.273 1 98.31 133 LEU B C 1
ATOM 2940 O O . LEU B 1 133 ? 11.922 -11.773 8.812 1 98.31 133 LEU B O 1
ATOM 2944 N N . MET B 1 134 ? 11.234 -9.703 8.648 1 98.19 134 MET B N 1
ATOM 2945 C CA . MET B 1 134 ? 10.617 -9.93 7.348 1 98.19 134 MET B CA 1
ATOM 2946 C C . MET B 1 134 ? 11.664 -10.32 6.312 1 98.19 134 MET B C 1
ATOM 2948 O O . MET B 1 134 ? 11.438 -11.234 5.512 1 98.19 134 MET B O 1
ATOM 2952 N N . ALA B 1 135 ? 12.766 -9.617 6.371 1 98.56 135 ALA B N 1
ATOM 2953 C CA . ALA B 1 135 ? 13.836 -9.938 5.426 1 98.56 135 ALA B CA 1
ATOM 2954 C C . ALA B 1 135 ? 14.352 -11.352 5.645 1 98.56 135 ALA B C 1
ATOM 2956 O O . ALA B 1 135 ? 14.562 -12.102 4.684 1 98.56 135 ALA B O 1
ATOM 2957 N N . THR B 1 136 ? 14.492 -11.75 6.855 1 98.5 136 THR B N 1
ATOM 2958 C CA . THR B 1 136 ? 14.992 -13.078 7.207 1 98.5 136 THR B CA 1
ATOM 2959 C C . THR B 1 136 ? 14 -14.156 6.801 1 98.5 136 THR B C 1
ATOM 2961 O O . THR B 1 136 ? 14.375 -15.156 6.188 1 98.5 136 THR B O 1
ATOM 2964 N N . VAL B 1 137 ? 12.758 -13.914 7.074 1 98.5 137 VAL B N 1
ATOM 2965 C CA . VAL B 1 137 ? 11.711 -14.891 6.781 1 98.5 137 VAL B CA 1
ATOM 2966 C C . VAL B 1 137 ? 11.617 -15.109 5.273 1 98.5 137 VAL B C 1
ATOM 2968 O O . VAL B 1 137 ? 11.523 -16.25 4.809 1 98.5 137 VAL B O 1
ATOM 2971 N N . VAL B 1 138 ? 11.664 -14.055 4.5 1 98.31 138 VAL B N 1
ATOM 2972 C CA . VAL B 1 138 ? 11.586 -14.172 3.047 1 98.31 138 VAL B CA 1
ATOM 2973 C C . VAL B 1 138 ? 12.82 -14.898 2.52 1 98.31 138 VAL B C 1
ATOM 2975 O O . VAL B 1 138 ? 12.719 -15.75 1.638 1 98.31 138 VAL B O 1
ATOM 2978 N N . THR B 1 139 ? 13.984 -14.594 3.068 1 98 139 THR B N 1
ATOM 2979 C CA . THR B 1 139 ? 15.219 -15.258 2.672 1 98 139 THR B CA 1
ATOM 2980 C C . THR B 1 139 ? 15.141 -16.75 2.939 1 98 139 THR B C 1
ATOM 2982 O O . THR B 1 139 ? 15.453 -17.562 2.064 1 98 139 THR B O 1
ATOM 2985 N N . ILE B 1 140 ? 14.664 -17.109 4.062 1 97.62 140 ILE B N 1
ATOM 2986 C CA . ILE B 1 140 ? 14.516 -18.516 4.441 1 97.62 140 ILE B CA 1
ATOM 2987 C C . ILE B 1 140 ? 13.484 -19.188 3.537 1 97.62 140 ILE B C 1
ATOM 2989 O O . ILE B 1 140 ? 13.641 -20.344 3.156 1 97.62 140 ILE B O 1
ATOM 2993 N N . SER B 1 141 ? 12.453 -18.469 3.207 1 97.06 141 SER B N 1
ATOM 2994 C CA . SER B 1 141 ? 11.383 -19.016 2.381 1 97.06 141 SER B CA 1
ATOM 2995 C C . SER B 1 141 ? 11.914 -19.453 1.019 1 97.06 141 SER B C 1
ATOM 2997 O O . SER B 1 141 ? 11.531 -20.516 0.514 1 97.06 141 SER B O 1
ATOM 2999 N N . ARG B 1 142 ? 12.836 -18.734 0.492 1 95.38 142 ARG B N 1
ATOM 3000 C CA . ARG B 1 142 ? 13.352 -19.031 -0.841 1 95.38 142 ARG B CA 1
ATOM 3001 C C . ARG B 1 142 ? 14.156 -20.312 -0.842 1 95.38 142 ARG B C 1
ATOM 3003 O O . ARG B 1 142 ? 14.164 -21.047 -1.832 1 95.38 142 ARG B O 1
ATOM 3010 N N . VAL B 1 143 ? 14.797 -20.578 0.234 1 95.38 143 VAL B N 1
ATOM 3011 C CA . VAL B 1 143 ? 15.602 -21.797 0.35 1 95.38 143 VAL B CA 1
ATOM 3012 C C . VAL B 1 143 ? 14.711 -22.984 0.711 1 95.38 143 VAL B C 1
ATOM 3014 O O . VAL B 1 143 ? 14.789 -24.047 0.085 1 95.38 143 VAL B O 1
ATOM 3017 N N . TYR B 1 144 ? 13.859 -22.719 1.699 1 95.19 144 TYR B N 1
ATOM 3018 C CA . TYR B 1 144 ? 12.961 -23.781 2.162 1 95.19 144 TYR B CA 1
ATOM 3019 C C . TYR B 1 144 ? 12.094 -24.297 1.021 1 95.19 144 TYR B C 1
ATOM 3021 O O . TYR B 1 144 ? 11.867 -25.5 0.904 1 95.19 144 TYR B O 1
ATOM 3029 N N . LEU B 1 145 ? 11.664 -23.453 0.17 1 93.81 145 LEU B N 1
ATOM 3030 C CA . LEU B 1 145 ? 10.781 -23.812 -0.93 1 93.81 145 LEU B CA 1
ATOM 3031 C C . LEU B 1 145 ? 11.586 -24.203 -2.168 1 93.81 145 LEU B C 1
ATOM 3033 O O . LEU B 1 145 ? 11.016 -24.391 -3.246 1 93.81 145 LEU B O 1
ATOM 3037 N N . GLN B 1 146 ? 12.875 -24.156 -2.107 1 91.75 146 GLN B N 1
ATOM 3038 C CA . GLN B 1 146 ? 13.812 -24.688 -3.092 1 91.75 146 GLN B CA 1
ATOM 3039 C C . GLN B 1 146 ? 13.812 -23.844 -4.363 1 91.75 146 GLN B C 1
ATOM 3041 O O . GLN B 1 146 ? 13.961 -24.375 -5.465 1 91.75 146 GLN B O 1
ATOM 3046 N N . TYR B 1 147 ? 13.609 -22.641 -4.137 1 91 147 TYR B N 1
ATOM 3047 C CA . TYR B 1 147 ? 13.695 -21.734 -5.281 1 91 147 TYR B CA 1
ATOM 3048 C C . TYR B 1 147 ? 15.125 -21.281 -5.512 1 91 147 TYR B C 1
ATOM 3050 O O . TYR B 1 147 ? 15.516 -20.984 -6.645 1 91 147 TYR B O 1
ATOM 3058 N N . HIS B 1 148 ? 15.82 -21.172 -4.418 1 93.12 148 HIS B N 1
ATOM 3059 C CA . HIS B 1 148 ? 17.203 -20.703 -4.469 1 93.12 148 HIS B CA 1
ATOM 3060 C C . HIS B 1 148 ? 18.094 -21.5 -3.506 1 93.12 148 HIS B C 1
ATOM 3062 O O . HIS B 1 148 ? 17.578 -22.125 -2.568 1 93.12 148 HIS B O 1
ATOM 3068 N N . THR B 1 149 ? 19.344 -21.484 -3.812 1 93.69 149 THR B N 1
ATOM 3069 C CA . THR B 1 149 ? 20.328 -22.047 -2.895 1 93.69 149 THR B CA 1
ATOM 3070 C C . THR B 1 149 ? 20.719 -21.031 -1.821 1 93.69 149 THR B C 1
ATOM 3072 O O . THR B 1 149 ? 20.406 -19.844 -1.942 1 93.69 149 THR B O 1
ATOM 3075 N N . LEU B 1 150 ? 21.359 -21.578 -0.817 1 95 150 LEU B N 1
ATOM 3076 C CA . LEU B 1 150 ? 21.828 -20.703 0.252 1 95 150 LEU B CA 1
ATOM 3077 C C . LEU B 1 150 ? 22.781 -19.656 -0.287 1 95 150 LEU B C 1
ATOM 3079 O O . LEU B 1 150 ? 22.719 -18.484 0.099 1 95 150 LEU B O 1
ATOM 3083 N N . LYS B 1 151 ? 23.594 -20.016 -1.179 1 94.44 151 LYS B N 1
ATOM 3084 C CA . LYS B 1 151 ? 24.562 -19.109 -1.773 1 94.44 151 LYS B CA 1
ATOM 3085 C C . LYS B 1 151 ? 23.859 -17.984 -2.547 1 94.44 151 LYS B C 1
ATOM 3087 O O . LYS B 1 151 ? 24.25 -16.828 -2.461 1 94.44 151 LYS B O 1
ATOM 3092 N N . GLN B 1 152 ? 22.844 -18.312 -3.203 1 94.44 152 GLN B N 1
ATOM 3093 C CA . GLN B 1 152 ? 22.125 -17.344 -4.031 1 94.44 152 GLN B CA 1
ATOM 3094 C C . GLN B 1 152 ? 21.391 -16.312 -3.172 1 94.44 152 GLN B C 1
ATOM 3096 O O . GLN B 1 152 ? 21.359 -15.125 -3.51 1 94.44 152 GLN B O 1
ATOM 3101 N N . VAL B 1 153 ? 20.844 -16.766 -2.041 1 96.62 153 VAL B N 1
ATOM 3102 C CA . VAL B 1 153 ? 20.109 -15.844 -1.189 1 96.62 153 VAL B CA 1
ATOM 3103 C C . VAL B 1 153 ? 21.078 -14.977 -0.397 1 96.62 153 VAL B C 1
ATOM 3105 O O . VAL B 1 153 ? 20.828 -13.797 -0.155 1 96.62 153 VAL B O 1
ATOM 3108 N N . LEU B 1 154 ? 22.203 -15.539 -0.037 1 97.12 154 LEU B N 1
ATOM 3109 C CA . LEU B 1 154 ? 23.219 -14.758 0.674 1 97.12 154 LEU B CA 1
ATOM 3110 C C . LEU B 1 154 ? 23.844 -13.711 -0.245 1 97.12 154 LEU B C 1
ATOM 3112 O O . LEU B 1 154 ? 24.125 -12.594 0.185 1 97.12 154 LEU B O 1
ATOM 3116 N N . SER B 1 155 ? 24.047 -14.109 -1.442 1 96.62 155 SER B N 1
ATOM 3117 C CA . SER B 1 155 ? 24.516 -13.141 -2.428 1 96.62 155 SER B CA 1
ATOM 3118 C C . SER B 1 155 ? 23.516 -12.016 -2.619 1 96.62 155 SER B C 1
ATOM 3120 O O . SER B 1 155 ? 23.891 -10.844 -2.705 1 96.62 155 SER B O 1
ATOM 3122 N N . GLY B 1 156 ? 22.25 -12.336 -2.645 1 97.75 156 GLY B N 1
ATOM 3123 C CA . GLY B 1 156 ? 21.203 -11.328 -2.721 1 97.75 156 GLY B CA 1
ATOM 3124 C C . GLY B 1 156 ? 21.188 -10.391 -1.524 1 97.75 156 GLY B C 1
ATOM 3125 O O . GLY B 1 156 ? 21.062 -9.172 -1.682 1 97.75 156 GLY B O 1
ATOM 3126 N N . ALA B 1 157 ? 21.328 -11.023 -0.407 1 98.38 157 ALA B N 1
ATOM 3127 C CA . ALA B 1 157 ? 21.359 -10.234 0.82 1 98.38 157 ALA B CA 1
ATOM 3128 C C . ALA B 1 157 ? 22.516 -9.25 0.812 1 98.38 157 ALA B C 1
ATOM 3130 O O . ALA B 1 157 ? 22.359 -8.086 1.191 1 98.38 157 ALA B O 1
ATOM 3131 N N . LEU B 1 158 ? 23.609 -9.719 0.323 1 98.25 158 LEU B N 1
ATOM 3132 C CA . LEU B 1 158 ? 24.797 -8.883 0.274 1 98.25 158 LEU B CA 1
ATOM 3133 C C . LEU B 1 158 ? 24.625 -7.738 -0.715 1 98.25 158 LEU B C 1
ATOM 3135 O O . LEU B 1 158 ? 24.922 -6.586 -0.395 1 98.25 158 LEU B O 1
ATOM 3139 N N . VAL B 1 159 ? 24.156 -8.039 -1.858 1 98.19 159 VAL B N 1
ATOM 3140 C CA . VAL B 1 159 ? 23.938 -7.008 -2.869 1 98.19 159 VAL B CA 1
ATOM 3141 C C . VAL B 1 159 ? 22.906 -6 -2.359 1 98.19 159 VAL B C 1
ATOM 3143 O O . VAL B 1 159 ? 23.078 -4.793 -2.525 1 98.19 159 VAL B O 1
ATOM 3146 N N . GLY B 1 160 ? 21.828 -6.508 -1.743 1 98.69 160 GLY B N 1
ATOM 3147 C CA . GLY B 1 160 ? 20.828 -5.629 -1.163 1 98.69 160 GLY B CA 1
ATOM 3148 C C . GLY B 1 160 ? 21.391 -4.699 -0.107 1 98.69 160 GLY B C 1
ATOM 3149 O O . GLY B 1 160 ? 21.062 -3.51 -0.082 1 98.69 160 GLY B O 1
ATOM 3150 N N . PHE B 1 161 ? 22.219 -5.266 0.68 1 98.69 161 PHE B N 1
ATOM 3151 C CA . PHE B 1 161 ? 22.844 -4.48 1.742 1 98.69 161 PHE B CA 1
ATOM 3152 C C . PHE B 1 161 ? 23.734 -3.389 1.16 1 98.69 161 PHE B C 1
ATOM 3154 O O . PHE B 1 161 ? 23.641 -2.225 1.551 1 98.69 161 PHE B O 1
ATOM 3161 N N . ILE B 1 162 ? 24.562 -3.707 0.212 1 98.75 162 ILE B N 1
ATOM 3162 C CA . ILE B 1 162 ? 25.5 -2.77 -0.383 1 98.75 162 ILE B CA 1
ATOM 3163 C C . ILE B 1 162 ? 24.75 -1.686 -1.146 1 98.75 162 ILE B C 1
ATOM 3165 O O . ILE B 1 162 ? 25 -0.493 -0.952 1 98.75 162 ILE B O 1
ATOM 3169 N N . PHE B 1 163 ? 23.828 -2.105 -1.936 1 98.75 163 PHE B N 1
ATOM 3170 C CA . PHE B 1 163 ? 23.094 -1.135 -2.742 1 98.75 163 PHE B CA 1
ATOM 3171 C C . PHE B 1 163 ? 22.188 -0.276 -1.867 1 98.75 163 PHE B C 1
ATOM 3173 O O . PHE B 1 163 ? 22 0.909 -2.143 1 98.75 163 PHE B O 1
ATOM 3180 N N . GLY B 1 164 ? 21.547 -0.928 -0.83 1 98.69 164 GLY B N 1
ATOM 3181 C CA . GLY B 1 164 ? 20.766 -0.145 0.121 1 98.69 164 GLY B CA 1
ATOM 3182 C C . GLY B 1 164 ? 21.594 0.927 0.816 1 98.69 164 GLY B C 1
ATOM 3183 O O . GLY B 1 164 ? 21.125 2.051 1.002 1 98.69 164 GLY B O 1
ATOM 3184 N N . SER B 1 165 ? 22.797 0.601 1.127 1 98.56 165 SER B N 1
ATOM 3185 C CA . SER B 1 165 ? 23.703 1.557 1.763 1 98.56 165 SER B CA 1
ATOM 3186 C C . SER B 1 165 ? 24.078 2.678 0.804 1 98.56 165 SER B C 1
ATOM 3188 O O . SER B 1 165 ? 24.047 3.855 1.17 1 98.56 165 SER B O 1
ATOM 3190 N N . LEU B 1 166 ? 24.375 2.322 -0.4 1 98.69 166 LEU B N 1
ATOM 3191 C CA . LEU B 1 166 ? 24.766 3.305 -1.403 1 98.69 166 LEU B CA 1
ATOM 3192 C C . LEU B 1 166 ? 23.609 4.238 -1.734 1 98.69 166 LEU B C 1
ATOM 3194 O O . LEU B 1 166 ? 23.797 5.453 -1.827 1 98.69 166 LEU B O 1
ATOM 3198 N N . TRP B 1 167 ? 22.438 3.643 -1.905 1 98.69 167 TRP B N 1
ATOM 3199 C CA . TRP B 1 167 ? 21.297 4.461 -2.26 1 98.69 167 TRP B CA 1
ATOM 3200 C C . TRP B 1 167 ? 20.922 5.402 -1.119 1 98.69 167 TRP B C 1
ATOM 3202 O O . TRP B 1 167 ? 20.547 6.559 -1.354 1 98.69 167 TRP B O 1
ATOM 3212 N N . PHE B 1 168 ? 20.984 4.898 0.065 1 98.31 168 PHE B N 1
ATOM 3213 C CA . PHE B 1 168 ? 20.703 5.773 1.195 1 98.31 168 PHE B CA 1
ATOM 3214 C C . PHE B 1 168 ? 21.703 6.914 1.266 1 98.31 168 PHE B C 1
ATOM 3216 O O . PHE B 1 168 ? 21.328 8.062 1.501 1 98.31 168 PHE B O 1
ATOM 3223 N N . ALA B 1 169 ? 22.969 6.602 1.069 1 97.94 169 ALA B N 1
ATOM 3224 C CA . ALA B 1 169 ? 23.984 7.637 1.072 1 97.94 169 ALA B CA 1
ATOM 3225 C C . ALA B 1 169 ? 23.734 8.672 -0.014 1 97.94 169 ALA B C 1
ATOM 3227 O O . ALA B 1 169 ? 23.844 9.875 0.228 1 97.94 169 ALA B O 1
ATOM 3228 N N . LEU B 1 170 ? 23.375 8.188 -1.137 1 98.31 170 LEU B N 1
ATOM 3229 C CA . LEU B 1 170 ? 23.047 9.078 -2.242 1 98.31 170 LEU B CA 1
ATOM 3230 C C . LEU B 1 170 ? 21.859 9.969 -1.887 1 98.31 170 LEU B C 1
ATOM 3232 O O . LEU B 1 170 ? 21.891 11.18 -2.117 1 98.31 170 LEU B O 1
ATOM 3236 N N . THR B 1 171 ? 20.828 9.375 -1.306 1 97.62 171 THR B N 1
ATOM 3237 C CA . THR B 1 171 ? 19.641 10.117 -0.917 1 97.62 171 THR B CA 1
ATOM 3238 C C . THR B 1 171 ? 19.969 11.133 0.174 1 97.62 171 THR B C 1
ATOM 3240 O O . THR B 1 171 ? 19.578 12.305 0.08 1 97.62 171 THR B O 1
ATOM 3243 N N . TYR B 1 172 ? 20.719 10.688 1.112 1 95.69 172 TYR B N 1
ATOM 3244 C CA . TYR B 1 172 ? 21.031 11.516 2.273 1 95.69 172 TYR B CA 1
ATOM 3245 C C . TYR B 1 172 ? 21.969 12.656 1.896 1 95.69 172 TYR B C 1
ATOM 3247 O O . TYR B 1 172 ? 21.75 13.805 2.301 1 95.69 172 TYR B O 1
ATOM 3255 N N . LEU B 1 173 ? 22.938 12.445 1.054 1 96.69 173 LEU B N 1
ATOM 3256 C CA . LEU B 1 173 ? 24 13.414 0.801 1 96.69 173 LEU B CA 1
ATOM 3257 C C . LEU B 1 173 ? 23.688 14.273 -0.416 1 96.69 173 LEU B C 1
ATOM 3259 O O . LEU B 1 173 ? 24.094 15.43 -0.491 1 96.69 173 LEU B O 1
ATOM 3263 N N . ILE B 1 174 ? 22.953 13.711 -1.34 1 97.56 174 ILE B N 1
ATOM 3264 C CA . ILE B 1 174 ? 22.797 14.414 -2.605 1 97.56 174 ILE B CA 1
ATOM 3265 C C . ILE B 1 174 ? 21.328 14.812 -2.789 1 97.56 174 ILE B C 1
ATOM 3267 O O . ILE B 1 174 ? 21.016 15.992 -2.959 1 97.56 174 ILE B O 1
ATOM 3271 N N . PHE B 1 175 ? 20.406 13.852 -2.652 1 97.62 175 PHE B N 1
ATOM 3272 C CA . PHE B 1 175 ? 19.016 14.133 -2.959 1 97.62 175 PHE B CA 1
ATOM 3273 C C . PHE B 1 175 ? 18.375 15 -1.877 1 97.62 175 PHE B C 1
ATOM 3275 O O . PHE B 1 175 ? 17.656 15.953 -2.18 1 97.62 175 PHE B O 1
ATOM 3282 N N . THR B 1 176 ? 18.594 14.688 -0.663 1 95.75 176 THR B N 1
ATOM 3283 C CA . THR B 1 176 ? 17.953 15.383 0.447 1 95.75 176 THR B CA 1
ATOM 3284 C C . THR B 1 176 ? 18.25 16.875 0.397 1 95.75 176 THR B C 1
ATOM 3286 O O . THR B 1 176 ? 17.328 17.703 0.479 1 95.75 176 THR B O 1
ATOM 3289 N N . PRO B 1 177 ? 19.469 17.312 0.165 1 95.12 177 PRO B N 1
ATOM 3290 C CA . PRO B 1 177 ? 19.75 18.75 0.044 1 95.12 177 PRO B CA 1
ATOM 3291 C C . PRO B 1 177 ? 19.047 19.375 -1.161 1 95.12 177 PRO B C 1
ATOM 3293 O O . PRO B 1 177 ? 18.844 20.594 -1.192 1 95.12 177 PRO B O 1
ATOM 3296 N N . MET B 1 178 ? 18.641 18.594 -2.107 1 97.12 178 MET B N 1
ATOM 3297 C CA . MET B 1 178 ? 17.984 19.094 -3.314 1 97.12 178 MET B CA 1
ATOM 3298 C C . MET B 1 178 ? 16.469 19.094 -3.156 1 97.12 178 MET B C 1
ATOM 3300 O O . MET B 1 178 ? 15.75 19.625 -3.996 1 97.12 178 MET B O 1
ATOM 3304 N N . PHE B 1 179 ? 15.914 18.516 -2.094 1 96.81 179 PHE B N 1
ATOM 3305 C CA . PHE B 1 179 ? 14.477 18.344 -1.935 1 96.81 179 PHE B CA 1
ATOM 3306 C C . PHE B 1 179 ? 13.758 19.688 -1.854 1 96.81 179 PHE B C 1
ATOM 3308 O O . PHE B 1 179 ? 12.688 19.859 -2.428 1 96.81 179 PHE B O 1
ATOM 3315 N N . PRO B 1 180 ? 14.367 20.641 -1.115 1 94.75 180 PRO B N 1
ATOM 3316 C CA . PRO B 1 180 ? 13.688 21.953 -1.097 1 94.75 180 PRO B CA 1
ATOM 3317 C C . PRO B 1 180 ? 13.555 22.562 -2.488 1 94.75 180 PRO B C 1
ATOM 3319 O O . PRO B 1 180 ? 12.516 23.141 -2.812 1 94.75 180 PRO B O 1
ATOM 3322 N N . LEU B 1 181 ? 14.578 22.391 -3.26 1 95.81 181 LEU B N 1
ATOM 3323 C CA . LEU B 1 181 ? 14.523 22.891 -4.633 1 95.81 181 LEU B CA 1
ATOM 3324 C C . LEU B 1 181 ? 13.477 22.125 -5.441 1 95.81 181 LEU B C 1
ATOM 3326 O O . LEU B 1 181 ? 12.68 22.734 -6.152 1 95.81 181 LEU B O 1
ATOM 3330 N N . ILE B 1 182 ? 13.43 20.859 -5.32 1 97 182 ILE B N 1
ATOM 3331 C CA . ILE B 1 182 ? 12.492 20 -6.051 1 97 182 ILE B CA 1
ATOM 3332 C C . ILE B 1 182 ? 11.062 20.328 -5.621 1 97 182 ILE B C 1
ATOM 3334 O O . ILE B 1 182 ? 10.156 20.406 -6.457 1 97 182 ILE B O 1
ATOM 3338 N N . ALA B 1 183 ? 10.867 20.516 -4.387 1 95.69 183 ALA B N 1
ATOM 3339 C CA . ALA B 1 183 ? 9.539 20.812 -3.84 1 95.69 183 ALA B CA 1
ATOM 3340 C C . ALA B 1 183 ? 9.031 22.156 -4.344 1 95.69 183 ALA B C 1
ATOM 3342 O O . ALA B 1 183 ? 7.824 22.406 -4.344 1 95.69 183 ALA B O 1
ATOM 3343 N N . SER B 1 184 ? 9.906 23.047 -4.789 1 94.38 184 SER B N 1
ATOM 3344 C CA . SER B 1 184 ? 9.539 24.391 -5.203 1 94.38 184 SER B CA 1
ATOM 3345 C C . SER B 1 184 ? 9.156 24.438 -6.68 1 94.38 184 SER B C 1
ATOM 3347 O O . SER B 1 184 ? 8.602 25.422 -7.16 1 94.38 184 SER B O 1
ATOM 3349 N N . TRP B 1 185 ? 9.43 23.328 -7.379 1 96.62 185 TRP B N 1
ATOM 3350 C CA . TRP B 1 185 ? 9.055 23.266 -8.789 1 96.62 185 TRP B CA 1
ATOM 3351 C C . TRP B 1 185 ? 7.539 23.359 -8.945 1 96.62 185 TRP B C 1
ATOM 3353 O O . TRP B 1 185 ? 6.785 22.891 -8.094 1 96.62 185 TRP B O 1
ATOM 3363 N N . ARG B 1 186 ? 7.098 23.922 -10.07 1 95.25 186 ARG B N 1
ATOM 3364 C CA . ARG B 1 186 ? 5.676 24.094 -10.344 1 95.25 186 ARG B CA 1
ATOM 3365 C C . ARG B 1 186 ? 4.965 22.734 -10.391 1 95.25 186 ARG B C 1
ATOM 3367 O O . ARG B 1 186 ? 3.865 22.594 -9.852 1 95.25 186 ARG B O 1
ATOM 3374 N N . ILE B 1 187 ? 5.578 21.797 -10.93 1 95.06 187 ILE B N 1
ATOM 3375 C CA . ILE B 1 187 ? 4.973 20.469 -11.039 1 95.06 187 ILE B CA 1
ATOM 3376 C C . ILE B 1 187 ? 4.836 19.844 -9.656 1 95.06 187 ILE B C 1
ATOM 3378 O O . ILE B 1 187 ? 3.865 19.141 -9.375 1 95.06 187 ILE B O 1
ATOM 3382 N N . SER B 1 188 ? 5.793 20.078 -8.797 1 96 188 SER B N 1
ATOM 3383 C CA . SER B 1 188 ? 5.734 19.547 -7.438 1 96 188 SER B CA 1
ATOM 3384 C C . SER B 1 188 ? 4.586 20.172 -6.652 1 96 188 SER B C 1
ATOM 3386 O O . SER B 1 188 ? 3.922 19.484 -5.871 1 96 188 SER B O 1
ATOM 3388 N N . GLU B 1 189 ? 4.359 21.438 -6.945 1 93.5 189 GLU B N 1
ATOM 3389 C CA . GLU B 1 189 ? 3.246 22.125 -6.297 1 93.5 189 GLU B CA 1
ATOM 3390 C C . GLU B 1 189 ? 1.905 21.594 -6.805 1 93.5 189 GLU B C 1
ATOM 3392 O O . GLU B 1 189 ? 0.976 21.391 -6.02 1 93.5 189 GLU B O 1
ATOM 3397 N N . LEU B 1 190 ? 1.896 21.406 -8.07 1 89.81 190 LEU B N 1
ATOM 3398 C CA . LEU B 1 190 ? 0.669 20.875 -8.664 1 89.81 190 LEU B CA 1
ATOM 3399 C C . LEU B 1 190 ? 0.347 19.484 -8.125 1 89.81 190 LEU B C 1
ATOM 3401 O O . LEU B 1 190 ? -0.822 19.156 -7.938 1 89.81 190 LEU B O 1
ATOM 3405 N N . LEU B 1 191 ? 1.396 18.75 -7.785 1 92.94 191 LEU B N 1
ATOM 3406 C CA . LEU B 1 191 ? 1.22 17.375 -7.305 1 92.94 191 LEU B CA 1
ATOM 3407 C C . LEU B 1 191 ? 1.198 17.344 -5.781 1 92.94 191 LEU B C 1
ATOM 3409 O O . LEU B 1 191 ? 1.044 16.266 -5.188 1 92.94 191 LEU B O 1
ATOM 3413 N N . LEU B 1 192 ? 1.385 18.469 -5.152 1 94.81 192 LEU B N 1
ATOM 3414 C CA . LEU B 1 192 ? 1.356 18.625 -3.701 1 94.81 192 LEU B CA 1
ATOM 3415 C C . LEU B 1 192 ? 2.443 17.781 -3.043 1 94.81 192 LEU B C 1
ATOM 3417 O O . LEU B 1 192 ? 2.195 17.141 -2.027 1 94.81 192 LEU B O 1
ATOM 3421 N N . LEU B 1 193 ? 3.635 17.75 -3.682 1 96.38 193 LEU B N 1
ATOM 3422 C CA . LEU B 1 193 ? 4.77 17.031 -3.113 1 96.38 193 LEU B CA 1
ATOM 3423 C C . LEU B 1 193 ? 5.316 17.75 -1.887 1 96.38 193 LEU B C 1
ATOM 3425 O O . LEU B 1 193 ? 5.41 18.984 -1.88 1 96.38 193 LEU B O 1
ATOM 3429 N N . ARG B 1 194 ? 5.715 16.938 -0.852 1 95.5 194 ARG B N 1
ATOM 3430 C CA . ARG B 1 194 ? 6.164 17.516 0.415 1 95.5 194 ARG B CA 1
ATOM 3431 C C . ARG B 1 194 ? 7.594 17.078 0.732 1 95.5 194 ARG B C 1
ATOM 3433 O O . ARG B 1 194 ? 7.98 15.945 0.464 1 95.5 194 ARG B O 1
ATOM 3440 N N . ASP B 1 195 ? 8.289 18.016 1.218 1 95.44 195 ASP B N 1
ATOM 3441 C CA . ASP B 1 195 ? 9.586 17.75 1.823 1 95.44 195 ASP B CA 1
ATOM 3442 C C . ASP B 1 195 ? 9.508 17.797 3.348 1 95.44 195 ASP B C 1
ATOM 3444 O O . ASP B 1 195 ? 9.391 18.875 3.932 1 95.44 195 ASP B O 1
ATOM 3448 N N . THR B 1 196 ? 9.633 16.672 3.975 1 92.19 196 THR B N 1
ATOM 3449 C CA . THR B 1 196 ? 9.477 16.609 5.422 1 92.19 196 THR B CA 1
ATOM 3450 C C . THR B 1 196 ? 10.828 16.422 6.109 1 92.19 196 THR B C 1
ATOM 3452 O O . THR B 1 196 ? 10.891 15.984 7.258 1 92.19 196 THR B O 1
ATOM 3455 N N . THR B 1 197 ? 11.875 16.766 5.473 1 92.12 197 THR B N 1
ATOM 3456 C CA . THR B 1 197 ? 13.234 16.531 5.957 1 92.12 197 THR B CA 1
ATOM 3457 C C . THR B 1 197 ? 13.445 17.203 7.316 1 92.12 197 THR B C 1
ATOM 3459 O O . THR B 1 197 ? 14 16.594 8.227 1 92.12 197 THR B O 1
ATOM 3462 N N . LEU B 1 198 ? 12.914 18.391 7.484 1 89.38 198 LEU B N 1
ATOM 3463 C CA . LEU B 1 198 ? 13.219 19.172 8.672 1 89.38 198 LEU B CA 1
ATOM 3464 C C . LEU B 1 198 ? 12.188 18.922 9.766 1 89.38 198 LEU B C 1
ATOM 3466 O O . LEU B 1 198 ? 12.312 19.453 10.875 1 89.38 198 LEU B O 1
ATOM 3470 N N . ILE B 1 199 ? 11.227 18.094 9.492 1 88 199 ILE B N 1
ATOM 3471 C CA . ILE B 1 199 ? 10.203 17.781 10.477 1 88 199 ILE B CA 1
ATOM 3472 C C . ILE B 1 199 ? 10.594 16.516 11.25 1 88 199 ILE B C 1
ATOM 3474 O O . ILE B 1 199 ? 10.633 15.422 10.68 1 88 199 ILE B O 1
ATOM 3478 N N . PRO B 1 200 ? 10.883 16.641 12.406 1 80.31 200 PRO B N 1
ATOM 3479 C CA . PRO B 1 200 ? 11.43 15.516 13.156 1 80.31 200 PRO B CA 1
ATOM 3480 C C . PRO B 1 200 ? 10.461 14.336 13.234 1 80.31 200 PRO B C 1
ATOM 3482 O O . PRO B 1 200 ? 10.836 13.203 12.922 1 80.31 200 PRO B O 1
ATOM 3485 N N . ASN B 1 201 ? 9.258 14.414 13.797 1 85.25 201 ASN B N 1
ATOM 3486 C CA . ASN B 1 201 ? 8.227 13.383 13.875 1 85.25 201 ASN B CA 1
ATOM 3487 C C . ASN B 1 201 ? 7.004 13.75 13.039 1 85.25 201 ASN B C 1
ATOM 3489 O O . ASN B 1 201 ? 6.066 14.367 13.547 1 85.25 201 ASN B O 1
ATOM 3493 N N . VAL B 1 202 ? 7.195 13.211 11.898 1 89.06 202 VAL B N 1
ATOM 3494 C CA . VAL B 1 202 ? 6.176 13.602 10.93 1 89.06 202 VAL B CA 1
ATOM 3495 C C . VAL B 1 202 ? 4.809 13.086 11.383 1 89.06 202 VAL B C 1
ATOM 3497 O O . VAL B 1 202 ? 3.807 13.797 11.273 1 89.06 202 VAL B O 1
ATOM 3500 N N . LEU B 1 203 ? 4.762 11.852 11.914 1 89.19 203 LEU B N 1
ATOM 3501 C CA . LEU B 1 203 ? 3.494 11.266 12.344 1 89.19 203 LEU B CA 1
ATOM 3502 C C . LEU B 1 203 ? 2.879 12.07 13.484 1 89.19 203 LEU B C 1
ATOM 3504 O O . LEU B 1 203 ? 1.677 12.344 13.477 1 89.19 203 LEU B O 1
ATOM 3508 N N . TRP B 1 204 ? 3.686 12.438 14.406 1 88.75 204 TRP B N 1
ATOM 3509 C CA . TRP B 1 204 ? 3.213 13.25 15.523 1 88.75 204 TRP B CA 1
ATOM 3510 C C . TRP B 1 204 ? 2.775 14.633 15.047 1 88.75 204 TRP B C 1
ATOM 3512 O O . TRP B 1 204 ? 1.738 15.141 15.469 1 88.75 204 TRP B O 1
ATOM 3522 N N . PHE B 1 205 ? 3.598 15.195 14.172 1 92.12 205 PHE B N 1
ATOM 3523 C CA . PHE B 1 205 ? 3.307 16.516 13.609 1 92.12 205 PHE B CA 1
ATOM 3524 C C . PHE B 1 205 ? 1.953 16.516 12.914 1 92.12 205 PHE B C 1
ATOM 3526 O O . PHE B 1 205 ? 1.13 17.391 13.141 1 92.12 205 PHE B O 1
ATOM 3533 N N . GLU B 1 206 ? 1.72 15.547 12.094 1 93.44 206 GLU B N 1
ATOM 3534 C CA . GLU B 1 206 ? 0.463 15.453 11.359 1 93.44 206 GLU B CA 1
ATOM 3535 C C . GLU B 1 206 ? -0.708 15.172 12.297 1 93.44 206 GLU B C 1
ATOM 3537 O O . GLU B 1 206 ? -1.796 15.727 12.117 1 93.44 206 GLU B O 1
ATOM 3542 N N . TYR B 1 207 ? -0.457 14.328 13.25 1 93.88 207 TYR B N 1
ATOM 3543 C CA . TYR B 1 207 ? -1.474 14 14.242 1 93.88 207 TYR B CA 1
ATOM 3544 C C . TYR B 1 207 ? -1.918 15.242 15.008 1 93.88 207 TYR B C 1
ATOM 3546 O O . TYR B 1 207 ? -3.115 15.523 15.109 1 93.88 207 TYR B O 1
ATOM 3554 N N . THR B 1 208 ? -0.989 16.031 15.469 1 94.12 208 THR B N 1
ATOM 3555 C CA . THR B 1 208 ? -1.301 17.203 16.281 1 94.12 208 THR B CA 1
ATOM 3556 C C . THR B 1 208 ? -1.997 18.281 15.445 1 94.12 208 THR B C 1
ATOM 3558 O O . THR B 1 208 ? -2.961 18.891 15.898 1 94.12 208 THR B O 1
ATOM 3561 N N . ASN B 1 209 ? -1.562 18.438 14.219 1 94.31 209 ASN B N 1
ATOM 3562 C CA . ASN B 1 209 ? -2.178 19.422 13.344 1 94.31 209 ASN B CA 1
ATOM 3563 C C . ASN B 1 209 ? -3.613 19.047 12.984 1 94.31 209 ASN B C 1
ATOM 3565 O O . ASN B 1 209 ? -4.5 19.906 12.969 1 94.31 209 ASN B O 1
ATOM 3569 N N . SER B 1 210 ? -3.793 17.812 12.719 1 94.12 210 SER B N 1
ATOM 3570 C CA . SER B 1 210 ? -5.133 17.359 12.375 1 94.12 210 SER B CA 1
ATOM 3571 C C . SER B 1 210 ? -6.082 17.469 13.562 1 94.12 210 SER B C 1
ATOM 3573 O O . SER B 1 210 ? -7.234 17.875 13.406 1 94.12 210 SER B O 1
ATOM 3575 N N . ARG B 1 211 ? -5.586 17.109 14.68 1 93.31 211 ARG B N 1
ATOM 3576 C CA . ARG B 1 211 ? -6.395 17.188 15.891 1 93.31 211 ARG B CA 1
ATOM 3577 C C . ARG B 1 211 ? -6.781 18.625 16.219 1 93.31 211 ARG B C 1
ATOM 3579 O O . ARG B 1 211 ? -7.93 18.891 16.562 1 93.31 211 ARG B O 1
ATOM 3586 N N . GLN B 1 212 ? -5.863 19.5 16.078 1 94 212 GLN B N 1
ATOM 3587 C CA . GLN B 1 212 ? -6.121 20.906 16.344 1 94 212 GLN B CA 1
ATOM 3588 C C . GLN B 1 212 ? -7.137 21.469 15.352 1 94 212 GLN B C 1
ATOM 3590 O O . GLN B 1 212 ? -8.055 22.188 15.734 1 94 212 GLN B O 1
ATOM 3595 N N . GLU B 1 213 ? -6.977 21.141 14.125 1 92.94 213 GLU B N 1
ATOM 3596 C CA . GLU B 1 213 ? -7.895 21.625 13.094 1 92.94 213 GLU B CA 1
ATOM 3597 C C . GLU B 1 213 ? -9.305 21.078 13.312 1 92.94 213 GLU B C 1
ATOM 3599 O O . GLU B 1 213 ? -10.289 21.797 13.188 1 92.94 213 GLU B O 1
ATOM 3604 N N . ALA B 1 214 ? -9.391 19.844 13.625 1 91.19 214 ALA B N 1
ATOM 3605 C CA . ALA B 1 214 ? -10.68 19.203 13.859 1 91.19 214 ALA B CA 1
ATOM 3606 C C . ALA B 1 214 ? -11.391 19.844 15.055 1 91.19 214 ALA B C 1
ATOM 3608 O O . ALA B 1 214 ? -12.602 20.094 15 1 91.19 214 ALA B O 1
ATOM 3609 N N . ARG B 1 215 ? -10.656 20.109 16.078 1 91.31 215 ARG B N 1
ATOM 3610 C CA . ARG B 1 215 ? -11.219 20.734 17.25 1 91.31 215 ARG B CA 1
ATOM 3611 C C . ARG B 1 215 ? -11.695 22.156 16.938 1 91.31 215 ARG B C 1
ATOM 3613 O O . ARG B 1 215 ? -12.758 22.578 17.391 1 91.31 215 ARG B O 1
ATOM 3620 N N . ALA B 1 216 ? -10.93 22.875 16.203 1 92.31 216 ALA B N 1
ATOM 3621 C CA . ALA B 1 216 ? -11.273 24.234 15.828 1 92.31 216 ALA B CA 1
ATOM 3622 C C . ALA B 1 216 ? -12.547 24.281 15 1 92.31 216 ALA B C 1
ATOM 3624 O O . ALA B 1 216 ? -13.422 25.125 15.227 1 92.31 216 ALA B O 1
ATOM 3625 N N . ARG B 1 217 ? -12.664 23.375 14.156 1 90.06 217 ARG B N 1
ATOM 3626 C CA . ARG B 1 217 ? -13.836 23.344 13.281 1 90.06 217 ARG B CA 1
ATOM 3627 C C . ARG B 1 217 ? -15.062 22.859 14.039 1 90.06 217 ARG B C 1
ATOM 3629 O O . ARG B 1 217 ? -16.188 23.297 13.766 1 90.06 217 ARG B O 1
ATOM 3636 N N . SER B 1 218 ? -14.867 21.938 14.914 1 88.62 218 SER B N 1
ATOM 3637 C CA . SER B 1 218 ? -15.961 21.469 15.75 1 88.62 218 SER B CA 1
ATOM 3638 C C . SER B 1 218 ? -16.516 22.594 16.609 1 88.62 218 SER B C 1
ATOM 3640 O O . SER B 1 218 ? -17.734 22.719 16.766 1 88.62 218 SER B O 1
ATOM 3642 N N . ARG B 1 219 ? -15.648 23.375 17.109 1 89.25 219 ARG B N 1
ATOM 3643 C CA . ARG B 1 219 ? -16.062 24.516 17.922 1 89.25 219 ARG B CA 1
ATOM 3644 C C . ARG B 1 219 ? -16.828 25.531 17.094 1 89.25 219 ARG B C 1
ATOM 3646 O O . ARG B 1 219 ? -17.828 26.094 17.562 1 89.25 219 ARG B O 1
ATOM 3653 N N . LYS B 1 220 ? -16.438 25.75 15.93 1 88.88 220 LYS B N 1
ATOM 3654 C CA . LYS B 1 220 ? -17.109 26.672 15.031 1 88.88 220 LYS B CA 1
ATOM 3655 C C . LYS B 1 220 ? -18.516 26.172 14.672 1 88.88 220 LYS B C 1
ATOM 3657 O O . LYS B 1 220 ? -19.453 26.969 14.578 1 88.88 220 LYS B O 1
ATOM 3662 N N . LEU B 1 221 ? -18.609 24.938 14.523 1 85.31 221 LEU B N 1
ATOM 3663 C CA . LEU B 1 221 ? -19.891 24.344 14.18 1 85.31 221 LEU B CA 1
ATOM 3664 C C . LEU B 1 221 ? -20.875 24.453 15.344 1 85.31 221 LEU B C 1
ATOM 3666 O O . LEU B 1 221 ? -22.047 24.734 15.148 1 85.31 221 LEU B O 1
ATOM 3670 N N . VAL B 1 222 ? -20.406 24.234 16.5 1 85.19 222 VAL B N 1
ATOM 3671 C CA . VAL B 1 222 ? -21.234 24.312 17.703 1 85.19 222 VAL B CA 1
ATOM 3672 C C . VAL B 1 222 ? -21.672 25.766 17.938 1 85.19 222 VAL B C 1
ATOM 3674 O O . VAL B 1 222 ? -22.828 26.031 18.297 1 85.19 222 VAL B O 1
ATOM 3677 N N . SER B 1 223 ? -20.781 26.656 17.641 1 87.94 223 SER B N 1
ATOM 3678 C CA . SER B 1 223 ? -21.094 28.062 17.797 1 87.94 223 SER B CA 1
ATOM 3679 C C . SER B 1 223 ? -22.125 28.531 16.781 1 87.94 223 SER B C 1
ATOM 3681 O O . SER B 1 223 ? -23.016 29.328 17.109 1 87.94 223 SER B O 1
ATOM 3683 N N . MET B 1 224 ? -22.094 28.094 15.688 1 86.38 224 MET B N 1
ATOM 3684 C CA . MET B 1 224 ? -23.031 28.469 14.633 1 86.38 224 MET B CA 1
ATOM 3685 C C . MET B 1 224 ? -24.422 27.906 14.93 1 86.38 224 MET B C 1
ATOM 3687 O O . MET B 1 224 ? -25.438 28.547 14.602 1 86.38 224 MET B O 1
ATOM 3691 N N . LYS B 1 225 ? -24.484 26.828 15.586 1 77.81 225 LYS B N 1
ATOM 3692 C CA . LYS B 1 225 ? -25.766 26.203 15.906 1 77.81 225 LYS B CA 1
ATOM 3693 C C . LYS B 1 225 ? -26.422 26.891 17.109 1 77.81 225 LYS B C 1
ATOM 3695 O O . LYS B 1 225 ? -27.656 26.875 17.234 1 77.81 225 LYS B O 1
ATOM 3700 N N . SER B 1 226 ? -25.656 27.375 17.906 1 78.75 226 SER B N 1
ATOM 3701 C CA . SER B 1 226 ? -26.172 28.062 19.078 1 78.75 226 SER B CA 1
ATOM 3702 C C . SER B 1 226 ? -26.641 29.469 18.75 1 78.75 226 SER B C 1
ATOM 3704 O O . SER B 1 226 ? -27.297 30.125 19.578 1 78.75 226 SER B O 1
ATOM 3706 N N . GLN B 1 227 ? -26.453 29.984 17.594 1 70.5 227 GLN B N 1
ATOM 3707 C CA . GLN B 1 227 ? -27 31.266 17.156 1 70.5 227 GLN B CA 1
ATOM 3708 C C . GLN B 1 227 ? -28.266 31.094 16.328 1 70.5 227 GLN B C 1
ATOM 3710 O O . GLN B 1 227 ? -28.406 30.094 15.609 1 70.5 227 GLN B O 1
#

Nearest PDB structures (foldseek):
  5jki-assembly1_A  TM=7.712E-01  e=2.578E-04  Bacillus subtilis subsp. subtilis str. 168
  8t6j-assembly1_B  TM=2.437E-01  e=1.021E+00  Homo sapiens
  4doh-assembly2_C  TM=3.885E-01  e=7.999E+00  Homo sapiens
  4ckg-assembly1_B  TM=2.231E-01  e=3.477E+00  Homo sapiens
  5jki-assembly1_A  TM=7.713E-01  e=2.618E-04  Bacillus subtilis subsp. subtilis str. 168

Organism: NCBI:txid2509291

Sequence (454 aa):
MDWVPLSLTLVEYPQGDWIGKLLAIASLLPLGIISGFVALILFRRDLHTISFFFGTTMNELLNVILKHTFCEARPMQRAGLYTEYGMPSSHSQFMWFFATYVIYFVFIRLHHMNNNTLLENLWKTAIISSCILMATVVTISRVYLQYHTLKQVLSGALVGFIFGSLWFALTYLIFTPMFPLIASWRISELLLLRDTTLIPNVLWFEYTNSRQEARARSRKLVSMKSQMDWVPLSLTLVEYPQGDWIGKLLAIASLLPLGIISGFVALILFRRDLHTISFFFGTTMNELLNVILKHTFCEARPMQRAGLYTEYGMPSSHSQFMWFFATYVIYFVFIRLHHMNNNTLLENLWKTAIISSCILMATVVTISRVYLQYHTLKQVLSGALVGFIFGSLWFALTYLIFTPMFPLIASWRISELLLLRDTTLIPNVLWFEYTNSRQEARARSRKLVSMKSQ

pLDDT: mean 90.85, std 10.28, range [50.84, 98.88]

Solvent-accessible surface area (backbone atoms only — not comparable to full-atom values): 23214 Å² total; per-residue (Å²): 129,62,71,38,59,44,59,91,50,60,41,53,24,48,66,90,37,66,66,41,49,52,30,45,56,45,59,46,46,66,62,36,50,52,28,18,49,53,38,43,45,75,72,62,22,34,50,67,60,49,51,49,49,51,47,51,52,51,52,52,51,50,40,55,53,42,14,71,68,65,59,34,74,42,77,49,90,47,91,68,55,78,84,56,50,28,26,43,25,59,68,22,18,50,32,26,19,50,31,41,33,51,45,49,45,48,58,56,56,39,52,72,50,48,80,84,39,70,68,58,49,51,51,53,50,50,52,45,50,50,35,51,48,51,27,49,50,31,38,48,25,36,40,76,57,40,54,32,47,70,66,24,32,51,46,6,33,48,50,10,37,52,50,18,50,50,47,44,48,44,38,61,70,53,47,52,77,43,35,68,61,53,40,66,35,68,67,24,53,76,65,46,41,36,58,61,84,78,46,51,51,56,67,59,53,52,36,52,52,44,51,52,51,36,51,54,50,52,52,53,53,54,53,56,65,74,98,129,61,69,39,58,43,58,92,50,60,43,53,25,47,67,90,37,64,67,39,49,53,30,46,57,45,59,46,47,64,60,38,51,52,29,19,49,52,39,42,46,74,70,63,24,35,49,67,61,48,50,51,49,52,47,53,53,51,51,52,50,50,40,56,55,43,14,70,68,64,60,33,75,42,77,49,90,47,91,65,56,76,85,58,51,26,28,42,25,58,67,20,17,50,33,26,18,51,30,42,34,51,43,50,44,49,58,57,56,40,53,73,50,48,85,74,44,70,66,57,50,50,51,52,50,49,54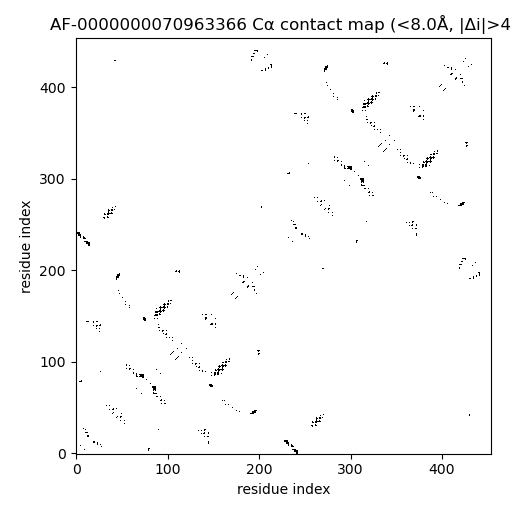,45,50,50,35,50,48,50,28,49,51,31,38,48,26,36,41,76,56,40,54,32,48,70,67,24,34,50,48,6,32,50,52,10,38,53,50,17,50,50,48,45,49,45,38,63,70,53,46,52,76,41,36,66,61,52,38,65,35,68,65,26,54,76,65,46,40,35,58,60,83,81,45,52,53,56,67,58,51,52,37,53,51,44,51,51,51,35,51,54,51,51,50,52,52,54,54,58,66,75,101